Protein AF-A0A9E8MYT3-F1 (afdb_monomer_lite)

Secondary structure (DSSP, 8-state):
----TT---------THHHHT---------PPPP-------------------------------------TT---S---SS--PBPSS---EEEEEEEEEEEEEE--TTSS--EEEEEEEEEEEEEE-S-----EE-TTS-TTSSEESEEETT--PBPTT-S-PPPEEE---EEEEEETTEEEEEEEEESS-----PPPEEEEEEEEEEEEEEEESSSEEEEEEEEEEEEEEEE------SS-----EEEEETT--S-------SPPPPEEEEEEEEETTEEEEEEEES-GGGT--S-------S---EEE-TTSSEEEE-TTS-EEEE-EEEEEEEEEEEEEEPPTTSEEETTTEEE----B-TTS-B-TTT-SSEEEEEE-S-EEEEEE--EEE-TT-B--SSSS--SS-BS-EEEEEEEEEE--SSTTSPPEEEEESSSSEEEE---TT-GGG-EEEEEEEEE-EEEEEEEEESSEEEEEEETT--TGGGT--GGGGGGS----PPPSS-PPPPPP-SS--GGG-TT-TT---S-----EEEEEEEETTBTTS-SEEEEEEEEEEES-S-TTSTT--TTS--SSS--SEEEEEEEEEEETT--GGG---EE---SPPTTSS-S-PPPHHHHSPPP-GGGB-TTSPBPP-TT-STTHHHHHHHHHS-------PPPTT-------

Radius of gyration: 36.61 Å; chains: 1; bounding box: 86×85×115 Å

Structure (mmCIF, N/CA/C/O backbone):
data_AF-A0A9E8MYT3-F1
#
_entry.id   AF-A0A9E8MYT3-F1
#
loop_
_atom_site.group_PDB
_atom_site.id
_atom_site.type_symbol
_atom_site.label_atom_id
_atom_site.label_alt_id
_atom_site.label_comp_id
_atom_site.label_asym_id
_atom_site.label_entity_id
_atom_site.label_seq_id
_atom_site.pdbx_PDB_ins_code
_atom_site.Cartn_x
_atom_site.Cartn_y
_atom_site.Cartn_z
_atom_site.occupancy
_atom_site.B_iso_or_equiv
_atom_site.auth_seq_id
_atom_site.auth_comp_id
_atom_site.auth_asym_id
_atom_site.auth_atom_id
_atom_site.pdbx_PDB_model_num
ATOM 1 N N . MET A 1 1 ? 11.591 -17.778 -40.423 1.00 28.20 1 MET A N 1
ATOM 2 C CA . MET A 1 1 ? 12.628 -18.829 -40.335 1.00 28.20 1 MET A CA 1
ATOM 3 C C . MET A 1 1 ? 12.553 -19.672 -41.597 1.00 28.20 1 MET A C 1
ATOM 5 O O . MET A 1 1 ? 11.496 -20.222 -41.840 1.00 28.20 1 MET A O 1
ATOM 9 N N . ASN A 1 2 ? 13.632 -19.770 -42.375 1.00 26.00 2 ASN A N 1
ATOM 10 C CA . ASN A 1 2 ? 13.791 -20.795 -43.412 1.00 26.00 2 ASN A CA 1
ATOM 11 C C . ASN A 1 2 ? 15.090 -21.540 -43.094 1.00 26.00 2 ASN A C 1
ATOM 13 O O . ASN A 1 2 ? 16.161 -20.935 -43.106 1.00 26.00 2 ASN A O 1
ATOM 17 N N . ARG A 1 3 ? 14.983 -22.820 -42.725 1.00 26.64 3 ARG A N 1
ATOM 18 C CA . ARG A 1 3 ? 16.127 -23.720 -42.529 1.00 26.64 3 ARG A CA 1
ATOM 19 C C . ARG A 1 3 ? 16.367 -24.486 -43.832 1.00 26.64 3 ARG A C 1
ATOM 21 O O . ARG A 1 3 ? 15.412 -24.943 -44.446 1.00 26.64 3 ARG A O 1
ATOM 28 N N . SER A 1 4 ? 17.631 -24.626 -44.221 1.00 28.42 4 SER A N 1
ATOM 29 C CA . SER A 1 4 ? 18.095 -25.513 -45.295 1.00 28.42 4 SER A CA 1
ATOM 30 C C . SER A 1 4 ? 19.115 -26.492 -44.709 1.00 28.42 4 SER A C 1
ATOM 32 O O . SER A 1 4 ? 20.026 -26.083 -43.989 1.00 28.42 4 SER A O 1
ATOM 34 N N . GLU A 1 5 ? 18.937 -27.776 -45.017 1.00 31.55 5 GLU A N 1
ATOM 35 C CA . GLU A 1 5 ? 19.566 -28.960 -44.405 1.00 31.55 5 GLU A CA 1
ATOM 36 C C . GLU A 1 5 ? 21.027 -29.235 -44.820 1.00 31.55 5 GLU A C 1
ATOM 38 O O . GLU A 1 5 ? 21.559 -30.301 -44.531 1.00 31.55 5 GLU A O 1
ATOM 43 N N . THR A 1 6 ? 21.726 -28.291 -45.455 1.00 31.19 6 THR A N 1
ATOM 44 C CA . THR A 1 6 ? 23.112 -28.500 -45.936 1.00 31.19 6 THR A CA 1
ATOM 45 C C . THR A 1 6 ? 24.174 -27.632 -45.262 1.00 31.19 6 THR A C 1
ATOM 47 O O . THR A 1 6 ? 25.336 -27.679 -45.652 1.00 31.19 6 THR A O 1
ATOM 50 N N . GLY A 1 7 ? 23.828 -26.881 -44.212 1.00 35.44 7 GLY A N 1
ATOM 51 C CA . GLY A 1 7 ? 24.818 -26.439 -43.221 1.00 35.44 7 GLY A CA 1
ATOM 52 C C . GLY A 1 7 ? 25.968 -25.543 -43.708 1.00 35.44 7 GLY A C 1
ATOM 53 O O . GLY A 1 7 ? 26.957 -25.440 -42.993 1.00 35.44 7 GLY A O 1
ATOM 54 N N . VAL A 1 8 ? 25.862 -24.867 -44.860 1.00 25.72 8 VAL A N 1
ATOM 55 C CA . VAL A 1 8 ? 26.767 -23.766 -45.244 1.00 25.72 8 VAL A CA 1
ATOM 56 C C . VAL A 1 8 ? 25.999 -22.699 -46.034 1.00 25.72 8 VAL A C 1
ATOM 58 O O . VAL A 1 8 ? 25.898 -22.750 -47.256 1.00 25.72 8 VAL A O 1
ATOM 61 N N . THR A 1 9 ? 25.481 -21.682 -45.343 1.00 24.53 9 THR A N 1
ATOM 62 C CA . THR A 1 9 ? 25.167 -20.383 -45.959 1.00 24.53 9 THR A CA 1
ATOM 63 C C . THR A 1 9 ? 26.400 -19.498 -45.851 1.00 24.53 9 THR A C 1
ATOM 65 O O . THR A 1 9 ? 26.682 -18.930 -44.797 1.00 24.53 9 THR A O 1
ATOM 68 N N . PHE A 1 10 ? 27.159 -19.402 -46.941 1.00 23.34 10 PHE A N 1
ATOM 69 C CA . PHE A 1 10 ? 28.279 -18.476 -47.055 1.00 23.34 10 PHE A CA 1
ATOM 70 C C . PHE A 1 10 ? 27.728 -17.056 -47.250 1.00 23.34 10 PHE A C 1
ATOM 72 O O . PHE A 1 10 ? 27.417 -16.636 -48.360 1.00 23.34 10 PHE A O 1
ATOM 79 N N . SER A 1 11 ? 27.573 -16.324 -46.150 1.00 28.80 11 SER A N 1
ATOM 80 C CA . SER A 1 11 ? 27.530 -14.864 -46.162 1.00 28.80 11 SER A CA 1
ATOM 81 C C . SER A 1 11 ? 28.929 -14.394 -45.789 1.00 28.80 11 SER A C 1
ATOM 83 O O . SER A 1 11 ? 29.438 -14.773 -44.734 1.00 28.80 11 SER A O 1
ATOM 85 N N . ALA A 1 12 ? 29.580 -13.609 -46.648 1.00 29.05 12 ALA A N 1
ATOM 86 C CA . ALA A 1 12 ? 30.831 -12.945 -46.301 1.00 29.05 12 ALA A CA 1
ATOM 87 C C . ALA A 1 12 ? 30.536 -11.843 -45.268 1.00 29.05 12 ALA A C 1
ATOM 89 O O . ALA A 1 12 ? 30.493 -10.657 -45.584 1.00 29.05 12 ALA A O 1
ATOM 90 N N . SER A 1 13 ? 30.281 -12.240 -44.022 1.00 34.31 13 SER A N 1
ATOM 91 C CA . SER A 1 13 ? 30.123 -11.323 -42.906 1.00 34.31 13 SER A CA 1
ATOM 92 C C . SER A 1 13 ? 31.505 -10.804 -42.526 1.00 34.31 13 SER A C 1
ATOM 94 O O . SER A 1 13 ? 32.260 -11.463 -41.808 1.00 34.31 13 SER A O 1
ATOM 96 N N . ILE A 1 14 ? 31.860 -9.615 -43.007 1.00 37.44 14 ILE A N 1
ATOM 97 C CA . ILE A 1 14 ? 32.911 -8.833 -42.358 1.00 37.44 14 ILE A CA 1
ATOM 98 C C . ILE A 1 14 ? 32.389 -8.549 -40.948 1.00 37.44 14 ILE A C 1
ATOM 100 O O . ILE A 1 14 ? 31.361 -7.897 -40.795 1.00 37.44 14 ILE A O 1
ATOM 104 N N . ASN A 1 15 ? 33.059 -9.075 -39.922 1.00 39.06 15 ASN A N 1
ATOM 105 C CA . ASN A 1 15 ? 32.778 -8.733 -38.534 1.00 39.06 15 ASN A CA 1
ATOM 106 C C . ASN A 1 15 ? 33.652 -7.528 -38.143 1.00 39.06 15 ASN A C 1
ATOM 108 O O . ASN A 1 15 ? 34.814 -7.720 -37.785 1.00 39.06 15 ASN A O 1
ATOM 112 N N . PRO A 1 16 ? 33.154 -6.282 -38.189 1.00 38.00 16 PRO A N 1
ATOM 113 C CA . PRO A 1 16 ? 33.970 -5.104 -37.903 1.00 38.00 16 PRO A CA 1
ATOM 114 C C . PRO A 1 16 ? 34.533 -5.070 -36.469 1.00 38.00 16 PRO A C 1
ATOM 116 O O . PRO A 1 16 ? 35.512 -4.364 -36.234 1.00 38.00 16 PRO A O 1
ATOM 119 N N . PHE A 1 17 ? 34.026 -5.873 -35.517 1.00 37.03 17 PHE A N 1
ATOM 120 C CA . PHE A 1 17 ? 34.618 -5.980 -34.171 1.00 37.03 17 PHE A CA 1
ATOM 121 C C . PHE A 1 17 ? 36.069 -6.482 -34.180 1.00 37.03 17 PHE A C 1
ATOM 123 O O . PHE A 1 17 ? 36.830 -6.187 -33.257 1.00 37.03 17 PHE A O 1
ATOM 130 N N . THR A 1 18 ? 36.495 -7.215 -35.213 1.00 40.44 18 THR A N 1
ATOM 131 C CA . THR A 1 18 ? 37.886 -7.682 -35.313 1.00 40.44 18 THR A CA 1
ATOM 132 C C . THR A 1 18 ? 38.866 -6.562 -35.665 1.00 40.44 18 THR A C 1
ATOM 134 O O . THR A 1 18 ? 40.044 -6.681 -35.335 1.00 40.44 18 THR A O 1
ATOM 137 N N . LEU A 1 19 ? 38.403 -5.459 -36.271 1.00 38.62 19 LEU A N 1
ATOM 138 C CA . LEU A 1 19 ? 39.227 -4.270 -36.538 1.00 38.62 19 LEU A CA 1
ATOM 139 C C . LEU A 1 19 ? 39.505 -3.465 -35.259 1.00 38.62 19 LEU A C 1
ATOM 141 O O . LEU A 1 19 ? 40.585 -2.896 -35.123 1.00 38.62 19 LEU A O 1
ATOM 145 N N . PHE A 1 20 ? 38.583 -3.485 -34.292 1.00 40.38 20 PHE A N 1
ATOM 146 C CA . PHE A 1 20 ? 38.727 -2.771 -33.017 1.00 40.38 20 PHE A CA 1
ATOM 147 C C . PHE A 1 20 ? 39.410 -3.592 -31.907 1.00 40.38 20 PHE A C 1
ATOM 149 O O . PHE A 1 20 ? 39.864 -3.023 -30.920 1.00 40.38 20 PHE A O 1
ATOM 156 N N . LYS A 1 21 ? 39.570 -4.916 -32.068 1.00 34.44 21 LYS A N 1
ATOM 157 C CA . LYS A 1 21 ? 40.260 -5.787 -31.088 1.00 34.44 21 LYS A CA 1
ATOM 158 C C . LYS A 1 21 ? 41.798 -5.710 -31.105 1.00 34.44 21 LYS A C 1
ATOM 160 O O . LYS A 1 21 ? 42.445 -6.401 -30.321 1.00 34.44 21 LYS A O 1
ATOM 165 N N . LYS A 1 22 ? 42.417 -4.875 -31.951 1.00 37.38 22 LYS A N 1
ATOM 166 C CA . LYS A 1 22 ? 43.875 -4.638 -31.947 1.00 37.38 22 LYS A CA 1
ATOM 167 C C . LYS A 1 22 ? 44.242 -3.343 -31.212 1.00 37.38 22 LYS A C 1
ATOM 169 O O . LYS A 1 22 ? 44.771 -2.408 -31.799 1.00 37.38 22 LYS A O 1
ATOM 174 N N . GLN A 1 23 ? 44.053 -3.334 -29.898 1.00 34.41 23 GLN A N 1
ATOM 175 C CA . GLN A 1 23 ? 44.885 -2.530 -29.004 1.00 34.41 23 GLN A CA 1
ATOM 176 C C . GLN A 1 23 ? 45.421 -3.451 -27.908 1.00 34.41 23 GLN A C 1
ATOM 178 O O . GLN A 1 23 ? 44.711 -3.830 -26.982 1.00 34.41 23 GLN A O 1
ATOM 183 N N . LYS A 1 24 ? 46.691 -3.851 -28.046 1.00 34.34 24 LYS A N 1
ATOM 184 C CA . LYS A 1 24 ? 47.478 -4.277 -26.884 1.00 34.34 24 LYS A CA 1
ATOM 185 C C . LYS A 1 24 ? 47.702 -3.043 -25.997 1.00 34.34 24 LYS A C 1
ATOM 187 O O . LYS A 1 24 ? 47.811 -1.945 -26.544 1.00 34.34 24 LYS A O 1
ATOM 192 N N . PRO A 1 25 ? 47.786 -3.201 -24.668 1.00 31.84 25 PRO A N 1
ATOM 193 C CA . PRO A 1 25 ? 48.031 -2.081 -23.777 1.00 31.84 25 PRO A CA 1
ATOM 194 C C . PRO A 1 25 ? 49.479 -1.630 -23.973 1.00 31.84 25 PRO A C 1
ATOM 196 O O . PRO A 1 25 ? 50.399 -2.399 -23.700 1.00 31.84 25 PRO A O 1
ATOM 199 N N . ASP A 1 26 ? 49.686 -0.410 -24.464 1.00 29.86 26 ASP A N 1
ATOM 200 C CA . ASP A 1 26 ? 50.999 0.225 -24.404 1.00 29.86 26 ASP A CA 1
ATOM 201 C C . ASP A 1 26 ? 50.971 1.332 -23.348 1.00 29.86 26 ASP A C 1
ATOM 203 O O . ASP A 1 26 ? 50.354 2.389 -23.507 1.00 29.86 26 ASP A O 1
ATOM 207 N N . ASN A 1 27 ? 51.610 1.027 -22.222 1.00 35.88 27 ASN A N 1
ATOM 208 C CA . ASN A 1 27 ? 51.921 1.961 -21.156 1.00 35.88 27 ASN A CA 1
ATOM 209 C C . ASN A 1 27 ? 53.005 2.924 -21.656 1.00 35.88 27 ASN A C 1
ATOM 211 O O . ASN A 1 27 ? 54.191 2.716 -21.409 1.00 35.88 27 ASN A O 1
ATOM 215 N N . SER A 1 28 ? 52.623 4.031 -22.287 1.00 29.92 28 SER A N 1
ATOM 216 C CA . SER A 1 28 ? 53.530 5.173 -22.386 1.00 29.92 28 SER A CA 1
ATOM 217 C C . SER A 1 28 ? 52.788 6.508 -22.313 1.00 29.92 28 SER A C 1
ATOM 219 O O . SER A 1 28 ? 51.986 6.899 -23.156 1.00 29.92 28 SER A O 1
ATOM 221 N N . ARG A 1 29 ? 53.064 7.232 -21.222 1.00 39.56 29 ARG A N 1
ATOM 222 C CA . ARG A 1 29 ? 52.653 8.619 -20.996 1.00 39.56 29 ARG A CA 1
ATOM 223 C C . ARG A 1 29 ? 53.291 9.496 -22.071 1.00 39.56 29 ARG A C 1
ATOM 225 O O . ARG A 1 29 ? 54.509 9.657 -22.042 1.00 39.56 29 ARG A O 1
ATOM 232 N N . HIS A 1 30 ? 52.504 10.142 -22.931 1.00 28.17 30 HIS A N 1
ATOM 233 C CA . HIS A 1 30 ? 52.979 11.299 -23.694 1.00 28.17 30 HIS A CA 1
ATOM 234 C C . HIS A 1 30 ? 51.987 12.465 -23.647 1.00 28.17 30 HIS A C 1
ATOM 236 O O . HIS A 1 30 ? 50.822 12.371 -24.026 1.00 28.17 30 HIS A O 1
ATOM 242 N N . ARG A 1 31 ? 52.497 13.569 -23.092 1.00 27.56 31 ARG A N 1
ATOM 243 C CA . ARG A 1 31 ? 51.840 14.861 -22.888 1.00 27.56 31 ARG A CA 1
ATOM 244 C C . ARG A 1 31 ? 51.479 15.501 -24.230 1.00 27.56 31 ARG A C 1
ATOM 246 O O . ARG A 1 31 ? 52.318 15.592 -25.119 1.00 27.56 31 ARG A O 1
ATOM 253 N N . TRP A 1 32 ? 50.263 16.027 -24.324 1.00 24.31 32 TRP A N 1
ATOM 254 C CA . TRP A 1 32 ? 49.826 16.890 -25.423 1.00 24.31 32 TRP A CA 1
ATOM 255 C C . TRP A 1 32 ? 50.428 18.298 -25.285 1.00 24.31 32 TRP A C 1
ATOM 257 O O . TRP A 1 32 ? 50.331 18.874 -24.197 1.00 24.31 32 TRP A O 1
ATOM 267 N N . PRO A 1 33 ? 50.954 18.925 -26.354 1.00 27.98 33 PRO A N 1
ATOM 268 C CA . PRO A 1 33 ? 51.167 20.360 -26.364 1.00 27.98 33 PRO A CA 1
ATOM 269 C C . PRO A 1 33 ? 49.931 21.070 -26.935 1.00 27.98 33 PRO A C 1
ATOM 271 O O . PRO A 1 33 ? 49.548 20.878 -28.088 1.00 27.98 33 PRO A O 1
ATOM 274 N N . LYS A 1 34 ? 49.321 21.935 -26.120 1.00 30.89 34 LYS A N 1
ATOM 275 C CA . LYS A 1 34 ? 48.400 22.983 -26.579 1.00 30.89 34 LYS A CA 1
ATOM 276 C C . LYS A 1 34 ? 49.199 24.037 -27.354 1.00 30.89 34 LYS A C 1
ATOM 278 O O . LYS A 1 34 ? 50.210 24.512 -26.839 1.00 30.89 34 LYS A O 1
ATOM 283 N N . LYS A 1 35 ? 48.713 24.482 -28.518 1.00 27.73 35 LYS A N 1
ATOM 284 C CA . LYS A 1 35 ? 49.093 25.787 -29.079 1.00 27.73 35 LYS A CA 1
ATOM 285 C C . LYS A 1 35 ? 47.876 26.580 -29.545 1.00 27.73 35 LYS A C 1
ATOM 287 O O . LYS A 1 35 ? 46.978 26.074 -30.207 1.00 27.73 35 LYS A O 1
ATOM 292 N N . THR A 1 36 ? 47.893 27.824 -29.093 1.00 27.66 36 THR A N 1
ATOM 293 C CA . THR A 1 36 ? 46.967 28.938 -29.255 1.00 27.66 36 THR A CA 1
ATOM 294 C C . THR A 1 36 ? 47.125 29.632 -30.612 1.00 27.66 36 THR A C 1
ATOM 296 O O . THR A 1 36 ? 48.194 29.600 -31.218 1.00 27.66 36 THR A O 1
ATOM 299 N N . LYS A 1 37 ? 46.036 30.275 -31.056 1.00 31.08 37 LYS A N 1
ATOM 300 C CA . LYS A 1 37 ? 45.929 31.143 -32.243 1.00 31.08 37 LYS A CA 1
ATOM 301 C C . LYS A 1 37 ? 46.807 32.399 -32.134 1.00 31.08 37 LYS A C 1
ATOM 303 O O . LYS A 1 37 ? 46.904 32.961 -31.044 1.00 31.08 37 LYS A O 1
ATOM 308 N N . LYS A 1 38 ? 47.312 32.890 -33.273 1.00 27.61 38 LYS A N 1
ATOM 309 C CA . LYS A 1 38 ? 47.606 34.312 -33.540 1.00 27.61 38 LYS A CA 1
ATOM 310 C C . LYS A 1 38 ? 47.536 34.613 -35.045 1.00 27.61 38 LYS A C 1
ATOM 312 O O . LYS A 1 38 ? 47.804 33.728 -35.851 1.00 27.61 38 LYS A O 1
ATOM 317 N N . GLU A 1 39 ? 47.104 35.836 -35.338 1.00 28.00 39 GLU A N 1
ATOM 318 C CA . GLU A 1 39 ? 46.763 36.444 -36.634 1.00 28.00 39 GLU A CA 1
ATOM 319 C C . GLU A 1 39 ? 47.981 36.884 -37.486 1.00 28.00 39 GLU A C 1
ATOM 321 O O . GLU A 1 39 ? 49.096 36.978 -36.973 1.00 28.00 39 GLU A O 1
ATOM 326 N N . ASP A 1 40 ? 47.678 37.137 -38.770 1.00 30.98 40 ASP A N 1
ATOM 327 C CA . ASP A 1 40 ? 48.408 37.718 -39.935 1.00 30.98 40 ASP A CA 1
ATOM 328 C C . ASP A 1 40 ? 49.161 39.063 -39.672 1.00 30.98 40 ASP A C 1
ATOM 330 O O . ASP A 1 40 ? 48.941 39.605 -38.584 1.00 30.98 40 ASP A O 1
ATOM 334 N N . PRO A 1 41 ? 49.985 39.681 -40.586 1.00 40.22 41 PRO A N 1
ATOM 335 C CA . PRO A 1 41 ? 49.837 39.746 -42.067 1.00 40.22 41 PRO A CA 1
ATOM 336 C C . PRO A 1 41 ? 51.119 39.839 -42.975 1.00 40.22 41 PRO A C 1
ATOM 338 O O . PRO A 1 41 ? 52.253 39.946 -42.514 1.00 40.22 41 PRO A O 1
ATOM 341 N N . ASP A 1 42 ? 50.854 39.901 -44.296 1.00 29.34 42 ASP A N 1
ATOM 342 C CA . ASP A 1 42 ? 51.557 40.594 -45.412 1.00 29.34 42 ASP A CA 1
ATOM 343 C C . ASP A 1 42 ? 52.687 39.944 -46.272 1.00 29.34 42 ASP A C 1
ATOM 345 O O . ASP A 1 42 ? 53.877 40.002 -45.981 1.00 29.34 42 ASP A O 1
ATOM 349 N N . ASN A 1 43 ? 52.254 39.464 -47.455 1.00 27.59 43 ASN A N 1
ATOM 350 C CA . ASN A 1 43 ? 52.571 39.915 -48.835 1.00 27.59 43 ASN A CA 1
ATOM 351 C C . ASN A 1 43 ? 54.010 39.839 -49.436 1.00 27.59 43 ASN A C 1
ATOM 353 O O . ASN A 1 43 ? 54.874 40.647 -49.099 1.00 27.59 43 ASN A O 1
ATOM 357 N N . LYS A 1 44 ? 54.204 38.999 -50.483 1.00 27.48 44 LYS A N 1
ATOM 358 C CA . LYS A 1 44 ? 54.611 39.413 -51.862 1.00 27.48 44 LYS A CA 1
ATOM 359 C C . LYS A 1 44 ? 54.800 38.252 -52.871 1.00 27.48 44 LYS A C 1
ATOM 361 O O . LYS A 1 44 ? 55.608 37.352 -52.677 1.00 27.48 44 LYS A O 1
ATOM 366 N N . GLU A 1 45 ? 54.055 38.377 -53.972 1.00 27.83 45 GLU A N 1
ATOM 367 C CA . GLU A 1 45 ? 54.190 37.887 -55.363 1.00 27.83 45 GLU A CA 1
ATOM 368 C C . GLU A 1 45 ? 55.342 36.946 -55.795 1.00 27.83 45 GLU A C 1
ATOM 370 O O . GLU A 1 45 ? 56.520 37.292 -55.703 1.00 27.83 45 GLU A O 1
ATOM 375 N N . LYS A 1 46 ? 54.983 35.883 -56.543 1.00 27.56 46 LYS A N 1
ATOM 376 C CA . LYS A 1 46 ? 55.238 35.788 -58.002 1.00 27.56 46 LYS A CA 1
ATOM 377 C C . LYS A 1 46 ? 54.458 34.645 -58.674 1.00 27.56 46 LYS A C 1
ATOM 379 O O . LYS A 1 46 ? 54.336 33.542 -58.159 1.00 27.56 46 LYS A O 1
ATOM 384 N N . THR A 1 47 ? 53.947 34.977 -59.852 1.00 26.53 47 THR A N 1
ATOM 385 C CA . THR A 1 47 ? 53.061 34.255 -60.772 1.00 26.53 47 THR A CA 1
ATOM 386 C C . THR A 1 47 ? 53.735 33.132 -61.569 1.00 26.53 47 THR A C 1
ATOM 388 O O . THR A 1 47 ? 54.885 33.267 -61.988 1.00 26.53 47 THR A O 1
ATOM 391 N N . LYS A 1 48 ? 52.961 32.087 -61.906 1.00 26.66 48 LYS A N 1
ATOM 392 C CA . LYS A 1 48 ? 52.842 31.551 -63.278 1.00 26.66 48 LYS A CA 1
ATOM 393 C C . LYS A 1 48 ? 51.619 30.633 -63.407 1.00 26.66 48 LYS A C 1
ATOM 395 O O . LYS A 1 48 ? 51.517 29.625 -62.719 1.00 26.66 48 LYS A O 1
ATOM 400 N N . ASN A 1 49 ? 50.718 31.031 -64.303 1.00 27.11 49 ASN A N 1
ATOM 401 C CA . ASN A 1 49 ? 49.518 30.314 -64.721 1.00 27.11 49 ASN A CA 1
ATOM 402 C C . ASN A 1 49 ? 49.861 28.970 -65.372 1.00 27.11 49 ASN A C 1
ATOM 404 O O . ASN A 1 49 ? 50.709 28.916 -66.264 1.00 27.11 49 ASN A O 1
ATOM 408 N N . GLN A 1 50 ? 49.102 27.939 -65.013 1.00 28.86 50 GLN A N 1
ATOM 409 C CA . GLN A 1 50 ? 48.676 26.920 -65.961 1.00 28.86 50 GLN A CA 1
ATOM 410 C C . GLN A 1 50 ? 47.284 26.446 -65.533 1.00 28.86 50 GLN A C 1
ATOM 412 O O . GLN A 1 50 ? 47.127 25.776 -64.515 1.00 28.86 50 GLN A O 1
ATOM 417 N N . ASP A 1 51 ? 46.284 26.902 -66.284 1.00 29.48 51 ASP A N 1
ATOM 418 C CA . ASP A 1 51 ? 44.886 26.513 -66.155 1.00 29.48 51 ASP A CA 1
ATOM 419 C C . ASP A 1 51 ? 44.718 25.028 -66.502 1.00 29.48 51 ASP A C 1
ATOM 421 O O . ASP A 1 51 ? 45.016 24.607 -67.618 1.00 29.48 51 ASP A O 1
ATOM 425 N N . GLU A 1 52 ? 44.174 24.252 -65.568 1.00 28.03 52 GLU A N 1
ATOM 426 C CA . GLU A 1 52 ? 43.374 23.070 -65.885 1.00 28.03 52 GLU A CA 1
ATOM 427 C C . GLU A 1 52 ? 42.085 23.134 -65.059 1.00 28.03 52 GLU A C 1
ATOM 429 O O . GLU A 1 52 ? 42.033 22.731 -63.894 1.00 28.03 52 GLU A O 1
ATOM 434 N N . ASP A 1 53 ? 41.030 23.651 -65.689 1.00 26.81 53 ASP A N 1
ATOM 435 C CA . ASP A 1 53 ? 39.650 23.578 -65.214 1.00 26.81 53 ASP A CA 1
ATOM 436 C C . ASP A 1 53 ? 39.214 22.107 -65.077 1.00 26.81 53 ASP A C 1
ATOM 438 O O . ASP A 1 53 ? 38.639 21.500 -65.987 1.00 26.81 53 ASP A O 1
ATOM 442 N N . LYS A 1 54 ? 39.438 21.504 -63.906 1.00 25.09 54 LYS A N 1
ATOM 443 C CA . LYS A 1 54 ? 38.760 20.260 -63.525 1.00 25.09 54 LYS A CA 1
ATOM 444 C C . LYS A 1 54 ? 37.354 20.594 -63.038 1.00 25.09 54 LYS A C 1
ATOM 446 O O . LYS A 1 54 ? 37.108 20.765 -61.847 1.00 25.09 54 LYS A O 1
ATOM 451 N N . LYS A 1 55 ? 36.409 20.650 -63.980 1.00 23.27 55 LYS A N 1
ATOM 452 C CA . LYS A 1 55 ? 34.968 20.605 -63.693 1.00 23.27 55 LYS A CA 1
ATOM 453 C C . LYS A 1 55 ? 34.644 19.346 -62.881 1.00 23.27 55 LYS A C 1
ATOM 455 O O . LYS A 1 55 ? 34.578 18.246 -63.426 1.00 23.27 55 LYS A O 1
ATOM 460 N N . ILE A 1 56 ? 34.392 19.516 -61.585 1.00 24.91 56 ILE A N 1
ATOM 461 C CA . ILE A 1 56 ? 33.753 18.497 -60.748 1.00 24.91 56 ILE A CA 1
ATOM 462 C C . ILE A 1 56 ? 32.271 18.488 -61.126 1.00 24.91 56 ILE A C 1
ATOM 464 O O . ILE A 1 56 ? 31.487 19.325 -60.683 1.00 24.91 56 ILE A O 1
ATOM 468 N N . VAL A 1 57 ? 31.888 17.562 -62.002 1.00 23.33 57 VAL A N 1
ATOM 469 C CA . VAL A 1 57 ? 30.481 17.306 -62.313 1.00 23.33 57 VAL A CA 1
ATOM 470 C C . VAL A 1 57 ? 29.932 16.372 -61.239 1.00 23.33 57 VAL A C 1
ATOM 472 O O . VAL A 1 57 ? 30.163 15.166 -61.273 1.00 23.33 57 VAL A O 1
ATOM 475 N N . VAL A 1 58 ? 29.187 16.928 -60.285 1.00 25.31 58 VAL A N 1
ATOM 476 C CA . VAL A 1 58 ? 28.365 16.147 -59.355 1.00 25.31 58 VAL A CA 1
ATOM 477 C C . VAL A 1 58 ? 27.138 15.647 -60.125 1.00 25.31 58 VAL A C 1
ATOM 479 O O . VAL A 1 58 ? 26.199 16.401 -60.365 1.00 25.31 58 VAL A O 1
ATOM 482 N N . LYS A 1 59 ? 27.144 14.380 -60.552 1.00 23.11 59 LYS A N 1
ATOM 483 C CA . LYS A 1 59 ? 25.935 13.685 -61.022 1.00 23.11 59 LYS A CA 1
ATOM 484 C C . LYS A 1 59 ? 25.333 12.914 -59.852 1.00 23.11 59 LYS A C 1
ATOM 486 O O . LYS A 1 59 ? 25.719 11.782 -59.591 1.00 23.11 59 LYS A O 1
ATOM 491 N N . THR A 1 60 ? 24.371 13.512 -59.158 1.00 28.05 60 THR A N 1
ATOM 492 C CA . THR A 1 60 ? 23.467 12.774 -58.268 1.00 28.05 60 THR A CA 1
ATOM 493 C C . THR A 1 60 ? 22.421 12.062 -59.123 1.00 28.05 60 THR A C 1
ATOM 495 O O . THR A 1 60 ? 21.387 12.635 -59.458 1.00 28.05 60 THR A O 1
ATOM 498 N N . GLY A 1 61 ? 22.709 10.826 -59.520 1.00 22.48 61 GLY A N 1
ATOM 499 C CA . GLY A 1 61 ? 21.727 9.903 -60.079 1.00 22.48 61 GLY A CA 1
ATOM 500 C C . GLY A 1 61 ? 21.740 8.634 -59.243 1.00 22.48 61 GLY A C 1
ATOM 501 O O . GLY A 1 61 ? 22.599 7.785 -59.445 1.00 22.48 61 GLY A O 1
ATOM 502 N N . VAL A 1 62 ? 20.828 8.529 -58.276 1.00 27.36 62 VAL A N 1
ATOM 503 C CA . VAL A 1 62 ? 20.655 7.314 -57.473 1.00 27.36 62 VAL A CA 1
ATOM 504 C C . VAL A 1 62 ? 19.771 6.364 -58.275 1.00 27.36 62 VAL A C 1
ATOM 506 O O . VAL A 1 62 ? 18.556 6.521 -58.289 1.00 27.36 62 VAL A O 1
ATOM 509 N N . ASN A 1 63 ? 20.379 5.400 -58.960 1.00 28.30 63 ASN A N 1
ATOM 510 C CA . ASN A 1 63 ? 19.684 4.234 -59.497 1.00 28.30 63 ASN A CA 1
ATOM 511 C C . ASN A 1 63 ? 20.390 2.991 -58.960 1.00 28.30 63 ASN A C 1
ATOM 513 O O . ASN A 1 63 ? 21.419 2.579 -59.481 1.00 28.30 63 ASN A O 1
ATOM 517 N N . GLY A 1 64 ? 19.834 2.422 -57.894 1.00 26.70 64 GLY A N 1
ATOM 518 C CA . GLY A 1 64 ? 20.332 1.202 -57.271 1.00 26.70 64 GLY A CA 1
ATOM 519 C C . GLY A 1 64 ? 19.369 0.735 -56.190 1.00 26.70 64 GLY A C 1
ATOM 520 O O . GLY A 1 64 ? 19.486 1.129 -55.033 1.00 26.70 64 GLY A O 1
ATOM 521 N N . GLY A 1 65 ? 18.377 -0.067 -56.578 1.00 29.56 65 GLY A N 1
ATOM 522 C CA . GLY A 1 65 ? 17.491 -0.757 -55.644 1.00 29.56 65 GLY A CA 1
ATOM 523 C C . GLY A 1 65 ? 18.258 -1.859 -54.917 1.00 29.56 65 GLY A C 1
ATOM 524 O O . GLY A 1 65 ? 18.463 -2.935 -55.468 1.00 29.56 65 GLY A O 1
ATOM 525 N N . GLY A 1 66 ? 18.697 -1.580 -53.690 1.00 25.45 66 GLY A N 1
ATOM 526 C CA . GLY A 1 66 ? 19.307 -2.552 -52.787 1.00 25.45 66 GLY A CA 1
ATOM 527 C C . GLY A 1 66 ? 18.357 -2.902 -51.644 1.00 25.45 66 GLY A C 1
ATOM 528 O O . GLY A 1 66 ? 17.968 -2.031 -50.869 1.00 25.45 66 GLY A O 1
ATOM 529 N N . TYR A 1 67 ? 17.992 -4.179 -51.533 1.00 30.80 67 TYR A N 1
ATOM 530 C CA . TYR A 1 67 ? 17.236 -4.726 -50.407 1.00 30.80 67 TYR A CA 1
ATOM 531 C C . TYR A 1 67 ? 18.110 -4.719 -49.139 1.00 30.80 67 TYR A C 1
ATOM 533 O O . TYR A 1 67 ? 19.015 -5.540 -49.000 1.00 30.80 67 TYR A O 1
ATOM 541 N N . GLY A 1 68 ? 17.854 -3.776 -48.228 1.00 26.12 68 GLY A N 1
ATOM 542 C CA . GLY A 1 68 ? 18.491 -3.676 -46.912 1.00 26.12 68 GLY A CA 1
ATOM 543 C C . GLY A 1 68 ? 17.523 -4.047 -45.786 1.00 26.12 68 GLY A C 1
ATOM 544 O O . GLY A 1 68 ? 16.369 -3.626 -45.793 1.00 26.12 68 GLY A O 1
ATOM 545 N N . ASN A 1 69 ? 17.994 -4.849 -44.828 1.00 27.17 69 ASN A N 1
ATOM 546 C CA . ASN A 1 69 ? 17.221 -5.318 -43.675 1.00 27.17 69 ASN A CA 1
ATOM 547 C C . ASN A 1 69 ? 16.703 -4.165 -42.795 1.00 27.17 69 ASN A C 1
ATOM 549 O O . ASN A 1 69 ? 17.429 -3.220 -42.484 1.00 27.17 69 ASN A O 1
ATOM 553 N N . PHE A 1 70 ? 15.446 -4.298 -42.368 1.00 27.91 70 PHE A N 1
ATOM 554 C CA . PHE A 1 70 ? 14.693 -3.351 -41.546 1.00 27.91 70 PHE A CA 1
ATOM 555 C C . PHE A 1 70 ? 15.325 -3.139 -40.159 1.00 27.91 70 PHE A C 1
ATOM 557 O O . PHE A 1 70 ? 15.341 -4.044 -39.331 1.00 27.91 70 PHE A O 1
ATOM 564 N N . ASN A 1 71 ? 15.748 -1.906 -39.874 1.00 30.47 71 ASN A N 1
ATOM 565 C CA . ASN A 1 71 ? 15.810 -1.362 -38.519 1.00 30.47 71 ASN A CA 1
ATOM 566 C C . ASN A 1 71 ? 14.903 -0.127 -38.494 1.00 30.47 71 ASN A C 1
ATOM 568 O O . ASN A 1 71 ? 15.236 0.906 -39.073 1.00 30.47 71 ASN A O 1
ATOM 572 N N . ALA A 1 72 ? 13.746 -0.241 -37.838 1.00 34.00 72 ALA A N 1
ATOM 573 C CA . ALA A 1 72 ? 12.682 0.769 -37.825 1.00 34.00 72 ALA A CA 1
ATOM 574 C C . ALA A 1 72 ? 13.100 2.148 -37.261 1.00 34.00 72 ALA A C 1
ATOM 576 O O . ALA A 1 72 ? 12.363 3.118 -37.395 1.00 34.00 72 ALA A O 1
ATOM 577 N N . ALA A 1 73 ? 14.287 2.265 -36.656 1.00 35.41 73 ALA A N 1
ATOM 578 C CA . ALA A 1 73 ? 14.755 3.493 -36.016 1.00 35.41 73 ALA A CA 1
ATOM 579 C C . ALA A 1 73 ? 15.525 4.460 -36.943 1.00 35.41 73 ALA A C 1
ATOM 581 O O . ALA A 1 73 ? 15.698 5.625 -36.587 1.00 35.41 73 ALA A O 1
ATOM 582 N N . SER A 1 74 ? 16.000 4.035 -38.123 1.00 37.31 74 SER A N 1
ATOM 583 C CA . SER A 1 74 ? 16.812 4.893 -39.006 1.00 37.31 74 SER A CA 1
ATOM 584 C C . SER A 1 74 ? 16.259 4.976 -40.429 1.00 37.31 74 SER A C 1
ATOM 586 O O . SER A 1 74 ? 16.563 4.144 -41.275 1.00 37.31 74 SER A O 1
ATOM 588 N N . LEU A 1 75 ? 15.492 6.032 -40.703 1.00 38.69 75 LEU A N 1
ATOM 589 C CA . LEU A 1 75 ? 14.854 6.318 -41.998 1.00 38.69 75 LEU A CA 1
ATOM 590 C C . LEU A 1 75 ? 15.781 6.933 -43.072 1.00 38.69 75 LEU A C 1
ATOM 592 O O . LEU A 1 75 ? 15.291 7.468 -44.062 1.00 38.69 75 LEU A O 1
ATOM 596 N N . PHE A 1 76 ? 17.112 6.886 -42.935 1.00 36.81 76 PHE A N 1
ATOM 597 C CA . PHE A 1 76 ? 18.001 7.426 -43.976 1.00 36.81 76 PHE A CA 1
ATOM 598 C C . PHE A 1 76 ? 18.481 6.336 -44.938 1.00 36.81 76 PHE A C 1
ATOM 600 O O . PHE A 1 76 ? 19.320 5.511 -44.583 1.00 36.81 76 PHE A O 1
ATOM 607 N N . GLY A 1 77 ? 17.954 6.379 -46.167 1.00 39.06 77 GLY A N 1
ATOM 608 C CA . GLY A 1 77 ? 18.432 5.612 -47.325 1.00 39.06 77 GLY A CA 1
ATOM 609 C C . GLY A 1 77 ? 17.339 5.119 -48.278 1.00 39.06 77 GLY A C 1
ATOM 610 O O . GLY A 1 77 ? 17.628 4.861 -49.440 1.00 39.06 77 GLY A O 1
ATOM 611 N N . LEU A 1 78 ? 16.086 5.034 -47.829 1.00 35.97 78 LEU A N 1
ATOM 612 C CA . LEU A 1 78 ? 14.964 4.581 -48.651 1.00 35.97 78 LEU A CA 1
ATOM 613 C C . LEU A 1 78 ? 13.894 5.671 -48.693 1.00 35.97 78 LEU A C 1
ATOM 615 O O . LEU A 1 78 ? 13.276 5.979 -47.677 1.00 35.97 78 LEU A O 1
ATOM 619 N N . GLN A 1 79 ? 13.642 6.234 -49.876 1.00 37.47 79 GLN A N 1
ATOM 620 C CA . GLN A 1 79 ? 12.311 6.762 -50.157 1.00 37.47 79 GLN A CA 1
ATOM 621 C C . GLN A 1 79 ? 11.385 5.552 -50.248 1.00 37.47 79 GLN A C 1
ATOM 623 O O . GLN A 1 79 ? 11.309 4.889 -51.280 1.00 37.47 79 GLN A O 1
ATOM 628 N N . THR A 1 80 ? 10.731 5.205 -49.145 1.00 40.12 80 THR A N 1
ATOM 629 C CA . THR A 1 80 ? 9.626 4.259 -49.206 1.00 40.12 80 THR A CA 1
ATOM 630 C C . THR A 1 80 ? 8.433 5.009 -49.791 1.00 40.12 80 THR A C 1
ATOM 632 O O . THR A 1 80 ? 8.031 6.044 -49.267 1.00 40.12 80 THR A O 1
ATOM 635 N N . PHE A 1 81 ? 7.865 4.512 -50.890 1.00 48.75 81 PHE A N 1
ATOM 636 C CA . PHE A 1 81 ? 6.593 5.033 -51.417 1.00 48.75 81 PHE A CA 1
ATOM 637 C C . PHE A 1 81 ? 5.394 4.632 -50.545 1.00 48.75 81 PHE A C 1
ATOM 639 O O . PHE A 1 81 ? 4.270 5.058 -50.793 1.00 48.75 81 PHE A O 1
ATOM 646 N N . THR A 1 82 ? 5.627 3.790 -49.537 1.00 46.97 82 THR A N 1
ATOM 647 C CA . THR A 1 82 ? 4.671 3.504 -48.475 1.00 46.97 82 THR A CA 1
ATOM 648 C C . THR A 1 82 ? 4.704 4.641 -47.464 1.00 46.97 82 THR A C 1
ATOM 650 O O . THR A 1 82 ? 5.782 4.989 -46.969 1.00 46.97 82 THR A O 1
ATOM 653 N N . ASP A 1 83 ? 3.532 5.200 -47.164 1.00 52.69 83 ASP A N 1
ATOM 654 C CA . ASP A 1 83 ? 3.355 6.098 -46.028 1.00 52.69 83 ASP A CA 1
ATOM 655 C C . ASP A 1 83 ? 3.844 5.367 -44.765 1.00 52.69 83 ASP A C 1
ATOM 657 O O . ASP A 1 83 ? 3.477 4.222 -44.501 1.00 52.69 83 ASP A O 1
ATOM 661 N N . VAL A 1 84 ? 4.780 5.981 -44.040 1.00 55.53 84 VAL A N 1
ATOM 662 C CA . VAL A 1 84 ? 5.278 5.444 -42.770 1.00 55.53 84 VAL A CA 1
ATOM 663 C C . VAL A 1 84 ? 4.463 6.104 -41.676 1.00 55.53 84 VAL A C 1
ATOM 665 O O . VAL A 1 84 ? 4.560 7.321 -41.493 1.00 55.53 84 VAL A O 1
ATOM 668 N N . GLY A 1 85 ? 3.669 5.301 -40.968 1.00 57.91 85 GLY A N 1
ATOM 669 C CA . GLY A 1 85 ? 2.910 5.764 -39.816 1.00 57.91 85 GLY A CA 1
ATOM 670 C C . GLY A 1 85 ? 3.835 6.415 -38.787 1.00 57.91 85 GLY A C 1
ATOM 671 O O . GLY A 1 85 ? 4.897 5.883 -38.456 1.00 57.91 85 GLY A O 1
ATOM 672 N N . GLN A 1 86 ? 3.466 7.593 -38.302 1.00 65.12 86 GLN A N 1
ATOM 673 C CA . GLN A 1 86 ? 4.230 8.300 -37.284 1.00 65.12 86 GLN A CA 1
ATOM 674 C C . GLN A 1 86 ? 3.878 7.744 -35.905 1.00 65.12 86 GLN A C 1
ATOM 676 O O . GLN A 1 86 ? 2.710 7.639 -35.538 1.00 65.12 86 GLN A O 1
ATOM 681 N N . SER A 1 87 ? 4.899 7.366 -35.139 1.00 65.25 87 SER A N 1
ATOM 682 C CA . SER A 1 87 ? 4.704 6.807 -33.802 1.00 65.25 87 SER A CA 1
ATOM 683 C C . SER A 1 87 ? 4.095 7.836 -32.847 1.00 65.25 87 SER A C 1
ATOM 685 O O . SER A 1 87 ? 4.478 9.005 -32.854 1.00 65.25 87 SER A O 1
ATOM 687 N N . VAL A 1 88 ? 3.190 7.373 -31.985 1.00 66.25 88 VAL A N 1
ATOM 688 C CA . VAL A 1 88 ? 2.602 8.158 -30.885 1.00 66.25 88 VAL A CA 1
ATOM 689 C C . VAL A 1 88 ? 3.477 8.165 -29.626 1.00 66.25 88 VAL A C 1
ATOM 691 O O . VAL A 1 88 ? 3.215 8.924 -28.697 1.00 66.25 88 VAL A O 1
ATOM 694 N N . SER A 1 89 ? 4.537 7.353 -29.602 1.00 69.88 89 SER A N 1
ATOM 695 C CA . SER A 1 89 ? 5.559 7.332 -28.555 1.00 69.88 89 SER A CA 1
ATOM 696 C C . SER A 1 89 ? 6.962 7.445 -29.154 1.00 69.88 89 SER A C 1
ATOM 698 O O . SER A 1 89 ? 7.226 6.971 -30.265 1.00 69.88 89 SER A O 1
ATOM 700 N N . LEU A 1 90 ? 7.883 8.077 -28.423 1.00 72.19 90 LEU A N 1
ATOM 701 C CA . LEU A 1 90 ? 9.268 8.237 -28.855 1.00 72.19 90 LEU A CA 1
ATOM 702 C C . LEU A 1 90 ? 10.219 7.585 -27.853 1.00 72.19 90 LEU A C 1
ATOM 704 O O . LEU A 1 90 ? 10.492 8.141 -26.793 1.00 72.19 90 LEU A O 1
ATOM 708 N N . THR A 1 91 ? 10.799 6.441 -28.221 1.00 71.50 91 THR A N 1
ATOM 709 C CA . THR A 1 91 ? 11.905 5.858 -27.454 1.00 71.50 91 THR A CA 1
ATOM 710 C C . THR A 1 91 ? 13.121 6.782 -27.525 1.00 71.50 91 THR A C 1
ATOM 712 O O . THR A 1 91 ? 13.692 7.014 -28.597 1.00 71.50 91 THR A O 1
ATOM 715 N N . LYS A 1 92 ? 13.535 7.313 -26.373 1.00 77.31 92 LYS A N 1
ATOM 716 C CA . LYS A 1 92 ? 14.685 8.212 -26.255 1.00 77.31 92 LYS A CA 1
ATOM 717 C C . LYS A 1 92 ? 15.972 7.402 -26.382 1.00 77.31 92 LYS A C 1
ATOM 719 O O . LYS A 1 92 ? 16.314 6.599 -25.516 1.00 77.31 92 LYS A O 1
ATOM 724 N N . MET A 1 93 ? 16.691 7.603 -27.482 1.00 73.75 93 MET A N 1
ATOM 725 C CA . MET A 1 93 ? 17.933 6.884 -27.762 1.00 73.75 93 MET A CA 1
ATOM 726 C C . MET A 1 93 ? 18.995 7.791 -28.378 1.00 73.75 93 MET A C 1
ATOM 728 O O . MET A 1 93 ? 18.705 8.798 -29.031 1.00 73.75 93 MET A O 1
ATOM 732 N N . LYS A 1 94 ? 20.255 7.412 -28.170 1.00 77.00 94 LYS A N 1
ATOM 733 C CA . LYS A 1 94 ? 21.419 7.992 -28.837 1.00 77.00 94 LYS A CA 1
ATOM 734 C C . LYS A 1 94 ? 22.098 6.901 -29.638 1.00 77.00 94 LYS A C 1
ATOM 736 O O . LYS A 1 94 ? 22.478 5.875 -29.082 1.00 77.00 94 LYS A O 1
ATOM 741 N N . GLY A 1 95 ? 22.250 7.135 -30.934 1.00 69.50 95 GLY A N 1
ATOM 742 C CA . GLY A 1 95 ? 22.755 6.118 -31.839 1.00 69.50 95 GLY A CA 1
ATOM 743 C C . GLY A 1 95 ? 23.775 6.608 -32.848 1.00 69.50 95 GLY A C 1
ATOM 744 O O . GLY A 1 95 ? 23.884 7.804 -33.145 1.00 69.50 95 GLY A O 1
ATOM 745 N N . MET A 1 96 ? 24.514 5.651 -33.394 1.00 68.62 96 MET A N 1
ATOM 746 C CA . MET A 1 96 ? 25.419 5.838 -34.511 1.00 68.62 96 MET A CA 1
ATOM 747 C C . MET A 1 96 ? 25.249 4.709 -35.524 1.00 68.62 96 MET A C 1
ATOM 749 O O . MET A 1 96 ? 25.347 3.539 -35.168 1.00 68.62 96 MET A O 1
ATOM 753 N N . ASN A 1 97 ? 25.084 5.082 -36.790 1.00 64.44 97 ASN A N 1
ATOM 754 C CA . ASN A 1 97 ? 25.115 4.186 -37.936 1.00 64.44 97 ASN A CA 1
ATOM 755 C C . ASN A 1 97 ? 26.398 4.420 -38.739 1.00 64.44 97 ASN A C 1
ATOM 757 O O . ASN A 1 97 ? 26.771 5.564 -39.004 1.00 64.44 97 ASN A O 1
ATOM 761 N N . VAL A 1 98 ? 27.057 3.341 -39.142 1.00 61.84 98 VAL A N 1
ATOM 762 C CA . VAL A 1 98 ? 28.249 3.331 -39.988 1.00 61.84 98 VAL A CA 1
ATOM 763 C C . VAL A 1 98 ? 27.975 2.453 -41.203 1.00 61.84 98 VAL A C 1
ATOM 765 O O . VAL A 1 98 ? 27.755 1.254 -41.059 1.00 61.84 98 VAL A O 1
ATOM 768 N N . ASN A 1 99 ? 28.008 3.045 -42.394 1.00 60.88 99 ASN A N 1
ATOM 769 C CA . ASN A 1 99 ? 27.811 2.350 -43.665 1.00 60.88 99 ASN A CA 1
ATOM 770 C C . ASN A 1 99 ? 29.142 2.219 -44.411 1.00 60.88 99 ASN A C 1
ATOM 772 O O . ASN A 1 99 ? 29.808 3.216 -44.686 1.00 60.88 99 ASN A O 1
ATOM 776 N N . LEU A 1 100 ? 29.515 0.997 -44.771 1.00 60.88 100 LEU A N 1
ATOM 777 C CA . LEU A 1 100 ? 30.670 0.694 -45.606 1.00 60.88 100 LEU A CA 1
ATOM 778 C C . LEU A 1 100 ? 30.182 0.046 -46.900 1.00 60.88 100 LEU A C 1
ATOM 780 O O . LEU A 1 100 ? 29.434 -0.928 -46.859 1.00 60.88 100 LEU A O 1
ATOM 784 N N . SER A 1 101 ? 30.616 0.557 -48.048 1.00 59.19 101 SER A N 1
ATOM 785 C CA . SER A 1 101 ? 30.325 -0.073 -49.340 1.00 59.19 101 SER A CA 1
ATOM 786 C C . SER A 1 101 ? 31.574 -0.170 -50.205 1.00 59.19 101 SER A C 1
ATOM 788 O O . SER A 1 101 ? 32.438 0.706 -50.203 1.00 59.19 101 SER A O 1
ATOM 790 N N . TYR A 1 102 ? 31.686 -1.277 -50.926 1.00 63.19 102 TYR A N 1
ATOM 791 C CA . TYR A 1 102 ? 32.726 -1.501 -51.913 1.00 63.19 102 TYR A CA 1
ATOM 792 C C . TYR A 1 102 ? 32.095 -2.123 -53.150 1.00 63.19 102 TYR A C 1
ATOM 794 O O . TYR A 1 102 ? 31.526 -3.206 -53.053 1.00 63.19 102 TYR A O 1
ATOM 802 N N . GLY A 1 103 ? 32.191 -1.458 -54.295 1.00 61.72 103 GLY A N 1
ATOM 803 C CA . GLY A 1 103 ? 31.627 -1.929 -55.560 1.00 61.72 103 GLY A CA 1
ATOM 804 C C . GLY A 1 103 ? 32.695 -2.043 -56.638 1.00 61.72 103 GLY A C 1
ATOM 805 O O . GLY A 1 103 ? 33.586 -1.202 -56.722 1.00 61.72 103 GLY A O 1
ATOM 806 N N . LEU A 1 104 ? 32.605 -3.076 -57.470 1.00 57.47 104 LEU A N 1
ATOM 807 C CA . LEU A 1 104 ? 33.385 -3.229 -58.688 1.00 57.47 104 LEU A CA 1
ATOM 808 C C . LEU A 1 104 ? 32.435 -3.457 -59.865 1.00 57.47 104 LEU A C 1
ATOM 810 O O . LEU A 1 104 ? 31.751 -4.479 -59.935 1.00 57.47 104 LEU A O 1
ATOM 814 N N . GLN A 1 105 ? 32.414 -2.518 -60.804 1.00 60.75 105 GLN A N 1
ATOM 815 C CA . GLN A 1 105 ? 31.622 -2.608 -62.024 1.00 60.75 105 GLN A CA 1
ATOM 816 C C . GLN A 1 105 ? 32.524 -2.940 -63.213 1.00 60.75 105 GLN A C 1
ATOM 818 O O . GLN A 1 105 ? 33.498 -2.233 -63.477 1.00 60.75 105 GLN A O 1
ATOM 823 N N . ILE A 1 106 ? 32.197 -4.011 -63.937 1.00 58.03 106 ILE A N 1
ATOM 824 C CA . ILE A 1 106 ? 32.921 -4.457 -65.128 1.00 58.03 106 ILE A CA 1
ATOM 825 C C . ILE A 1 106 ? 32.042 -4.237 -66.362 1.00 58.03 106 ILE A C 1
ATOM 827 O O . ILE A 1 106 ? 30.980 -4.850 -66.492 1.00 58.03 106 ILE A O 1
ATOM 831 N N . ASN A 1 107 ? 32.509 -3.393 -67.284 1.00 61.78 107 ASN A N 1
ATOM 832 C CA . ASN A 1 107 ? 31.816 -3.095 -68.540 1.00 61.78 107 ASN A CA 1
ATOM 833 C C . ASN A 1 107 ? 32.541 -3.765 -69.721 1.00 61.78 107 ASN A C 1
ATOM 835 O O . ASN A 1 107 ? 33.609 -3.285 -70.118 1.00 61.78 107 ASN A O 1
ATOM 839 N N . PRO A 1 108 ? 32.000 -4.846 -70.316 1.00 59.19 108 PRO A N 1
ATOM 840 C CA . PRO A 1 108 ? 32.554 -5.404 -71.546 1.00 59.19 108 PRO A CA 1
ATOM 841 C C . PRO A 1 108 ? 32.348 -4.426 -72.719 1.00 59.19 108 PRO A C 1
ATOM 843 O O . PRO A 1 108 ? 31.244 -3.952 -72.962 1.00 59.19 108 PRO A O 1
ATOM 846 N N . ALA A 1 109 ? 33.415 -4.123 -73.464 1.00 55.16 109 ALA A N 1
ATOM 847 C CA . ALA A 1 109 ? 33.512 -2.994 -74.405 1.00 55.16 109 ALA A CA 1
ATOM 848 C C . ALA A 1 109 ? 32.537 -2.984 -75.611 1.00 55.16 109 ALA A C 1
ATOM 850 O O . ALA A 1 109 ? 32.559 -2.039 -76.395 1.00 55.16 109 ALA A O 1
ATOM 851 N N . PHE A 1 110 ? 31.703 -4.012 -75.785 1.00 50.69 110 PHE A N 1
ATOM 852 C CA . PHE A 1 110 ? 30.895 -4.241 -76.991 1.00 50.69 110 PHE A CA 1
ATOM 853 C C . PHE A 1 110 ? 29.397 -4.479 -76.720 1.00 50.69 110 PHE A C 1
ATOM 855 O O . PHE A 1 110 ? 28.646 -4.716 -77.663 1.00 50.69 110 PHE A O 1
ATOM 862 N N . ILE A 1 111 ? 28.934 -4.394 -75.464 1.00 50.12 111 ILE A N 1
ATOM 863 C CA . ILE A 1 111 ? 27.513 -4.548 -75.097 1.00 50.12 111 ILE A CA 1
ATOM 864 C C . ILE A 1 111 ? 27.181 -3.531 -73.990 1.00 50.12 111 ILE A C 1
ATOM 866 O O . ILE A 1 111 ? 27.944 -3.438 -73.033 1.00 50.12 111 ILE A O 1
ATOM 870 N N . PRO A 1 112 ? 26.058 -2.789 -74.044 1.00 51.09 112 PRO A N 1
ATOM 871 C CA . PRO A 1 112 ? 25.693 -1.795 -73.022 1.00 51.09 112 PRO A CA 1
ATOM 872 C C . PRO A 1 112 ? 25.226 -2.398 -71.677 1.00 51.09 112 PRO A C 1
ATOM 874 O O . PRO A 1 112 ? 24.528 -1.736 -70.915 1.00 51.09 112 PRO A O 1
ATOM 877 N N . VAL A 1 113 ? 25.585 -3.650 -71.373 1.00 48.28 113 VAL A N 1
ATOM 878 C CA . VAL A 1 113 ? 25.179 -4.365 -70.154 1.00 48.28 113 VAL A CA 1
ATOM 879 C C . VAL A 1 113 ? 26.398 -4.537 -69.243 1.00 48.28 113 VAL A C 1
ATOM 881 O O . VAL A 1 113 ? 27.365 -5.200 -69.613 1.00 48.28 113 VAL A O 1
ATOM 884 N N . ALA A 1 114 ? 26.347 -3.923 -68.059 1.00 53.41 114 ALA A N 1
ATOM 885 C CA . ALA A 1 114 ? 27.397 -3.946 -67.042 1.00 53.41 114 ALA A CA 1
ATOM 886 C C . ALA A 1 114 ? 27.205 -5.102 -66.049 1.00 53.41 114 ALA A C 1
ATOM 888 O O . ALA A 1 114 ? 26.077 -5.373 -65.636 1.00 53.41 114 ALA A O 1
ATOM 889 N N . VAL A 1 115 ? 28.297 -5.736 -65.610 1.00 53.03 115 VAL A N 1
ATOM 890 C CA . VAL A 1 115 ? 28.277 -6.688 -64.488 1.00 53.03 115 VAL A CA 1
ATOM 891 C C . VAL A 1 115 ? 28.839 -5.993 -63.256 1.00 53.03 115 VAL A C 1
ATOM 893 O O . VAL A 1 115 ? 30.012 -5.631 -63.223 1.00 53.03 115 VAL A O 1
ATOM 896 N N . GLU A 1 116 ? 28.010 -5.814 -62.236 1.00 55.09 116 GLU A N 1
ATOM 897 C CA . GLU A 1 116 ? 28.400 -5.193 -60.973 1.00 55.09 116 GLU A CA 1
ATOM 898 C C . GLU A 1 116 ? 28.537 -6.253 -59.874 1.00 55.09 116 GLU A C 1
ATOM 900 O O . GLU A 1 116 ? 27.674 -7.116 -59.699 1.00 55.09 116 GLU A O 1
ATOM 905 N N . ARG A 1 117 ? 29.643 -6.206 -59.130 1.00 49.69 117 ARG A N 1
ATOM 906 C CA . ARG A 1 117 ? 29.854 -6.984 -57.908 1.00 49.69 117 ARG A CA 1
ATOM 907 C C . ARG A 1 117 ? 30.269 -6.044 -56.794 1.00 49.69 117 ARG A C 1
ATOM 909 O O . ARG A 1 117 ? 31.333 -5.442 -56.869 1.00 49.69 117 ARG A O 1
ATOM 916 N N . GLY A 1 118 ? 29.480 -5.980 -55.733 1.00 58.34 118 GLY A N 1
ATOM 917 C CA . GLY A 1 118 ? 29.803 -5.178 -54.563 1.00 58.34 118 GLY A CA 1
ATOM 918 C C . GLY A 1 118 ? 29.459 -5.869 -53.252 1.00 58.34 118 GLY A C 1
ATOM 919 O O . GLY A 1 118 ? 28.688 -6.827 -53.215 1.00 58.34 118 GLY A O 1
ATOM 920 N N . TYR A 1 119 ? 30.054 -5.363 -52.178 1.00 56.19 119 TYR A N 1
ATOM 921 C CA . TYR A 1 119 ? 29.745 -5.691 -50.797 1.00 56.19 119 TYR A CA 1
ATOM 922 C C . TYR A 1 119 ? 29.290 -4.426 -50.083 1.00 56.19 119 TYR A C 1
ATOM 924 O O . TYR A 1 119 ? 29.908 -3.369 -50.205 1.00 56.19 119 TYR A O 1
ATOM 932 N N . ILE A 1 120 ? 28.223 -4.548 -49.304 1.00 55.50 120 ILE A N 1
ATOM 933 C CA . ILE A 1 120 ? 27.697 -3.475 -48.466 1.00 55.50 120 ILE A CA 1
ATOM 934 C C . ILE A 1 120 ? 27.602 -4.028 -47.047 1.00 55.50 120 ILE A C 1
ATOM 936 O O . ILE A 1 120 ? 27.123 -5.143 -46.840 1.00 55.50 120 ILE A O 1
ATOM 940 N N . GLY A 1 121 ? 28.085 -3.262 -46.075 1.00 50.16 121 GLY A N 1
ATOM 941 C CA . GLY A 1 121 ? 27.991 -3.571 -44.657 1.00 50.16 121 GLY A CA 1
ATOM 942 C C . GLY A 1 121 ? 27.510 -2.354 -43.879 1.00 50.16 121 GLY A C 1
ATOM 943 O O . GLY A 1 121 ? 28.034 -1.256 -44.049 1.00 50.16 121 GLY A O 1
ATOM 944 N N . THR A 1 122 ? 26.539 -2.558 -42.996 1.00 57.41 122 THR A N 1
ATOM 945 C CA . THR A 1 122 ? 26.033 -1.525 -42.088 1.00 57.41 122 THR A CA 1
ATOM 946 C C . THR A 1 122 ? 26.245 -1.973 -40.651 1.00 57.41 122 THR A C 1
ATOM 948 O O . THR A 1 122 ? 25.991 -3.124 -40.302 1.00 57.41 122 THR A O 1
ATOM 951 N N . PHE A 1 123 ? 26.715 -1.055 -39.816 1.00 60.03 123 PHE A N 1
ATOM 952 C CA . PHE A 1 123 ? 26.890 -1.238 -38.384 1.00 60.03 123 PHE A CA 1
ATOM 953 C C . PHE A 1 123 ? 26.122 -0.153 -37.639 1.00 60.03 123 PHE A C 1
ATOM 955 O O . PHE A 1 123 ? 26.270 1.027 -37.944 1.00 60.03 123 PHE A O 1
ATOM 962 N N . SER A 1 124 ? 25.332 -0.544 -36.647 1.00 62.06 124 SER A N 1
ATOM 963 C CA . SER A 1 124 ? 24.497 0.367 -35.870 1.00 62.06 124 SER A CA 1
ATOM 964 C C . SER A 1 124 ? 24.688 0.103 -34.384 1.00 62.06 124 SER A C 1
ATOM 966 O O . SER A 1 124 ? 24.618 -1.044 -33.950 1.00 62.06 124 SER A O 1
ATOM 968 N N . VAL A 1 125 ? 24.902 1.162 -33.606 1.00 65.75 125 VAL A N 1
ATOM 969 C CA . VAL A 1 125 ? 24.885 1.128 -32.137 1.00 65.75 125 VAL A CA 1
ATOM 970 C C . VAL A 1 125 ? 23.842 2.120 -31.682 1.00 65.75 125 VAL A C 1
ATOM 972 O O . VAL A 1 125 ? 23.992 3.307 -31.953 1.00 65.75 125 VAL A O 1
ATOM 975 N N . ASN A 1 126 ? 22.812 1.649 -30.989 1.00 68.50 126 ASN A N 1
ATOM 976 C CA . ASN A 1 126 ? 21.777 2.488 -30.400 1.00 68.50 126 ASN A CA 1
ATOM 977 C C . ASN A 1 126 ? 21.740 2.212 -28.899 1.00 68.50 126 ASN A C 1
ATOM 979 O O . ASN A 1 126 ? 21.553 1.068 -28.499 1.00 68.50 126 ASN A O 1
ATOM 983 N N . ASN A 1 127 ? 21.901 3.258 -28.092 1.00 68.31 127 ASN A N 1
ATOM 984 C CA . ASN A 1 127 ? 21.801 3.182 -26.640 1.00 68.31 127 ASN A CA 1
ATOM 985 C C . ASN A 1 127 ? 20.544 3.924 -26.187 1.00 68.31 127 ASN A C 1
ATOM 987 O O . ASN A 1 127 ? 20.398 5.125 -26.450 1.00 68.31 127 ASN A O 1
ATOM 991 N N . SER A 1 128 ? 19.651 3.213 -25.507 1.00 70.31 128 SER A N 1
ATOM 992 C CA . SER A 1 128 ? 18.512 3.785 -24.788 1.00 70.31 128 SER A CA 1
ATOM 993 C C . SER A 1 128 ? 19.005 4.681 -23.649 1.00 70.31 128 SER A C 1
ATOM 995 O O . SER A 1 128 ? 20.075 4.441 -23.087 1.00 70.31 128 SER A O 1
ATOM 997 N N . ILE A 1 129 ? 18.239 5.709 -23.285 1.00 71.00 129 ILE A N 1
ATOM 998 C CA . ILE A 1 129 ? 18.450 6.382 -21.996 1.00 71.00 129 ILE A CA 1
ATOM 999 C C . ILE A 1 129 ? 18.052 5.384 -20.887 1.00 71.00 129 ILE A C 1
ATOM 1001 O O . ILE A 1 129 ? 16.944 4.859 -20.960 1.00 71.00 129 ILE A O 1
ATOM 1005 N N . PRO A 1 130 ? 18.936 5.067 -19.916 1.00 68.50 130 PRO A N 1
ATOM 1006 C CA . PRO A 1 130 ? 18.728 3.950 -18.988 1.00 68.50 130 PRO A CA 1
ATOM 1007 C C . PRO A 1 130 ? 17.632 4.208 -17.944 1.00 68.50 130 PRO A C 1
ATOM 1009 O O . PRO A 1 130 ? 16.948 3.274 -17.547 1.00 68.50 130 PRO A O 1
ATOM 1012 N N . TYR A 1 131 ? 17.443 5.458 -17.516 1.00 77.50 131 TYR A N 1
ATOM 1013 C CA . TYR A 1 131 ? 16.305 5.891 -16.703 1.00 77.50 131 TYR A CA 1
ATOM 1014 C C . TYR A 1 131 ? 16.094 7.402 -16.863 1.00 77.50 131 TYR A C 1
ATOM 1016 O O . TYR A 1 131 ? 17.014 8.127 -17.253 1.00 77.50 131 TYR A O 1
ATOM 1024 N N . GLU A 1 132 ? 14.893 7.880 -16.549 1.00 79.19 132 GLU A N 1
ATOM 1025 C CA . GLU A 1 132 ? 14.547 9.299 -16.569 1.00 79.19 132 GLU A CA 1
ATOM 1026 C C . GLU A 1 132 ? 13.540 9.613 -15.466 1.00 79.19 132 GLU A C 1
ATOM 1028 O O . GLU A 1 132 ? 12.645 8.818 -15.185 1.00 79.19 132 GLU A O 1
ATOM 1033 N N . THR A 1 133 ? 13.689 10.783 -14.851 1.00 82.69 133 THR A N 1
ATOM 1034 C CA . THR A 1 133 ? 12.711 11.316 -13.904 1.00 82.69 133 THR A CA 1
ATOM 1035 C C . THR A 1 133 ? 11.775 12.245 -14.659 1.00 82.69 133 THR A C 1
ATOM 1037 O O . THR A 1 133 ? 12.226 13.230 -15.242 1.00 82.69 133 THR A O 1
ATOM 1040 N N . ILE A 1 134 ? 10.483 11.931 -14.644 1.00 79.38 134 ILE A N 1
ATOM 1041 C CA . ILE A 1 134 ? 9.444 12.697 -15.334 1.00 79.38 134 ILE A CA 1
ATOM 1042 C C . ILE A 1 134 ? 8.447 13.179 -14.286 1.00 79.38 134 ILE A C 1
ATOM 1044 O O . ILE A 1 134 ? 8.001 12.396 -13.449 1.00 79.38 134 ILE A O 1
ATOM 1048 N N . GLU A 1 135 ? 8.083 14.457 -14.343 1.00 78.75 135 GLU A N 1
ATOM 1049 C CA . GLU A 1 135 ? 6.959 14.977 -13.566 1.00 78.75 135 GLU A CA 1
ATOM 1050 C C . GLU A 1 135 ? 5.653 14.445 -14.159 1.00 78.75 135 GLU A C 1
ATOM 1052 O O . GLU A 1 135 ? 5.351 14.671 -15.336 1.00 78.75 135 GLU A O 1
ATOM 1057 N N . ALA A 1 136 ? 4.894 13.715 -13.345 1.00 77.38 136 ALA A N 1
ATOM 1058 C CA . ALA A 1 136 ? 3.616 13.140 -13.727 1.00 77.38 136 ALA A CA 1
ATOM 1059 C C . ALA A 1 136 ? 2.488 13.758 -12.898 1.00 77.38 136 ALA A C 1
ATOM 1061 O O . ALA A 1 136 ? 2.636 13.928 -11.688 1.00 77.38 136 ALA A O 1
ATOM 1062 N N . THR A 1 137 ? 1.359 14.054 -13.536 1.00 75.25 137 THR A N 1
ATOM 1063 C CA . THR A 1 137 ? 0.120 14.431 -12.850 1.00 75.25 137 THR A CA 1
ATOM 1064 C C . THR A 1 137 ? -0.923 13.331 -12.998 1.00 75.25 137 THR A C 1
ATOM 1066 O O . THR A 1 137 ? -1.101 12.753 -14.073 1.00 75.25 137 THR A O 1
ATOM 1069 N N . GLY A 1 138 ? -1.605 13.030 -11.890 1.00 75.75 138 GLY A N 1
ATOM 1070 C CA . GLY A 1 138 ? -2.799 12.186 -11.896 1.00 75.75 138 GLY A CA 1
ATOM 1071 C C . GLY A 1 138 ? -3.977 12.899 -12.556 1.00 75.75 138 GLY A C 1
ATOM 1072 O O . GLY A 1 138 ? -3.865 14.064 -12.950 1.00 75.75 138 GLY A O 1
ATOM 1073 N N . TYR A 1 139 ? -5.132 12.235 -12.616 1.00 76.94 139 TYR A N 1
ATOM 1074 C CA . TYR A 1 139 ? -6.342 12.834 -13.181 1.00 76.94 139 TYR A CA 1
ATOM 1075 C C . TYR A 1 139 ? -6.659 14.200 -12.569 1.00 76.94 139 TYR A C 1
ATOM 1077 O O . TYR A 1 139 ? -7.021 15.106 -13.299 1.00 76.94 139 TYR A O 1
ATOM 1085 N N . LEU A 1 140 ? -6.474 14.411 -11.266 1.00 74.44 140 LEU A N 1
ATOM 1086 C CA . LEU A 1 140 ? -6.798 15.693 -10.624 1.00 74.44 140 LEU A CA 1
ATOM 1087 C C . LEU A 1 140 ? -5.826 16.844 -10.972 1.00 74.44 140 LEU A C 1
ATOM 1089 O O . LEU A 1 140 ? -6.156 18.004 -10.753 1.00 74.44 140 LEU A O 1
ATOM 1093 N N . GLY A 1 141 ? -4.636 16.558 -11.513 1.00 65.31 141 GLY A N 1
ATOM 1094 C CA . GLY A 1 141 ? -3.618 17.575 -11.811 1.00 65.31 141 GLY A CA 1
ATOM 1095 C C . GLY A 1 141 ? -3.752 18.191 -13.209 1.00 65.31 141 GLY A C 1
ATOM 1096 O O . GLY A 1 141 ? -4.345 17.595 -14.103 1.00 65.31 141 GLY A O 1
ATOM 1097 N N . SER A 1 142 ? -3.201 19.392 -13.419 1.00 54.41 142 SER A N 1
ATOM 1098 C CA . SER A 1 142 ? -3.327 20.147 -14.679 1.00 54.41 142 SER A CA 1
ATOM 1099 C C . SER A 1 142 ? -2.552 19.531 -15.863 1.00 54.41 142 SER A C 1
ATOM 1101 O O . SER A 1 142 ? -1.638 18.720 -15.696 1.00 54.41 142 SER A O 1
ATOM 1103 N N . SER A 1 143 ? -2.922 19.932 -17.086 1.00 54.09 143 SER A N 1
ATOM 1104 C CA . SER A 1 143 ? -2.480 19.375 -18.382 1.00 54.09 143 SER A CA 1
ATOM 1105 C C . SER A 1 143 ? -1.024 19.663 -18.786 1.00 54.09 143 SER A C 1
ATOM 1107 O O . SER A 1 143 ? -0.609 19.272 -19.877 1.00 54.09 143 SER A O 1
ATOM 1109 N N . ASN A 1 144 ? -0.244 20.336 -17.933 1.00 54.59 144 ASN A N 1
ATOM 1110 C CA . ASN A 1 144 ? 1.114 20.798 -18.252 1.00 54.59 144 ASN A CA 1
ATOM 1111 C C . ASN A 1 144 ? 2.238 19.860 -17.778 1.00 54.59 144 ASN A C 1
ATOM 1113 O O . ASN A 1 144 ? 3.411 20.190 -17.951 1.00 54.59 144 ASN A O 1
ATOM 1117 N N . ALA A 1 145 ? 1.912 18.709 -17.188 1.00 59.28 145 ALA A N 1
ATOM 1118 C CA . ALA A 1 145 ? 2.916 17.744 -16.747 1.00 59.28 145 ALA A CA 1
ATOM 1119 C C . ALA A 1 145 ? 3.549 16.970 -17.912 1.00 59.28 145 ALA A C 1
ATOM 1121 O O . ALA A 1 145 ? 2.944 16.792 -18.971 1.00 59.28 145 ALA A O 1
ATOM 1122 N N . GLY A 1 146 ? 4.766 16.461 -17.693 1.00 59.66 146 GLY A N 1
ATOM 1123 C CA . GLY A 1 146 ? 5.487 15.635 -18.666 1.00 59.66 146 GLY A CA 1
ATOM 1124 C C . GLY A 1 146 ? 4.820 14.282 -18.941 1.00 59.66 146 GLY A C 1
ATOM 1125 O O . GLY A 1 146 ? 5.067 13.689 -19.991 1.00 59.66 146 GLY A O 1
ATOM 1126 N N . ARG A 1 147 ? 3.962 13.807 -18.028 1.00 72.19 147 ARG A N 1
ATOM 1127 C CA . ARG A 1 147 ? 3.110 12.619 -18.178 1.00 72.19 147 ARG A CA 1
ATOM 1128 C C . ARG A 1 147 ? 1.765 12.858 -17.485 1.00 72.19 147 ARG A C 1
ATOM 1130 O O . ARG A 1 147 ? 1.742 13.363 -16.368 1.00 72.19 147 ARG A O 1
ATOM 1137 N N . ALA A 1 148 ? 0.664 12.482 -18.130 1.00 73.88 148 ALA A N 1
ATOM 1138 C CA . ALA A 1 148 ? -0.692 12.668 -17.608 1.00 73.88 148 ALA A CA 1
ATOM 1139 C C . ALA A 1 148 ? -1.479 11.352 -17.594 1.00 73.88 148 ALA A C 1
ATOM 1141 O O . ALA A 1 148 ? -1.236 10.478 -18.433 1.00 73.88 148 ALA A O 1
ATOM 1142 N N . ASP A 1 149 ? -2.447 11.246 -16.684 1.00 75.81 149 ASP A N 1
ATOM 1143 C CA . ASP A 1 149 ? -3.284 10.059 -16.501 1.00 75.81 149 ASP A CA 1
ATOM 1144 C C . ASP A 1 149 ? -4.365 9.932 -17.588 1.00 75.81 149 ASP A C 1
ATOM 1146 O O . ASP A 1 149 ? -5.480 10.461 -17.502 1.00 75.81 149 ASP A O 1
ATOM 1150 N N . HIS A 1 150 ? -3.984 9.269 -18.676 1.00 79.56 150 HIS A N 1
ATOM 1151 C CA . HIS A 1 150 ? -4.877 8.913 -19.766 1.00 79.56 150 HIS A CA 1
ATOM 1152 C C . HIS A 1 150 ? -4.382 7.651 -20.469 1.00 79.56 150 HIS A C 1
ATOM 1154 O O . HIS A 1 150 ? -3.196 7.314 -20.446 1.00 79.56 150 HIS A O 1
ATOM 1160 N N . PHE A 1 151 ? -5.288 6.994 -21.180 1.00 81.56 151 PHE A N 1
ATOM 1161 C CA . PHE A 1 151 ? -4.942 5.975 -22.160 1.00 81.56 151 PHE A CA 1
ATOM 1162 C C . PHE A 1 151 ? -5.609 6.299 -23.492 1.00 81.56 151 PHE A C 1
ATOM 1164 O O . PHE A 1 151 ? -6.658 6.931 -23.540 1.00 81.56 151 PHE A O 1
ATOM 1171 N N . THR A 1 152 ? -5.012 5.866 -24.597 1.00 80.69 152 THR A N 1
ATOM 1172 C CA . THR A 1 152 ? -5.609 6.036 -25.928 1.00 80.69 152 THR A CA 1
ATOM 1173 C C . THR A 1 152 ? -6.139 4.696 -26.414 1.00 80.69 152 THR A C 1
ATOM 1175 O O . THR A 1 152 ? -5.390 3.719 -26.481 1.00 80.69 152 THR A O 1
ATOM 1178 N N . GLU A 1 153 ? -7.428 4.630 -26.753 1.00 80.75 153 GLU A N 1
ATOM 1179 C CA . GLU A 1 153 ? -8.005 3.424 -27.351 1.00 80.75 153 GLU A CA 1
ATOM 1180 C C . GLU A 1 153 ? -7.342 3.149 -28.699 1.00 80.75 153 GLU A C 1
ATOM 1182 O O . GLU A 1 153 ? -7.243 4.041 -29.539 1.00 80.75 153 GLU A O 1
ATOM 1187 N N . LYS A 1 154 ? -6.916 1.895 -28.914 1.00 78.19 154 LYS A N 1
ATOM 1188 C CA . LYS A 1 154 ? -6.249 1.459 -30.152 1.00 78.19 154 LYS A CA 1
ATOM 1189 C C . LYS A 1 154 ? -5.095 2.393 -30.524 1.00 78.19 154 LYS A C 1
ATOM 1191 O O . LYS A 1 154 ? -4.983 2.820 -31.670 1.00 78.19 154 LYS A O 1
ATOM 1196 N N . ALA A 1 155 ? -4.256 2.726 -29.540 1.00 72.50 155 ALA A N 1
ATOM 1197 C CA . ALA A 1 155 ? -3.045 3.500 -29.766 1.00 72.50 155 ALA A CA 1
ATOM 1198 C C . ALA A 1 155 ? -2.231 2.858 -30.901 1.00 72.50 155 ALA A C 1
ATOM 1200 O O . ALA A 1 155 ? -1.679 1.768 -30.756 1.00 72.50 155 ALA A O 1
ATOM 1201 N N . GLN A 1 156 ? -2.199 3.535 -32.044 1.00 73.94 156 GLN A N 1
ATOM 1202 C CA . GLN A 1 156 ? -1.537 3.083 -33.258 1.00 73.94 156 GLN A CA 1
ATOM 1203 C C . GLN A 1 156 ? -0.714 4.235 -33.833 1.00 73.94 156 GLN A C 1
ATOM 1205 O O . GLN A 1 156 ? -1.067 5.401 -33.623 1.00 73.94 156 GLN A O 1
ATOM 1210 N N . PRO A 1 157 ? 0.392 3.941 -34.533 1.00 72.38 157 PRO A N 1
ATOM 1211 C CA . PRO A 1 157 ? 1.073 4.951 -35.328 1.00 72.38 157 PRO A CA 1
ATOM 1212 C C . PRO A 1 157 ? 0.084 5.579 -36.315 1.00 72.38 157 PRO A C 1
ATOM 1214 O O . PRO A 1 157 ? -0.688 4.850 -36.930 1.00 72.38 157 PRO A O 1
ATOM 1217 N N . PHE A 1 158 ? 0.103 6.901 -36.468 1.00 69.00 158 PHE A N 1
ATOM 1218 C CA . PHE A 1 158 ? -0.841 7.587 -37.348 1.00 69.00 158 PHE A CA 1
ATOM 1219 C C . PHE A 1 158 ? -0.340 7.612 -38.794 1.00 69.00 158 PHE A C 1
ATOM 1221 O O . PHE A 1 158 ? 0.787 8.039 -39.058 1.00 69.00 158 PHE A O 1
ATOM 1228 N N . ASP A 1 159 ? -1.177 7.192 -39.738 1.00 69.69 159 ASP A N 1
ATOM 1229 C CA . ASP A 1 159 ? -0.963 7.349 -41.178 1.00 69.69 159 ASP A CA 1
ATOM 1230 C C . ASP A 1 159 ? -1.745 8.572 -41.698 1.00 69.69 159 ASP A C 1
ATOM 1232 O O . ASP A 1 159 ? -2.782 8.959 -41.166 1.00 69.69 159 ASP A O 1
ATOM 1236 N N . LYS A 1 160 ? -1.279 9.184 -42.789 1.00 64.81 160 LYS A N 1
ATOM 1237 C CA . LYS A 1 160 ? -2.029 10.208 -43.534 1.00 64.81 160 LYS A CA 1
ATOM 1238 C C . LYS A 1 160 ? -3.376 9.701 -44.057 1.00 64.81 160 LYS A C 1
ATOM 1240 O O . LYS A 1 160 ? -4.238 10.512 -44.381 1.00 64.81 160 LYS A O 1
ATOM 1245 N N . ARG A 1 161 ? -3.526 8.385 -44.215 1.00 70.31 161 ARG A N 1
ATOM 1246 C CA . ARG A 1 161 ? -4.758 7.737 -44.690 1.00 70.31 161 ARG A CA 1
ATOM 1247 C C . ARG A 1 161 ? -5.738 7.414 -43.567 1.00 70.31 161 ARG A C 1
ATOM 1249 O O . ARG A 1 161 ? -6.853 6.983 -43.862 1.00 70.31 161 ARG A O 1
ATOM 1256 N N . ASP A 1 162 ? -5.342 7.610 -42.312 1.00 70.38 162 ASP A N 1
ATOM 1257 C CA . ASP A 1 162 ? -6.214 7.339 -41.179 1.00 70.38 162 ASP A CA 1
ATOM 1258 C C . ASP A 1 162 ? -7.272 8.434 -41.065 1.00 70.38 162 ASP A C 1
ATOM 1260 O O . ASP A 1 162 ? -6.991 9.586 -40.743 1.00 70.38 162 ASP A O 1
ATOM 1264 N N . PHE A 1 163 ? -8.524 8.053 -41.315 1.00 69.56 163 PHE A N 1
ATOM 1265 C CA . PHE A 1 163 ? -9.679 8.931 -41.115 1.00 69.56 163 PHE A CA 1
ATOM 1266 C C . PHE A 1 163 ? -10.057 9.079 -39.635 1.00 69.56 163 PHE A C 1
ATOM 1268 O O . PHE A 1 163 ? -10.749 10.026 -39.272 1.00 69.56 163 PHE A O 1
ATOM 1275 N N . PHE A 1 164 ? -9.615 8.148 -38.783 1.00 70.25 164 PHE A N 1
ATOM 1276 C CA . PHE A 1 164 ? -9.926 8.121 -37.357 1.00 70.25 164 PHE A CA 1
ATOM 1277 C C . PHE A 1 164 ? -8.664 7.835 -36.550 1.00 70.25 164 PHE A C 1
ATOM 1279 O O . PHE A 1 164 ? -7.984 6.835 -36.776 1.00 70.25 164 PHE A O 1
ATOM 1286 N N . ILE A 1 165 ? -8.387 8.696 -35.576 1.00 73.06 165 ILE A N 1
ATOM 1287 C CA . ILE A 1 165 ? -7.366 8.458 -34.557 1.00 73.06 165 ILE A CA 1
ATOM 1288 C C . ILE A 1 165 ? -8.010 7.857 -33.308 1.00 73.06 165 ILE A C 1
ATOM 1290 O O . ILE A 1 165 ? -9.198 8.063 -33.049 1.00 73.06 165 ILE A O 1
ATOM 1294 N N . GLY A 1 166 ? -7.219 7.108 -32.541 1.00 74.81 166 GLY A N 1
ATOM 1295 C CA . GLY A 1 166 ? -7.642 6.582 -31.248 1.00 74.81 166 GLY A CA 1
ATOM 1296 C C . GLY A 1 166 ? -8.127 7.697 -30.323 1.00 74.81 166 GLY A C 1
ATOM 1297 O O . GLY A 1 166 ? -7.525 8.771 -30.267 1.00 74.81 166 GLY A O 1
ATOM 1298 N N . ILE A 1 167 ? -9.223 7.449 -29.607 1.00 75.75 167 ILE A N 1
ATOM 1299 C CA . ILE A 1 167 ? -9.788 8.419 -28.668 1.00 75.75 167 ILE A CA 1
ATOM 1300 C C . ILE A 1 167 ? -8.990 8.333 -27.359 1.00 75.75 167 ILE A C 1
ATOM 1302 O O . ILE A 1 167 ? -8.861 7.234 -26.807 1.00 75.75 167 ILE A O 1
ATOM 1306 N N . PRO A 1 168 ? -8.442 9.451 -26.850 1.00 76.38 168 PRO A N 1
ATOM 1307 C CA . PRO A 1 168 ? -7.872 9.479 -25.516 1.00 76.38 168 PRO A CA 1
ATOM 1308 C C . PRO A 1 168 ? -9.000 9.454 -24.482 1.00 76.38 168 PRO A C 1
ATOM 1310 O O . PRO A 1 168 ? -9.896 10.299 -24.492 1.00 76.38 168 PRO A O 1
ATOM 1313 N N . TYR A 1 169 ? -8.937 8.493 -23.573 1.00 77.88 169 TYR A N 1
ATOM 1314 C CA . TYR A 1 169 ? -9.782 8.419 -22.395 1.00 77.88 169 TYR A CA 1
ATOM 1315 C C . TYR A 1 169 ? -8.976 8.872 -21.193 1.00 77.88 169 TYR A C 1
ATOM 1317 O O . TYR A 1 169 ? -7.882 8.374 -20.926 1.00 77.88 169 TYR A O 1
ATOM 1325 N N . SER A 1 170 ? -9.548 9.802 -20.444 1.00 77.62 170 SER A N 1
ATOM 1326 C CA . SER A 1 170 ? -9.041 10.131 -19.125 1.00 77.62 170 SER A CA 1
ATOM 1327 C C . SER A 1 170 ? -9.212 8.938 -18.188 1.00 77.62 170 SER A C 1
ATOM 1329 O O . SER A 1 170 ? -10.288 8.330 -18.181 1.00 77.62 170 SER A O 1
ATOM 1331 N N . SER A 1 171 ? -8.211 8.654 -17.365 1.00 83.56 171 SER A N 1
ATOM 1332 C CA . SER A 1 171 ? -8.270 7.631 -16.318 1.00 83.56 171 SER A CA 1
ATOM 1333 C C . SER A 1 171 ? -8.433 8.308 -14.955 1.00 83.56 171 SER A C 1
ATOM 1335 O O . SER A 1 171 ? -7.439 8.562 -14.293 1.00 83.56 171 SER A O 1
ATOM 1337 N N . PRO A 1 172 ? -9.662 8.672 -14.535 1.00 84.38 172 PRO A N 1
ATOM 1338 C CA . PRO A 1 172 ? -9.885 9.148 -13.178 1.00 84.38 172 PRO A CA 1
ATOM 1339 C C . PRO A 1 172 ? -9.601 8.052 -12.160 1.00 84.38 172 PRO A C 1
ATOM 1341 O O . PRO A 1 172 ? -9.900 6.878 -12.401 1.00 84.38 172 PRO A O 1
ATOM 1344 N N . ASP A 1 173 ? -9.104 8.469 -11.000 1.00 85.69 173 ASP A N 1
ATOM 1345 C CA . ASP A 1 173 ? -8.981 7.592 -9.849 1.00 85.69 173 ASP A CA 1
ATOM 1346 C C . ASP A 1 173 ? -10.366 7.107 -9.410 1.00 85.69 173 ASP A C 1
ATOM 1348 O O . ASP A 1 173 ? -11.338 7.867 -9.305 1.00 85.69 173 ASP A O 1
ATOM 1352 N N . ASN A 1 174 ? -10.448 5.802 -9.171 1.00 88.88 174 ASN A N 1
ATOM 1353 C CA . ASN A 1 174 ? -11.645 5.161 -8.662 1.00 88.88 174 ASN A CA 1
ATOM 1354 C C . ASN A 1 174 ? -11.499 5.029 -7.150 1.00 88.88 174 ASN A C 1
ATOM 1356 O O . ASN A 1 174 ? -10.650 4.283 -6.664 1.00 88.88 174 ASN A O 1
ATOM 1360 N N . HIS A 1 175 ? -12.364 5.712 -6.413 1.00 89.94 175 HIS A N 1
ATOM 1361 C CA . HIS A 1 175 ? -12.419 5.615 -4.965 1.00 89.94 175 HIS A CA 1
ATOM 1362 C C . HIS A 1 175 ? -13.455 4.571 -4.557 1.00 89.94 175 HIS A C 1
ATOM 1364 O O . HIS A 1 175 ? -14.520 4.445 -5.168 1.00 89.94 175 HIS A O 1
ATOM 1370 N N . SER A 1 176 ? -13.144 3.824 -3.507 1.00 90.62 176 SER A N 1
ATOM 1371 C CA . SER A 1 176 ? -14.084 2.953 -2.808 1.00 90.62 176 SER A CA 1
ATOM 1372 C C . SER A 1 176 ? -14.175 3.406 -1.367 1.00 90.62 176 SER A C 1
ATOM 1374 O O . SER A 1 176 ? -13.148 3.704 -0.761 1.00 90.62 176 SER A O 1
ATOM 1376 N N . LEU A 1 177 ? -15.378 3.402 -0.812 1.00 88.75 177 LEU A N 1
ATOM 1377 C CA . LEU A 1 177 ? -15.604 3.757 0.578 1.00 88.75 177 LEU A CA 1
ATOM 1378 C C . LEU A 1 177 ? -16.415 2.687 1.297 1.00 88.75 177 LEU A C 1
ATOM 1380 O O . LEU A 1 177 ? -17.215 1.952 0.703 1.00 88.75 177 LEU A O 1
ATOM 1384 N N . SER A 1 178 ? -16.227 2.660 2.607 1.00 86.38 178 SER A N 1
ATOM 1385 C CA . SER A 1 178 ? -16.998 1.854 3.539 1.00 86.38 178 SER A CA 1
ATOM 1386 C C . SER A 1 178 ? -17.089 2.580 4.876 1.00 86.38 178 SER A C 1
ATOM 1388 O O . SER A 1 178 ? -16.063 2.970 5.425 1.00 86.38 178 SER A O 1
ATOM 1390 N N . GLY A 1 179 ? -18.297 2.684 5.411 1.00 76.00 179 GLY A N 1
ATOM 1391 C CA . GLY A 1 179 ? -18.617 3.238 6.719 1.00 76.00 179 GLY A CA 1
ATOM 1392 C C . GLY A 1 179 ? -19.961 2.692 7.204 1.00 76.00 179 GLY A C 1
ATOM 1393 O O . GLY A 1 179 ? -20.609 1.898 6.516 1.00 76.00 179 GLY A O 1
ATOM 1394 N N . GLU A 1 180 ? -20.391 3.090 8.399 1.00 77.12 180 GLU A N 1
ATOM 1395 C CA . GLU A 1 180 ? -21.675 2.653 8.952 1.00 77.12 180 GLU A CA 1
ATOM 1396 C C . GLU A 1 180 ? -22.829 3.032 8.009 1.00 77.12 180 GLU A C 1
ATOM 1398 O O . GLU A 1 180 ? -23.103 4.209 7.797 1.00 77.12 180 GLU A O 1
ATOM 1403 N N . GLY A 1 181 ? -23.482 2.035 7.401 1.00 74.19 181 GLY A N 1
ATOM 1404 C CA . GLY A 1 181 ? -24.598 2.247 6.470 1.00 74.19 181 GLY A CA 1
ATOM 1405 C C . GLY A 1 181 ? -24.221 2.844 5.107 1.00 74.19 181 GLY A C 1
ATOM 1406 O O . GLY A 1 181 ? -25.101 3.007 4.264 1.00 74.19 181 GLY A O 1
ATOM 1407 N N . LEU A 1 182 ? -22.936 3.121 4.859 1.00 78.50 182 LEU A N 1
ATOM 1408 C CA . LEU A 1 182 ? -22.446 3.749 3.636 1.00 78.50 182 LEU A CA 1
ATOM 1409 C C . LEU A 1 182 ? -21.394 2.852 2.970 1.00 78.50 182 LEU A C 1
ATOM 1411 O O . LEU A 1 182 ? -20.336 2.574 3.526 1.00 78.50 182 LEU A O 1
ATOM 1415 N N . SER A 1 183 ? -21.668 2.383 1.757 1.00 85.94 183 SER A N 1
ATOM 1416 C CA . SER A 1 183 ? -20.700 1.635 0.956 1.00 85.94 183 SER A CA 1
ATOM 1417 C C . SER A 1 183 ? -20.938 1.903 -0.517 1.00 85.94 183 SER A C 1
ATOM 1419 O O . SER A 1 183 ? -22.078 2.002 -0.967 1.00 85.94 183 SER A O 1
ATOM 1421 N N . GLY A 1 184 ? -19.858 2.026 -1.275 1.00 86.06 184 GLY A N 1
ATOM 1422 C CA . GLY A 1 184 ? -19.942 2.251 -2.705 1.00 86.06 184 GLY A CA 1
ATOM 1423 C C . GLY A 1 184 ? -18.604 2.660 -3.284 1.00 86.06 184 GLY A C 1
ATOM 1424 O O . GLY A 1 184 ? -17.606 2.799 -2.577 1.00 86.06 184 GLY A O 1
ATOM 1425 N N . GLY A 1 185 ? -18.593 2.856 -4.594 1.00 89.75 185 GLY A N 1
ATOM 1426 C CA . GLY A 1 185 ? -17.472 3.484 -5.271 1.00 89.75 185 GLY A CA 1
ATOM 1427 C C . GLY A 1 185 ? -17.905 4.779 -5.930 1.00 89.75 185 GLY A C 1
ATOM 1428 O O . GLY A 1 185 ? -19.067 4.930 -6.313 1.00 89.75 185 GLY A O 1
ATOM 1429 N N . PHE A 1 186 ? -16.970 5.704 -6.063 1.00 89.06 186 PHE A N 1
ATOM 1430 C CA . PHE A 1 186 ? -17.172 6.982 -6.723 1.00 89.06 186 PHE A CA 1
ATOM 1431 C C . PHE A 1 186 ? -15.908 7.387 -7.473 1.00 89.06 186 PHE A C 1
ATOM 1433 O O . PHE A 1 186 ? -14.837 6.810 -7.282 1.00 89.06 186 PHE A O 1
ATOM 1440 N N . ARG A 1 187 ? -16.033 8.374 -8.352 1.00 87.81 187 ARG A N 1
ATOM 1441 C CA . ARG A 1 187 ? -14.890 8.949 -9.062 1.00 87.81 187 ARG A CA 1
ATOM 1442 C C . ARG A 1 187 ? -15.105 10.419 -9.360 1.00 87.81 187 ARG A C 1
ATOM 1444 O O . ARG A 1 187 ? -16.237 10.907 -9.343 1.00 87.81 187 ARG A O 1
ATOM 1451 N N . ALA A 1 188 ? -14.006 11.077 -9.679 1.00 85.25 188 ALA A N 1
ATOM 1452 C CA . ALA A 1 188 ? -13.972 12.441 -10.160 1.00 85.25 188 ALA A CA 1
ATOM 1453 C C . ALA A 1 188 ? -14.479 12.552 -11.613 1.00 85.25 188 ALA A C 1
ATOM 1455 O O . ALA A 1 188 ? -14.193 11.704 -12.462 1.00 85.25 188 ALA A O 1
ATOM 1456 N N . TYR A 1 189 ? -15.201 13.632 -11.900 1.00 80.69 189 TYR A N 1
ATOM 1457 C CA . TYR A 1 189 ? -15.632 14.065 -13.224 1.00 80.69 189 TYR A CA 1
ATOM 1458 C C . TYR A 1 189 ? -15.250 15.532 -13.403 1.00 80.69 189 TYR A C 1
ATOM 1460 O O . TYR A 1 189 ? -15.701 16.390 -12.647 1.00 80.69 189 TYR A O 1
ATOM 1468 N N . ALA A 1 190 ? -14.441 15.820 -14.416 1.00 76.94 190 ALA A N 1
ATOM 1469 C CA . ALA A 1 190 ? -14.173 17.189 -14.835 1.00 76.94 190 ALA A CA 1
ATOM 1470 C C . ALA A 1 190 ? -15.454 17.868 -15.347 1.00 76.94 190 ALA A C 1
ATOM 1472 O O . ALA A 1 190 ? -16.325 17.213 -15.927 1.00 76.94 190 ALA A O 1
ATOM 1473 N N . ASP A 1 191 ? -15.548 19.184 -15.179 1.00 71.62 191 ASP A N 1
ATOM 1474 C CA . ASP A 1 191 ? -16.653 20.008 -15.686 1.00 71.62 191 ASP A CA 1
ATOM 1475 C C . ASP A 1 191 ? -16.610 20.236 -17.213 1.00 71.62 191 ASP A C 1
ATOM 1477 O O . ASP A 1 191 ? -17.492 20.884 -17.777 1.00 71.62 191 ASP A O 1
ATOM 1481 N N . GLY A 1 192 ? -15.625 19.663 -17.910 1.00 70.38 192 GLY A N 1
ATOM 1482 C CA . GLY A 1 192 ? -15.526 19.712 -19.363 1.00 70.38 192 GLY A CA 1
ATOM 1483 C C . GLY A 1 192 ? -14.446 18.807 -19.965 1.00 70.38 192 GLY A C 1
ATOM 1484 O O . GLY A 1 192 ? -13.749 18.079 -19.250 1.00 70.38 192 GLY A O 1
ATOM 1485 N N . PRO A 1 193 ? -14.311 18.819 -21.304 1.00 69.31 193 PRO A N 1
ATOM 1486 C CA . PRO A 1 193 ? -13.296 18.046 -22.010 1.00 69.31 193 PRO A CA 1
ATOM 1487 C C . PRO A 1 193 ? -11.887 18.552 -21.681 1.00 69.31 193 PRO A C 1
ATOM 1489 O O . PRO A 1 193 ? -11.618 19.753 -21.692 1.00 69.31 193 PRO A O 1
ATOM 1492 N N . ARG A 1 194 ? -10.961 17.621 -21.431 1.00 69.12 194 ARG A N 1
ATOM 1493 C CA . ARG A 1 194 ? -9.571 17.924 -21.062 1.00 69.12 194 ARG A CA 1
ATOM 1494 C C . ARG A 1 194 ? -8.597 17.504 -22.153 1.00 69.12 194 ARG A C 1
ATOM 1496 O O . ARG A 1 194 ? -8.839 16.551 -22.891 1.00 69.12 194 ARG A O 1
ATOM 1503 N N . ALA A 1 195 ? -7.496 18.241 -22.257 1.00 70.12 195 ALA A N 1
ATOM 1504 C CA . ALA A 1 195 ? -6.424 17.961 -23.200 1.00 70.12 195 ALA A CA 1
ATOM 1505 C C . ALA A 1 195 ? -5.305 17.172 -22.514 1.00 70.12 195 ALA A C 1
ATOM 1507 O O . ALA A 1 195 ? -4.836 17.555 -21.444 1.00 70.12 195 ALA A O 1
ATOM 1508 N N . PHE A 1 196 ? -4.853 16.104 -23.168 1.00 70.81 196 PHE A N 1
ATOM 1509 C CA . PHE A 1 196 ? -3.710 15.303 -22.739 1.00 70.81 196 PHE A CA 1
ATOM 1510 C C . PHE A 1 196 ? -2.538 15.508 -23.693 1.00 70.81 196 PHE A C 1
ATOM 1512 O O . PHE A 1 196 ? -2.725 15.791 -24.883 1.00 70.81 196 PHE A O 1
ATOM 1519 N N . SER A 1 197 ? -1.325 15.378 -23.166 1.00 69.88 197 SER A N 1
ATOM 1520 C CA . SER A 1 197 ? -0.098 15.461 -23.945 1.00 69.88 197 SER A CA 1
ATOM 1521 C C . SER A 1 197 ? 0.715 14.174 -23.813 1.00 69.88 197 SER A C 1
ATOM 1523 O O . SER A 1 197 ? 0.663 13.481 -22.795 1.00 69.88 197 SER A O 1
ATOM 1525 N N . ASN A 1 198 ? 1.441 13.840 -24.880 1.00 70.19 198 ASN A N 1
ATOM 1526 C CA . ASN A 1 198 ? 2.360 12.708 -24.877 1.00 70.19 198 ASN A CA 1
ATOM 1527 C C . ASN A 1 198 ? 3.691 13.119 -24.240 1.00 70.19 198 ASN A C 1
ATOM 1529 O O . ASN A 1 198 ? 4.067 14.293 -24.248 1.00 70.19 198 ASN A O 1
ATOM 1533 N N . GLU A 1 199 ? 4.432 12.124 -23.758 1.00 71.44 199 GLU A N 1
ATOM 1534 C CA . GLU A 1 199 ? 5.719 12.320 -23.094 1.00 71.44 199 GLU A CA 1
ATOM 1535 C C . GLU A 1 199 ? 6.733 13.071 -23.974 1.00 71.44 199 GLU A C 1
ATOM 1537 O O . GLU A 1 199 ? 7.039 12.673 -25.098 1.00 71.44 199 GLU A O 1
ATOM 1542 N N . GLN A 1 200 ? 7.314 14.154 -23.461 1.00 75.25 200 GLN A N 1
ATOM 1543 C CA . GLN A 1 200 ? 8.333 14.880 -24.214 1.00 75.25 200 GLN A CA 1
ATOM 1544 C C . GLN A 1 200 ? 9.603 14.054 -24.367 1.00 75.25 200 GLN A C 1
ATOM 1546 O O . GLN A 1 200 ? 10.077 13.430 -23.420 1.00 75.25 200 GLN A O 1
ATOM 1551 N N . GLY A 1 201 ? 10.223 14.107 -25.543 1.00 73.50 201 GLY A N 1
ATOM 1552 C CA . GLY A 1 201 ? 11.460 13.376 -25.757 1.00 73.50 201 GLY A CA 1
ATOM 1553 C C . GLY A 1 201 ? 12.213 13.761 -27.008 1.00 73.50 201 GLY A C 1
ATOM 1554 O O . GLY A 1 201 ? 11.672 14.350 -27.942 1.00 73.50 201 GLY A O 1
ATOM 1555 N N . SER A 1 202 ? 13.490 13.383 -27.045 1.00 79.00 202 SER A N 1
ATOM 1556 C CA . SER A 1 202 ? 14.268 13.433 -28.275 1.00 79.00 202 SER A CA 1
ATOM 1557 C C . SER A 1 202 ? 15.114 12.182 -28.456 1.00 79.00 202 SER A C 1
ATOM 1559 O O . SER A 1 202 ? 15.692 11.650 -27.510 1.00 79.00 202 SER A O 1
ATOM 1561 N N . SER A 1 203 ? 15.193 11.723 -29.697 1.00 77.50 203 SER A N 1
ATOM 1562 C CA . SER A 1 203 ? 16.089 10.661 -30.133 1.00 77.50 203 SER A CA 1
ATOM 1563 C C . SER A 1 203 ? 17.048 11.238 -31.161 1.00 77.50 203 SER A C 1
ATOM 1565 O O . SER A 1 203 ? 16.635 12.001 -32.037 1.00 77.50 203 SER A O 1
ATOM 1567 N N . LYS A 1 204 ? 18.338 10.907 -31.049 1.00 78.75 204 LYS A N 1
ATOM 1568 C CA . LYS A 1 204 ? 19.369 11.404 -31.963 1.00 78.75 204 LYS A CA 1
ATOM 1569 C C . LYS A 1 204 ? 20.224 10.269 -32.497 1.00 78.75 204 LYS A C 1
ATOM 1571 O O . LYS A 1 204 ? 20.941 9.618 -31.743 1.00 78.75 204 LYS A O 1
ATOM 1576 N N . ILE A 1 205 ? 20.232 10.114 -33.817 1.00 70.19 205 ILE A N 1
ATOM 1577 C CA . ILE A 1 205 ? 21.041 9.114 -34.516 1.00 70.19 205 ILE A CA 1
ATOM 1578 C C . ILE A 1 205 ? 21.965 9.830 -35.495 1.00 70.19 205 ILE A C 1
ATOM 1580 O O . ILE A 1 205 ? 21.514 10.585 -36.356 1.00 70.19 205 ILE A O 1
ATOM 1584 N N . ARG A 1 206 ? 23.273 9.605 -35.372 1.00 68.62 206 ARG A N 1
ATOM 1585 C CA . ARG A 1 206 ? 24.270 10.110 -36.328 1.00 68.62 206 ARG A CA 1
ATOM 1586 C C . ARG A 1 206 ? 24.629 9.017 -37.320 1.00 68.62 206 ARG A C 1
ATOM 1588 O O . ARG A 1 206 ? 24.775 7.867 -36.938 1.00 68.62 206 ARG A O 1
ATOM 1595 N N . THR A 1 207 ? 24.789 9.368 -38.584 1.00 63.25 207 THR A N 1
ATOM 1596 C CA . THR A 1 207 ? 25.167 8.434 -39.645 1.00 63.25 207 THR A CA 1
ATOM 1597 C C . THR A 1 207 ? 26.474 8.883 -40.270 1.00 63.25 207 THR A C 1
ATOM 1599 O O . THR A 1 207 ? 26.638 10.057 -40.605 1.00 63.25 207 THR A O 1
ATOM 1602 N N . TYR A 1 208 ? 27.379 7.933 -40.442 1.00 64.88 208 TYR A N 1
ATOM 1603 C CA . TYR A 1 208 ? 28.641 8.083 -41.145 1.00 64.88 208 TYR A CA 1
ATOM 1604 C C . TYR A 1 208 ? 28.724 6.988 -42.198 1.00 64.88 208 TYR A C 1
ATOM 1606 O O . TYR A 1 208 ? 28.270 5.870 -41.974 1.00 64.88 208 TYR A O 1
ATOM 1614 N N . GLY A 1 209 ? 29.313 7.268 -43.348 1.00 62.47 209 GLY A N 1
ATOM 1615 C CA . GLY A 1 209 ? 29.552 6.218 -44.318 1.00 62.47 209 GLY A CA 1
ATOM 1616 C C . GLY A 1 209 ? 30.598 6.582 -45.341 1.00 62.47 209 GLY A C 1
ATOM 1617 O O . GLY A 1 209 ? 30.800 7.753 -45.666 1.00 62.47 209 GLY A O 1
ATOM 1618 N N . VAL A 1 210 ? 31.284 5.542 -45.791 1.00 62.12 210 VAL A N 1
ATOM 1619 C CA . VAL A 1 210 ? 32.352 5.610 -46.777 1.00 62.12 210 VAL A CA 1
ATOM 1620 C C . VAL A 1 210 ? 32.121 4.478 -47.770 1.00 62.12 210 VAL A C 1
ATOM 1622 O O . VAL A 1 210 ? 32.027 3.310 -47.392 1.00 62.12 210 VAL A O 1
ATOM 1625 N N . GLY A 1 211 ? 31.998 4.837 -49.038 1.00 59.69 211 GLY A N 1
ATOM 1626 C CA . GLY A 1 211 ? 31.865 3.929 -50.162 1.00 59.69 211 GLY A CA 1
ATOM 1627 C C . GLY A 1 211 ? 33.002 4.139 -51.144 1.00 59.69 211 GLY A C 1
ATOM 1628 O O . GLY A 1 211 ? 33.378 5.280 -51.411 1.00 59.69 211 GLY A O 1
ATOM 1629 N N . VAL A 1 212 ? 33.557 3.057 -51.676 1.00 59.53 212 VAL A N 1
ATOM 1630 C CA . VAL A 1 212 ? 34.529 3.123 -52.770 1.00 59.53 212 VAL A CA 1
ATOM 1631 C C . VAL A 1 212 ? 34.031 2.248 -53.907 1.00 59.53 212 VAL A C 1
ATOM 1633 O O . VAL A 1 212 ? 33.819 1.051 -53.732 1.00 59.53 212 VAL A O 1
ATOM 1636 N N . GLU A 1 213 ? 33.855 2.845 -55.075 1.00 56.12 213 GLU A N 1
ATOM 1637 C CA . GLU A 1 213 ? 33.376 2.168 -56.274 1.00 56.12 213 GLU A CA 1
ATOM 1638 C C . GLU A 1 213 ? 34.468 2.213 -57.339 1.00 56.12 213 GLU A C 1
ATOM 1640 O O . GLU A 1 213 ? 34.951 3.277 -57.718 1.00 56.12 213 GLU A O 1
ATOM 1645 N N . GLY A 1 214 ? 34.896 1.046 -57.806 1.00 52.16 214 GLY A N 1
ATOM 1646 C CA . GLY A 1 214 ? 35.804 0.909 -58.936 1.00 52.16 214 GLY A CA 1
ATOM 1647 C C . GLY A 1 214 ? 35.031 0.529 -60.192 1.00 52.16 214 GLY A C 1
ATOM 1648 O O . GLY A 1 214 ? 34.276 -0.438 -60.186 1.00 52.16 214 GLY A O 1
ATOM 1649 N N . MET A 1 215 ? 35.248 1.241 -61.292 1.00 53.59 215 MET A N 1
ATOM 1650 C CA . MET A 1 215 ? 34.737 0.870 -62.610 1.00 53.59 215 MET A CA 1
ATOM 1651 C C . MET A 1 215 ? 35.905 0.471 -63.512 1.00 53.59 215 MET A C 1
ATOM 1653 O O . MET A 1 215 ? 36.869 1.228 -63.654 1.00 53.59 215 MET A O 1
ATOM 1657 N N . ILE A 1 216 ? 35.809 -0.706 -64.132 1.00 55.25 216 ILE A N 1
ATOM 1658 C CA . ILE A 1 216 ? 36.796 -1.234 -65.078 1.00 55.25 216 ILE A CA 1
ATOM 1659 C C . ILE A 1 216 ? 36.084 -1.599 -66.391 1.00 55.25 216 ILE A C 1
ATOM 1661 O O . ILE A 1 216 ? 35.275 -2.524 -66.444 1.00 55.25 216 ILE A O 1
ATOM 1665 N N . GLY A 1 217 ? 36.380 -0.866 -67.468 1.00 58.31 217 GLY A N 1
ATOM 1666 C CA . GLY A 1 217 ? 35.808 -1.069 -68.805 1.00 58.31 217 GLY A CA 1
ATOM 1667 C C . GLY A 1 217 ? 36.548 -0.260 -69.873 1.00 58.31 217 GLY A C 1
ATOM 1668 O O . GLY A 1 217 ? 37.767 -0.135 -69.812 1.00 58.31 217 GLY A O 1
ATOM 1669 N N . THR A 1 218 ? 35.830 0.341 -70.831 1.00 53.03 218 THR A N 1
ATOM 1670 C CA . THR A 1 218 ? 36.420 1.295 -71.800 1.00 53.03 218 THR A CA 1
ATOM 1671 C C . THR A 1 218 ? 36.978 2.562 -71.139 1.00 53.03 218 THR A C 1
ATOM 1673 O O . THR A 1 218 ? 37.843 3.212 -71.716 1.00 53.03 218 THR A O 1
ATOM 1676 N N . ASN A 1 219 ? 36.534 2.866 -69.914 1.00 47.50 219 ASN A N 1
ATOM 1677 C CA . ASN A 1 219 ? 37.079 3.885 -69.021 1.00 47.50 219 ASN A CA 1
ATOM 1678 C C . ASN A 1 219 ? 37.436 3.242 -67.667 1.00 47.50 219 ASN A C 1
ATOM 1680 O O . ASN A 1 219 ? 36.782 2.284 -67.245 1.00 47.50 219 ASN A O 1
ATOM 1684 N N . VAL A 1 220 ? 38.440 3.791 -66.974 1.00 54.25 220 VAL A N 1
ATOM 1685 C CA . VAL A 1 220 ? 38.770 3.450 -65.578 1.00 54.25 220 VAL A CA 1
ATOM 1686 C C . VAL A 1 220 ? 38.307 4.593 -64.685 1.00 54.25 220 VAL A C 1
ATOM 1688 O O . VAL A 1 220 ? 38.700 5.740 -64.896 1.00 54.25 220 VAL A O 1
ATOM 1691 N N . GLY A 1 221 ? 37.469 4.286 -63.698 1.00 49.16 221 GLY A N 1
ATOM 1692 C CA . GLY A 1 221 ? 36.947 5.267 -62.750 1.00 49.16 221 GLY A CA 1
ATOM 1693 C C . GLY A 1 221 ? 37.060 4.767 -61.318 1.00 49.16 221 GLY A C 1
ATOM 1694 O O . GLY A 1 221 ? 36.801 3.597 -61.051 1.00 49.16 221 GLY A O 1
ATOM 1695 N N . VAL A 1 222 ? 37.437 5.654 -60.398 1.00 59.91 222 VAL A N 1
ATOM 1696 C CA . VAL A 1 222 ? 37.308 5.426 -58.955 1.00 59.91 222 VAL A CA 1
ATOM 1697 C C . VAL A 1 222 ? 36.345 6.476 -58.418 1.00 59.91 222 VAL A C 1
ATOM 1699 O O . VAL A 1 222 ? 36.630 7.672 -58.480 1.00 59.91 222 VAL A O 1
ATOM 1702 N N . GLY A 1 223 ? 35.198 6.025 -57.927 1.00 49.22 223 GLY A N 1
ATOM 1703 C CA . GLY A 1 223 ? 34.242 6.820 -57.174 1.00 49.22 223 GLY A CA 1
ATOM 1704 C C . GLY A 1 223 ? 34.502 6.677 -55.678 1.00 49.22 223 GLY A C 1
ATOM 1705 O O . GLY A 1 223 ? 34.756 5.578 -55.185 1.00 49.22 223 GLY A O 1
ATOM 1706 N N . VAL A 1 224 ? 34.436 7.788 -54.949 1.00 52.19 224 VAL A N 1
ATOM 1707 C CA . VAL A 1 224 ? 34.407 7.787 -53.483 1.00 52.19 224 VAL A CA 1
ATOM 1708 C C . VAL A 1 224 ? 33.110 8.450 -53.047 1.00 52.19 224 VAL A C 1
ATOM 1710 O O . VAL A 1 224 ? 32.859 9.606 -53.380 1.00 52.19 224 VAL A O 1
ATOM 1713 N N . ASN A 1 225 ? 32.316 7.719 -52.274 1.00 51.16 225 ASN A N 1
ATOM 1714 C CA . ASN A 1 225 ? 31.061 8.176 -51.703 1.00 51.16 225 ASN A CA 1
ATOM 1715 C C . ASN A 1 225 ? 31.273 8.437 -50.208 1.00 51.16 225 ASN A C 1
ATOM 1717 O O . ASN A 1 225 ? 31.609 7.528 -49.455 1.00 51.16 225 ASN A O 1
ATOM 1721 N N . LEU A 1 226 ? 31.087 9.677 -49.760 1.00 49.66 226 LEU A N 1
ATOM 1722 C CA . LEU A 1 226 ? 31.095 10.027 -48.338 1.00 49.66 226 LEU A CA 1
ATOM 1723 C C . LEU A 1 226 ? 29.678 10.406 -47.919 1.00 49.66 226 LEU A C 1
ATOM 1725 O O . LEU A 1 226 ? 29.047 11.244 -48.559 1.00 49.66 226 LEU A O 1
ATOM 1729 N N . SER A 1 227 ? 29.184 9.816 -46.833 1.00 54.28 227 SER A N 1
ATOM 1730 C CA . SER A 1 227 ? 27.863 10.129 -46.285 1.00 54.28 227 SER A CA 1
ATOM 1731 C C . SER A 1 227 ? 27.970 10.574 -44.832 1.00 54.28 227 SER A C 1
ATOM 1733 O O . SER A 1 227 ? 28.537 9.866 -44.001 1.00 54.28 227 SER A O 1
ATOM 1735 N N . PHE A 1 228 ? 27.374 11.721 -44.517 1.00 62.38 228 PHE A N 1
ATOM 1736 C CA . PHE A 1 228 ? 27.225 12.234 -43.159 1.00 62.38 228 PHE A CA 1
ATOM 1737 C C . PHE A 1 228 ? 25.762 12.611 -42.950 1.00 62.38 228 PHE A C 1
ATOM 1739 O O . PHE A 1 228 ? 25.170 13.281 -43.792 1.00 62.38 228 PHE A O 1
ATOM 1746 N N . GLY A 1 229 ? 25.175 12.192 -41.835 1.00 61.16 229 GLY A N 1
ATOM 1747 C CA . GLY A 1 229 ? 23.784 12.491 -41.516 1.00 61.16 229 GLY A CA 1
ATOM 1748 C C . GLY A 1 229 ? 23.567 12.625 -40.017 1.00 61.16 229 GLY A C 1
ATOM 1749 O O . GLY A 1 229 ? 24.258 12.006 -39.212 1.00 61.16 229 GLY A O 1
ATOM 1750 N N . SER A 1 230 ? 22.595 13.436 -39.622 1.00 68.25 230 SER A N 1
ATOM 1751 C CA . SER A 1 230 ? 22.123 13.510 -38.242 1.00 68.25 230 SER A CA 1
ATOM 1752 C C . SER A 1 230 ? 20.609 13.534 -38.277 1.00 68.25 230 SER A C 1
ATOM 1754 O O . SER A 1 230 ? 20.028 14.503 -38.751 1.00 68.25 230 SER A O 1
ATOM 1756 N N . ASN A 1 231 ? 19.981 12.490 -37.751 1.00 66.25 231 ASN A N 1
ATOM 1757 C CA . ASN A 1 231 ? 18.549 12.461 -37.528 1.00 66.25 231 ASN A CA 1
ATOM 1758 C C . ASN A 1 231 ? 18.266 12.857 -36.078 1.00 66.25 231 ASN A C 1
ATOM 1760 O O . ASN A 1 231 ? 18.928 12.372 -35.159 1.00 66.25 231 ASN A O 1
ATOM 1764 N N . THR A 1 232 ? 17.324 13.771 -35.877 1.00 72.12 232 THR A N 1
ATOM 1765 C CA . THR A 1 232 ? 16.812 14.116 -34.550 1.00 72.12 232 THR A CA 1
ATOM 1766 C C . THR A 1 232 ? 15.297 14.064 -34.608 1.00 72.12 232 THR A C 1
ATOM 1768 O O . THR A 1 232 ? 14.680 14.933 -35.217 1.00 72.12 232 THR A O 1
ATOM 1771 N N . SER A 1 233 ? 14.713 13.063 -33.963 1.00 74.06 233 SER A N 1
ATOM 1772 C CA . SER A 1 233 ? 13.270 12.993 -33.748 1.00 74.06 233 SER A CA 1
ATOM 1773 C C . SER A 1 233 ? 12.963 13.669 -32.420 1.00 74.06 233 SER A C 1
ATOM 1775 O O . SER A 1 233 ? 13.640 13.386 -31.430 1.00 74.06 233 SER A O 1
ATOM 1777 N N . LYS A 1 234 ? 11.978 14.568 -32.389 1.00 73.12 234 LYS A N 1
ATOM 1778 C CA . LYS A 1 234 ? 11.507 15.230 -31.168 1.00 73.12 234 LYS A CA 1
ATOM 1779 C C . LYS A 1 234 ? 10.000 15.063 -31.034 1.00 73.12 234 LYS A C 1
ATOM 1781 O O . LYS A 1 234 ? 9.291 15.193 -32.027 1.00 73.12 234 LYS A O 1
ATOM 1786 N N . MET A 1 235 ? 9.547 14.809 -29.814 1.00 74.25 235 MET A N 1
ATOM 1787 C CA . MET A 1 235 ? 8.146 14.865 -29.413 1.00 74.25 235 MET A CA 1
ATOM 1788 C C . MET A 1 235 ? 8.015 15.979 -28.373 1.00 74.25 235 MET A C 1
ATOM 1790 O O . MET A 1 235 ? 8.749 15.984 -27.385 1.00 74.25 235 MET A O 1
ATOM 1794 N N . GLU A 1 236 ? 7.142 16.949 -28.633 1.00 69.06 236 GLU A N 1
ATOM 1795 C CA . GLU A 1 236 ? 6.910 18.119 -27.777 1.00 69.06 236 GLU A CA 1
ATOM 1796 C C . GLU A 1 236 ? 5.519 18.012 -27.140 1.00 69.06 236 GLU A C 1
ATOM 1798 O O . GLU A 1 236 ? 4.566 17.598 -27.808 1.00 69.06 236 GLU A O 1
ATOM 1803 N N . ALA A 1 237 ? 5.388 18.381 -25.859 1.00 62.34 237 ALA A N 1
ATOM 1804 C CA . ALA A 1 237 ? 4.078 18.436 -25.220 1.00 62.34 237 ALA A CA 1
ATOM 1805 C C . ALA A 1 237 ? 3.371 19.700 -25.689 1.00 62.34 237 ALA A C 1
ATOM 1807 O O . ALA A 1 237 ? 3.987 20.755 -25.858 1.00 62.34 237 ALA A O 1
ATOM 1808 N N . ARG A 1 238 ? 2.057 19.603 -25.869 1.00 61.88 238 ARG A N 1
ATOM 1809 C CA . ARG A 1 238 ? 1.227 20.779 -26.103 1.00 61.88 238 AR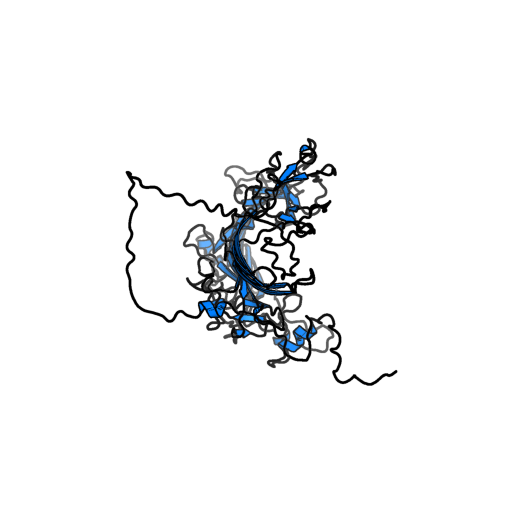G A CA 1
ATOM 1810 C C . ARG A 1 238 ? 0.638 21.247 -24.782 1.00 61.88 238 ARG A C 1
ATOM 1812 O O . ARG A 1 238 ? 0.076 20.422 -24.073 1.00 61.88 238 ARG A O 1
ATOM 1819 N N . SER A 1 239 ? 0.689 22.556 -24.544 1.00 52.53 239 SER A N 1
ATOM 1820 C CA . SER A 1 239 ? 0.024 23.190 -23.406 1.00 52.53 239 SER A CA 1
ATOM 1821 C C . SER A 1 239 ? -1.469 23.435 -23.648 1.00 52.53 239 SER A C 1
ATOM 1823 O O . SER A 1 239 ? -2.256 23.129 -22.773 1.00 52.53 239 SER A O 1
ATOM 1825 N N . ASP A 1 240 ? -1.915 23.890 -24.830 1.00 53.44 240 ASP A N 1
ATOM 1826 C CA . ASP A 1 240 ? -3.306 24.371 -24.948 1.00 53.44 240 ASP A CA 1
ATOM 1827 C C . ASP A 1 240 ? -3.991 24.019 -26.278 1.00 53.44 240 ASP A C 1
ATOM 1829 O O . ASP A 1 240 ? -3.554 24.410 -27.368 1.00 53.44 240 ASP A O 1
ATOM 1833 N N . ILE A 1 241 ? -5.120 23.306 -26.206 1.00 50.66 241 ILE A N 1
ATOM 1834 C CA . ILE A 1 241 ? -6.172 23.375 -27.229 1.00 50.66 241 ILE A CA 1
ATOM 1835 C C . ILE A 1 241 ? -6.979 24.615 -26.850 1.00 50.66 241 ILE A C 1
ATOM 1837 O O . ILE A 1 241 ? -7.847 24.511 -25.998 1.00 50.66 241 ILE A O 1
ATOM 1841 N N . GLY A 1 242 ? -6.620 25.790 -27.383 1.00 48.38 242 GLY A N 1
ATOM 1842 C CA . GLY A 1 242 ? -7.186 27.080 -26.964 1.00 48.38 242 GLY A CA 1
ATOM 1843 C C . GLY A 1 242 ? -8.683 27.004 -26.633 1.00 48.38 242 GLY A C 1
ATOM 1844 O O . GLY A 1 242 ? -9.507 26.843 -27.529 1.00 48.38 242 GLY A O 1
ATOM 1845 N N . GLY A 1 243 ? -9.003 27.116 -25.344 1.00 51.84 243 GLY A N 1
ATOM 1846 C CA . GLY A 1 243 ? -10.292 26.817 -24.715 1.00 51.84 243 GLY A CA 1
ATOM 1847 C C . GLY A 1 243 ? -10.245 27.208 -23.231 1.00 51.84 243 GLY A C 1
ATOM 1848 O O . GLY A 1 243 ? -9.182 27.590 -22.743 1.00 51.84 243 GLY A O 1
ATOM 1849 N N . LYS A 1 244 ? -11.386 27.186 -22.528 1.00 53.34 244 LYS A N 1
ATOM 1850 C CA . LYS A 1 244 ? -11.417 27.402 -21.068 1.00 53.34 244 LYS A CA 1
ATOM 1851 C C . LYS A 1 244 ? -10.690 26.241 -20.377 1.00 53.34 244 LYS A C 1
ATOM 1853 O O . LYS A 1 244 ? -10.796 25.109 -20.845 1.00 53.34 244 LYS A O 1
ATOM 1858 N N . THR A 1 245 ? -9.962 26.508 -19.294 1.00 56.53 245 THR A N 1
ATOM 1859 C CA . THR A 1 245 ? -9.450 25.427 -18.447 1.00 56.53 245 THR A CA 1
ATOM 1860 C C . THR A 1 245 ? -10.620 24.824 -17.668 1.00 56.53 245 THR A C 1
ATOM 1862 O O . THR A 1 245 ? -11.441 25.545 -17.100 1.00 56.53 245 THR A O 1
ATOM 1865 N N . HIS A 1 246 ? -10.742 23.501 -17.734 1.00 63.88 246 HIS A N 1
ATOM 1866 C CA . HIS A 1 246 ? -11.791 22.714 -17.085 1.00 63.88 246 HIS A CA 1
ATOM 1867 C C . HIS A 1 246 ? -11.216 22.078 -15.823 1.00 63.88 246 HIS A C 1
ATOM 1869 O O . HIS A 1 246 ? -10.948 20.874 -15.774 1.00 63.88 246 HIS A O 1
ATOM 1875 N N . ASP A 1 247 ? -10.912 22.949 -14.858 1.00 63.72 247 ASP A N 1
ATOM 1876 C CA . ASP A 1 247 ? -10.206 22.594 -13.626 1.00 63.72 247 ASP A CA 1
ATOM 1877 C C . ASP A 1 247 ? -11.168 22.253 -12.479 1.00 63.72 247 ASP A C 1
ATOM 1879 O O . ASP A 1 247 ? -10.729 21.702 -11.472 1.00 63.72 247 ASP A O 1
ATOM 1883 N N . ASN A 1 248 ? -12.475 22.527 -12.615 1.00 73.06 248 ASN A N 1
ATOM 1884 C CA . ASN A 1 248 ? -13.430 22.116 -11.587 1.00 73.06 248 ASN A CA 1
ATOM 1885 C C . ASN A 1 248 ? -13.718 20.621 -11.705 1.00 73.06 248 ASN A C 1
ATOM 1887 O O . ASN A 1 248 ? -13.975 20.085 -12.790 1.00 73.06 248 ASN A O 1
ATOM 1891 N N . ILE A 1 249 ? -13.715 19.957 -10.555 1.00 77.75 249 ILE A N 1
ATOM 1892 C CA . ILE A 1 249 ? -13.877 18.515 -10.440 1.00 77.75 249 ILE A CA 1
ATOM 1893 C C . ILE A 1 249 ? -15.048 18.234 -9.508 1.00 77.75 249 ILE A C 1
ATOM 1895 O O . ILE A 1 249 ? -15.077 18.717 -8.383 1.00 77.75 249 ILE A O 1
ATOM 1899 N N . ASN A 1 250 ? -15.988 17.414 -9.972 1.00 81.31 250 ASN A N 1
ATOM 1900 C CA . ASN A 1 250 ? -17.130 16.958 -9.187 1.00 81.31 250 ASN A CA 1
ATOM 1901 C C . ASN A 1 250 ? -17.048 15.445 -8.971 1.00 81.31 250 ASN A C 1
ATOM 1903 O O . ASN A 1 250 ? -16.747 14.695 -9.900 1.00 81.31 250 ASN A O 1
ATOM 1907 N N . TYR A 1 251 ? -17.335 14.976 -7.760 1.00 84.81 251 TYR A N 1
ATOM 1908 C CA . TYR A 1 251 ? -17.282 13.553 -7.420 1.00 84.81 251 TYR A CA 1
ATOM 1909 C C . TYR A 1 251 ? -18.663 12.916 -7.490 1.00 84.81 251 TYR A C 1
ATOM 1911 O O . TYR A 1 251 ? -19.658 13.516 -7.097 1.00 84.81 251 TYR A O 1
ATOM 1919 N N . ARG A 1 252 ? -18.745 11.680 -7.990 1.00 82.56 252 ARG A N 1
ATOM 1920 C CA . ARG A 1 252 ? -20.032 10.996 -8.150 1.00 82.56 252 ARG A CA 1
ATOM 1921 C C . ARG A 1 252 ? -19.936 9.499 -7.922 1.00 82.56 252 ARG A C 1
ATOM 1923 O O . ARG A 1 252 ? -19.041 8.848 -8.467 1.00 82.56 252 ARG A O 1
ATOM 1930 N N . PHE A 1 253 ? -20.902 8.960 -7.182 1.00 85.06 253 PHE A N 1
ATOM 1931 C CA . PHE A 1 253 ? -21.078 7.522 -6.998 1.00 85.06 253 PHE A CA 1
ATOM 1932 C C . PHE A 1 253 ? -21.336 6.793 -8.321 1.00 85.06 253 PHE A C 1
ATOM 1934 O O . PHE A 1 253 ? -21.970 7.315 -9.244 1.00 85.06 253 PHE A O 1
ATOM 1941 N N . TYR A 1 254 ? -20.878 5.546 -8.407 1.00 84.31 254 TYR A N 1
ATOM 1942 C CA . TYR A 1 254 ? -21.263 4.658 -9.495 1.00 84.31 254 TYR A CA 1
ATOM 1943 C C . TYR A 1 254 ? -22.764 4.386 -9.451 1.00 84.31 254 TYR A C 1
ATOM 1945 O O . TYR A 1 254 ? -23.309 4.027 -8.413 1.00 84.31 254 TYR A O 1
ATOM 1953 N N . GLY A 1 255 ? -23.424 4.533 -10.599 1.00 74.06 255 GLY A N 1
ATOM 1954 C CA . GLY A 1 255 ? -24.856 4.263 -10.719 1.00 74.06 255 GLY A CA 1
ATOM 1955 C C . GLY A 1 255 ? -25.766 5.360 -10.168 1.00 74.06 255 GLY A C 1
ATOM 1956 O O . GLY A 1 255 ? -26.976 5.157 -10.150 1.00 74.06 255 GLY A O 1
ATOM 1957 N N . ASP A 1 256 ? -25.228 6.518 -9.770 1.00 73.00 256 ASP A N 1
ATOM 1958 C CA . ASP A 1 256 ? -26.061 7.683 -9.476 1.00 73.00 256 ASP A CA 1
ATOM 1959 C C . ASP A 1 256 ? -26.923 8.026 -10.716 1.00 73.00 256 ASP A C 1
ATOM 1961 O O . ASP A 1 256 ? -26.424 8.130 -11.844 1.00 73.00 256 ASP A O 1
ATOM 1965 N N . LEU A 1 257 ? -28.234 8.183 -10.516 1.00 68.69 257 LEU A N 1
ATOM 1966 C CA . LEU A 1 257 ? -29.226 8.489 -11.553 1.00 68.69 257 LEU A CA 1
ATOM 1967 C C . LEU A 1 257 ? -29.535 9.996 -11.659 1.00 68.69 257 LEU A C 1
ATOM 1969 O O . LEU A 1 257 ? -30.200 10.409 -12.605 1.00 68.69 257 LEU A O 1
ATOM 1973 N N . GLY A 1 258 ? -29.036 10.818 -10.727 1.00 62.81 258 GLY A N 1
ATOM 1974 C CA . GLY A 1 258 ? -29.373 12.239 -10.569 1.00 62.81 258 GLY A CA 1
ATOM 1975 C C . GLY A 1 258 ? -28.763 13.225 -11.575 1.00 62.81 258 GLY A C 1
ATOM 1976 O O . GLY A 1 258 ? -29.027 14.419 -11.480 1.00 62.81 258 GLY A O 1
ATOM 1977 N N . GLY A 1 259 ? -27.971 12.771 -12.553 1.00 63.94 259 GLY A N 1
ATOM 1978 C CA . GLY A 1 259 ? -27.243 13.659 -13.462 1.00 63.94 259 GLY A CA 1
ATOM 1979 C C . GLY A 1 259 ? -26.703 12.996 -14.731 1.00 63.94 259 GLY A C 1
ATOM 1980 O O . GLY A 1 259 ? -26.527 11.775 -14.821 1.00 63.94 259 GLY A O 1
ATOM 1981 N N . LYS A 1 260 ? -26.399 13.829 -15.729 1.00 67.38 260 LYS A N 1
ATOM 1982 C CA . LYS A 1 260 ? -25.777 13.446 -17.002 1.00 67.38 260 LYS A CA 1
ATOM 1983 C C . LYS A 1 260 ? -24.541 14.310 -17.226 1.00 67.38 260 LYS A C 1
ATOM 1985 O O . LYS A 1 260 ? -24.589 15.516 -17.030 1.00 67.38 260 LYS A O 1
ATOM 1990 N N . VAL A 1 261 ? -23.455 13.691 -17.681 1.00 66.25 261 VAL A N 1
ATOM 1991 C CA . VAL A 1 261 ? -22.244 14.395 -18.115 1.00 66.25 261 VAL A CA 1
ATOM 1992 C C . VAL A 1 261 ? -22.110 14.202 -19.623 1.00 66.25 261 VAL A C 1
ATOM 1994 O O . VAL A 1 261 ? -22.090 13.067 -20.099 1.00 66.25 261 VAL A O 1
ATOM 1997 N N . SER A 1 262 ? -22.084 15.296 -20.385 1.00 65.62 262 SER A N 1
ATOM 1998 C CA . SER A 1 262 ? -21.984 15.276 -21.848 1.00 65.62 262 SER A CA 1
ATOM 1999 C C . SER A 1 262 ? -21.011 16.352 -22.312 1.00 65.62 262 SER A C 1
ATOM 2001 O O . SER A 1 262 ? -21.307 17.537 -22.214 1.00 65.62 262 SER A O 1
ATOM 2003 N N . PHE A 1 263 ? -19.856 15.936 -22.830 1.00 64.38 263 PHE A N 1
ATOM 2004 C CA . PHE A 1 263 ? -18.768 16.841 -23.224 1.00 64.38 263 PHE A CA 1
ATOM 2005 C C . PHE A 1 263 ? -18.740 17.181 -24.718 1.00 64.38 263 PHE A C 1
ATOM 2007 O O . PHE A 1 263 ? -17.830 17.869 -25.169 1.00 64.38 263 PHE A O 1
ATOM 2014 N N . ALA A 1 264 ? -19.695 16.679 -25.503 1.00 61.50 264 ALA A N 1
ATOM 2015 C CA . ALA A 1 264 ? -19.707 16.870 -26.947 1.00 61.50 264 ALA A CA 1
ATOM 2016 C C . ALA A 1 264 ? -21.127 17.007 -27.507 1.00 61.50 264 ALA A C 1
ATOM 2018 O O . ALA A 1 264 ? -22.093 16.459 -26.973 1.00 61.50 264 ALA A O 1
ATOM 2019 N N . ASN A 1 265 ? -21.215 17.700 -28.639 1.00 61.25 265 ASN A N 1
ATOM 2020 C CA . ASN A 1 265 ? -22.411 17.867 -29.468 1.00 61.25 265 ASN A CA 1
ATOM 2021 C C . ASN A 1 265 ? -22.494 16.814 -30.603 1.00 61.25 265 ASN A C 1
ATOM 2023 O O . ASN A 1 265 ? -23.272 16.983 -31.541 1.00 61.25 265 ASN A O 1
ATOM 2027 N N . ASN A 1 266 ? -21.686 15.744 -30.533 1.00 64.81 266 ASN A N 1
ATOM 2028 C CA . ASN A 1 266 ? -21.509 14.701 -31.557 1.00 64.81 266 ASN A CA 1
ATOM 2029 C C . ASN A 1 266 ? -21.043 15.198 -32.945 1.00 64.81 266 ASN A C 1
ATOM 2031 O O . ASN A 1 266 ? -21.114 14.439 -33.914 1.00 64.81 266 ASN A O 1
ATOM 2035 N N . LYS A 1 267 ? -20.557 16.442 -33.079 1.00 62.97 267 LYS A N 1
ATOM 2036 C CA . LYS A 1 267 ? -19.961 16.929 -34.334 1.00 62.97 267 LYS A CA 1
ATOM 2037 C C . LYS A 1 267 ? -18.514 16.438 -34.468 1.00 62.97 267 LYS A C 1
ATOM 2039 O O . LYS A 1 267 ? -17.785 16.326 -33.487 1.00 62.97 267 LYS A O 1
ATOM 2044 N N . ILE A 1 268 ? -18.097 16.151 -35.700 1.00 62.09 268 ILE A N 1
ATOM 2045 C CA . ILE A 1 268 ? -16.730 15.717 -36.015 1.00 62.09 268 ILE A CA 1
ATOM 2046 C C . ILE A 1 268 ? -15.823 16.949 -36.074 1.00 62.09 268 ILE A C 1
ATOM 2048 O O . ILE A 1 268 ? -16.058 17.845 -36.881 1.00 62.09 268 ILE A O 1
ATOM 2052 N N . ALA A 1 269 ? -14.777 16.973 -35.248 1.00 63.16 269 ALA A N 1
ATOM 2053 C CA . ALA A 1 269 ? -13.727 17.983 -35.310 1.00 63.16 269 ALA A CA 1
ATOM 2054 C C . ALA A 1 269 ? -12.612 17.537 -36.265 1.00 63.16 269 ALA A C 1
ATOM 2056 O O . ALA A 1 269 ? -12.060 16.448 -36.108 1.00 63.16 269 ALA A O 1
ATOM 2057 N N . ASN A 1 270 ? -12.244 18.390 -37.222 1.00 65.69 270 ASN A N 1
ATOM 2058 C CA . ASN A 1 270 ? -11.164 18.105 -38.168 1.00 65.69 270 ASN A CA 1
ATOM 2059 C C . ASN A 1 270 ? -9.869 18.817 -37.756 1.00 65.69 270 ASN A C 1
ATOM 2061 O O . ASN A 1 270 ? -9.857 20.021 -37.476 1.00 65.69 270 ASN A O 1
ATOM 2065 N N . VAL A 1 271 ? -8.766 18.070 -37.759 1.00 64.50 271 VAL A N 1
ATOM 2066 C CA . VAL A 1 271 ? -7.413 18.587 -37.525 1.00 64.50 271 VAL A CA 1
ATOM 2067 C C . VAL A 1 271 ? -6.572 18.291 -38.758 1.00 64.50 271 VAL A C 1
ATOM 2069 O O . VAL A 1 271 ? -6.441 17.139 -39.160 1.00 64.50 271 VAL A O 1
ATOM 2072 N N . GLU A 1 272 ? -5.984 19.326 -39.345 1.00 66.75 272 GLU A N 1
ATOM 2073 C CA . GLU A 1 272 ? -5.040 19.194 -40.451 1.00 66.75 272 GLU A CA 1
ATOM 2074 C C . GLU A 1 272 ? -3.605 19.194 -39.925 1.00 66.75 272 GLU A C 1
ATOM 2076 O O . GLU A 1 272 ? -3.268 19.898 -38.973 1.00 66.75 272 GLU A O 1
ATOM 2081 N N . LEU A 1 273 ? -2.735 18.399 -40.545 1.00 66.25 273 LEU A N 1
ATOM 2082 C CA . LEU A 1 273 ? -1.308 18.374 -40.240 1.00 66.25 273 LEU A CA 1
ATOM 2083 C C . LEU A 1 273 ? -0.546 19.083 -41.358 1.00 66.25 273 LEU A C 1
ATOM 2085 O O . LEU A 1 273 ? -0.458 18.582 -42.477 1.00 66.25 273 LEU A O 1
ATOM 2089 N N . ASN A 1 274 ? 0.041 20.230 -41.035 1.00 62.88 274 ASN A N 1
ATOM 2090 C CA . ASN A 1 274 ? 0.836 21.027 -41.956 1.00 62.88 274 ASN A CA 1
ATOM 2091 C C . ASN A 1 274 ? 2.323 20.752 -41.726 1.00 62.88 274 ASN A C 1
ATOM 2093 O O . ASN A 1 274 ? 2.852 20.985 -40.638 1.00 62.88 274 ASN A O 1
ATOM 2097 N N . ALA A 1 275 ? 3.010 20.261 -42.758 1.00 62.66 275 ALA A N 1
ATOM 2098 C CA . ALA A 1 275 ? 4.463 20.157 -42.754 1.00 62.66 275 ALA A CA 1
ATOM 2099 C C . ALA A 1 275 ? 5.072 21.489 -43.220 1.00 62.66 275 ALA A C 1
ATOM 2101 O O . ALA A 1 275 ? 4.785 21.941 -44.327 1.00 62.66 275 ALA A O 1
ATOM 2102 N N . ASN A 1 276 ? 5.901 22.130 -42.395 1.00 62.38 276 ASN A N 1
ATOM 2103 C CA . ASN A 1 276 ? 6.600 23.358 -42.772 1.00 62.38 276 ASN A CA 1
ATOM 2104 C C . ASN A 1 276 ? 7.994 23.443 -42.119 1.00 62.38 276 ASN A C 1
ATOM 2106 O O . ASN A 1 276 ? 8.068 23.528 -40.896 1.00 62.38 276 ASN A O 1
ATOM 2110 N N . PRO A 1 277 ? 9.095 23.472 -42.891 1.00 61.53 277 PRO A N 1
ATOM 2111 C CA . PRO A 1 277 ? 9.154 23.297 -44.343 1.00 61.53 277 PRO A CA 1
ATOM 2112 C C . PRO A 1 277 ? 8.808 21.853 -44.750 1.00 61.53 277 PRO A C 1
ATOM 2114 O O . PRO A 1 277 ? 9.171 20.909 -44.053 1.00 61.53 277 PRO A O 1
ATOM 2117 N N . ASP A 1 278 ? 8.124 21.667 -45.883 1.00 60.25 278 ASP A N 1
ATOM 2118 C CA . ASP A 1 278 ? 7.905 20.342 -46.490 1.00 60.25 278 ASP A CA 1
ATOM 2119 C C . ASP A 1 278 ? 9.031 20.031 -47.488 1.00 60.25 278 ASP A C 1
ATOM 2121 O O . ASP A 1 278 ? 8.841 19.994 -48.704 1.00 60.25 278 ASP A O 1
ATOM 2125 N N . PHE A 1 279 ? 10.253 19.892 -46.963 1.00 49.88 279 PHE A N 1
ATOM 2126 C CA . PHE A 1 279 ? 11.445 19.600 -47.759 1.00 49.88 279 PHE A CA 1
ATOM 2127 C C . PHE A 1 279 ? 11.964 18.183 -47.456 1.00 49.88 279 PHE A C 1
ATOM 2129 O O . PHE A 1 279 ? 11.962 17.753 -46.297 1.00 49.88 279 PHE A O 1
ATOM 2136 N N . PRO A 1 280 ? 12.443 17.415 -48.452 1.00 50.06 280 PRO A N 1
ATOM 2137 C CA . PRO A 1 280 ? 13.058 16.114 -48.200 1.00 50.06 280 PRO A CA 1
ATOM 2138 C C . PRO A 1 280 ? 14.193 16.201 -47.161 1.00 50.06 280 PRO A C 1
ATOM 2140 O O . PRO A 1 280 ? 15.187 16.890 -47.369 1.00 50.06 280 PRO A O 1
ATOM 2143 N N . GLY A 1 281 ? 14.047 15.497 -46.032 1.00 49.31 281 GLY A N 1
ATOM 2144 C CA . GLY A 1 281 ? 15.051 15.431 -44.958 1.00 49.31 281 GLY A CA 1
ATOM 2145 C C . GLY A 1 281 ? 14.878 16.428 -43.802 1.00 49.31 281 GLY A C 1
ATOM 2146 O O . GLY A 1 281 ? 15.508 16.236 -42.765 1.00 49.31 281 GLY A O 1
ATOM 2147 N N . ILE A 1 282 ? 14.008 17.438 -43.926 1.00 50.19 282 ILE A N 1
ATOM 2148 C CA . ILE A 1 282 ? 13.613 18.333 -42.826 1.00 50.19 282 ILE A CA 1
ATOM 2149 C C . ILE A 1 282 ? 12.096 18.481 -42.892 1.00 50.19 282 ILE A C 1
ATOM 2151 O O . ILE A 1 282 ? 11.584 19.185 -43.754 1.00 50.19 282 ILE A O 1
ATOM 2155 N N . LYS A 1 283 ? 11.383 17.806 -41.989 1.00 57.84 283 LYS A N 1
ATOM 2156 C CA . LYS A 1 283 ? 9.928 17.922 -41.860 1.00 57.84 283 LYS A CA 1
ATOM 2157 C C . LYS A 1 283 ? 9.596 18.274 -40.422 1.00 57.84 283 LYS A C 1
ATOM 2159 O O . LYS A 1 283 ? 9.816 17.460 -39.530 1.00 57.84 283 LYS A O 1
ATOM 2164 N N . GLN A 1 284 ? 9.073 19.474 -40.203 1.00 59.81 284 GLN A N 1
ATOM 2165 C CA . GLN A 1 284 ? 8.387 19.807 -38.959 1.00 59.81 284 GLN A CA 1
ATOM 2166 C C . GLN A 1 284 ? 6.892 19.747 -39.242 1.00 59.81 284 GLN A C 1
ATOM 2168 O O . GLN A 1 284 ? 6.402 20.457 -40.114 1.00 59.81 284 GLN A O 1
ATOM 2173 N N . VAL A 1 285 ? 6.184 18.867 -38.539 1.00 63.09 285 VAL A N 1
ATOM 2174 C CA . VAL A 1 285 ? 4.735 18.709 -38.674 1.00 63.09 285 VAL A CA 1
ATOM 2175 C C . VAL A 1 285 ? 4.076 19.462 -37.529 1.00 63.09 285 VAL A C 1
ATOM 2177 O O . VAL A 1 285 ? 4.349 19.187 -36.364 1.00 63.09 285 VAL A O 1
ATOM 2180 N N . GLN A 1 286 ? 3.229 20.429 -37.861 1.00 63.88 286 GLN A N 1
ATOM 2181 C CA . GLN A 1 286 ? 2.423 21.178 -36.905 1.00 63.88 286 GLN A CA 1
ATOM 2182 C C . GLN A 1 286 ? 0.948 20.934 -37.198 1.00 63.88 286 GLN A C 1
ATOM 2184 O O . GLN A 1 286 ? 0.549 20.777 -38.350 1.00 63.88 286 GLN A O 1
ATOM 2189 N N . LYS A 1 287 ? 0.119 20.907 -36.157 1.00 65.00 287 LYS A N 1
ATOM 2190 C CA . LYS A 1 287 ? -1.328 20.798 -36.332 1.00 65.00 287 LYS A CA 1
ATOM 2191 C C . LYS A 1 287 ? -1.967 22.155 -36.570 1.00 65.00 287 LYS A C 1
ATOM 2193 O O . LYS A 1 287 ? -1.634 23.129 -35.898 1.00 65.00 287 LYS A O 1
ATOM 2198 N N . ASN A 1 288 ? -2.948 22.170 -37.452 1.00 64.94 288 ASN A N 1
ATOM 2199 C CA . ASN A 1 288 ? -3.885 23.253 -37.644 1.00 64.94 288 ASN A CA 1
ATOM 2200 C C . ASN A 1 288 ? -5.286 22.737 -37.302 1.00 64.94 288 ASN A C 1
ATOM 2202 O O . ASN A 1 288 ? -5.775 21.785 -37.907 1.00 64.94 288 ASN A O 1
ATOM 2206 N N . VAL A 1 289 ? -5.907 23.308 -36.272 1.00 64.81 289 VAL A N 1
ATOM 2207 C CA . VAL A 1 289 ? -7.267 22.929 -35.872 1.00 64.81 289 VAL A CA 1
ATOM 2208 C C . VAL A 1 289 ? -8.220 23.850 -36.622 1.00 64.81 289 VAL A C 1
ATOM 2210 O O . VAL A 1 289 ? -8.345 25.017 -36.260 1.00 64.81 289 VAL A O 1
ATOM 2213 N N . ASN A 1 290 ? -8.854 23.339 -37.677 1.00 59.94 290 ASN A N 1
ATOM 2214 C CA . ASN A 1 290 ? -9.705 24.149 -38.555 1.00 59.94 290 ASN A CA 1
ATOM 2215 C C . ASN A 1 290 ? -11.063 24.474 -37.926 1.00 59.94 290 ASN A C 1
ATOM 2217 O O . ASN A 1 290 ? -11.652 25.502 -38.245 1.00 59.94 290 ASN A O 1
ATOM 2221 N N . ASP A 1 291 ? -11.534 23.624 -37.013 1.00 61.53 291 ASP A N 1
ATOM 2222 C CA . ASP A 1 291 ? -12.805 23.800 -36.317 1.00 61.53 291 ASP A CA 1
ATOM 2223 C C . ASP A 1 291 ? -12.589 23.858 -34.800 1.00 61.53 291 ASP A C 1
ATOM 2225 O O . ASP A 1 291 ? -12.837 22.909 -34.059 1.00 61.53 291 ASP A O 1
ATOM 2229 N N . VAL A 1 292 ? -12.061 24.990 -34.323 1.00 55.53 292 VAL A N 1
ATOM 2230 C CA . VAL A 1 292 ? -11.899 25.241 -32.879 1.00 55.53 292 VAL A CA 1
ATOM 2231 C C . VAL A 1 292 ? -13.265 25.253 -32.172 1.00 55.53 292 VAL A C 1
ATOM 2233 O O . VAL A 1 292 ? -13.326 24.954 -30.984 1.00 55.53 292 VAL A O 1
ATOM 2236 N N . ASN A 1 293 ? -14.359 25.519 -32.898 1.00 53.31 293 ASN A N 1
ATOM 2237 C CA . ASN A 1 293 ? -15.732 25.521 -32.380 1.00 53.31 293 ASN A CA 1
ATOM 2238 C C . ASN A 1 293 ? -16.315 24.106 -32.209 1.00 53.31 293 ASN A C 1
ATOM 2240 O O . ASN A 1 293 ? -17.223 23.901 -31.413 1.00 53.31 293 ASN A O 1
ATOM 2244 N N . ALA A 1 294 ? -15.748 23.085 -32.857 1.00 52.66 294 ALA A N 1
ATOM 2245 C CA . ALA A 1 294 ? -16.052 21.698 -32.503 1.00 52.66 294 ALA A CA 1
ATOM 2246 C C . ALA A 1 294 ? -15.552 21.327 -31.087 1.00 52.66 294 ALA A C 1
ATOM 2248 O O . ALA A 1 294 ? -16.088 20.409 -30.471 1.00 52.66 294 ALA A O 1
ATOM 2249 N N . PHE A 1 295 ? -14.556 22.058 -30.562 1.00 51.75 295 PHE A N 1
ATOM 2250 C CA . PHE A 1 295 ? -14.053 21.934 -29.183 1.00 51.75 295 PHE A CA 1
ATOM 2251 C C . PHE A 1 295 ? -14.551 23.045 -28.247 1.00 51.75 295 PHE A C 1
ATOM 2253 O O . PHE A 1 295 ? -14.508 22.891 -27.029 1.00 51.75 295 PHE A O 1
ATOM 2260 N N . LYS A 1 296 ? -15.000 24.173 -28.804 1.00 52.28 296 LYS A N 1
ATOM 2261 C CA . LYS A 1 296 ? -15.619 25.287 -28.087 1.00 52.28 296 LYS A CA 1
ATOM 2262 C C . LYS A 1 296 ? -17.077 25.381 -28.492 1.00 52.28 296 LYS A C 1
ATOM 2264 O O . LYS A 1 296 ? -17.347 25.940 -29.543 1.00 52.28 296 LYS A O 1
ATOM 2269 N N . GLU A 1 297 ? -18.018 24.975 -27.654 1.00 53.56 297 GLU A N 1
ATOM 2270 C CA . GLU A 1 297 ? -19.374 25.496 -27.841 1.00 53.56 297 GLU A CA 1
ATOM 2271 C C . GLU A 1 297 ? -20.126 25.613 -26.510 1.00 53.56 297 GLU A C 1
ATOM 2273 O O . GLU A 1 297 ? -20.410 24.621 -25.845 1.00 53.56 297 GLU A O 1
ATOM 2278 N N . ASP A 1 298 ? -20.383 26.881 -26.173 1.00 45.00 298 ASP A N 1
ATOM 2279 C CA . ASP A 1 298 ? -21.374 27.599 -25.348 1.00 45.00 298 ASP A CA 1
ATOM 2280 C C . ASP A 1 298 ? -22.543 26.882 -24.634 1.00 45.00 298 ASP A C 1
ATOM 2282 O O . ASP A 1 298 ? -23.293 27.549 -23.931 1.00 45.00 298 ASP A O 1
ATOM 2286 N N . ASN A 1 299 ? -22.715 25.568 -24.745 1.00 45.09 299 ASN A N 1
ATOM 2287 C CA . ASN A 1 299 ? -23.779 24.801 -24.091 1.00 45.09 299 ASN A CA 1
ATOM 2288 C C . ASN A 1 299 ? -23.254 23.437 -23.619 1.00 45.09 299 ASN A C 1
ATOM 2290 O O . ASN A 1 299 ? -23.805 22.383 -23.949 1.00 45.09 299 ASN A O 1
ATOM 2294 N N . THR A 1 300 ? -22.185 23.428 -22.822 1.00 46.53 300 THR A N 1
ATOM 2295 C CA . THR A 1 300 ? -22.000 22.317 -21.888 1.00 46.53 300 THR A CA 1
ATOM 2296 C C . THR A 1 300 ? -23.151 22.401 -20.896 1.00 46.53 300 THR A C 1
ATOM 2298 O O . THR A 1 300 ? -23.088 23.162 -19.932 1.00 46.53 300 THR A O 1
ATOM 2301 N N . ASP A 1 301 ? -24.219 21.645 -21.149 1.00 43.94 301 ASP A N 1
ATOM 2302 C CA . ASP A 1 301 ? -25.252 21.367 -20.154 1.00 43.94 301 ASP A CA 1
ATOM 2303 C C . ASP A 1 301 ? -24.630 20.407 -19.130 1.00 43.94 301 ASP A C 1
ATOM 2305 O O . ASP A 1 301 ? -24.933 19.217 -19.042 1.00 43.94 301 ASP A O 1
ATOM 2309 N N . VAL A 1 302 ? -23.642 20.925 -18.400 1.00 50.31 302 VAL A N 1
ATOM 2310 C CA . VAL A 1 302 ? -23.149 20.345 -17.162 1.00 50.31 302 VAL A CA 1
ATOM 2311 C C . VAL A 1 302 ? -24.205 20.742 -16.144 1.00 50.31 302 VAL A C 1
ATOM 2313 O O . VAL A 1 302 ? -23.978 21.543 -15.245 1.00 50.31 302 VAL A O 1
ATOM 2316 N N . SER A 1 303 ? -25.403 20.171 -16.287 1.00 49.28 303 SER A N 1
ATOM 2317 C CA . SER A 1 303 ? -26.338 20.074 -15.179 1.00 49.28 303 SER A CA 1
ATOM 2318 C C . SER A 1 303 ? -25.793 18.989 -14.245 1.00 49.28 303 SER A C 1
ATOM 2320 O O . SER A 1 303 ? -26.415 17.951 -14.010 1.00 49.28 303 SER A O 1
ATOM 2322 N N . MET A 1 304 ? -24.588 19.216 -13.716 1.00 52.12 304 MET A N 1
ATOM 2323 C CA . MET A 1 304 ? -24.151 18.632 -12.458 1.00 52.12 304 MET A CA 1
ATOM 2324 C C . MET A 1 304 ? -24.933 19.359 -11.364 1.00 52.12 304 MET A C 1
ATOM 2326 O O . MET A 1 304 ? -24.369 20.048 -10.523 1.00 52.12 304 MET A O 1
ATOM 2330 N N . ASN A 1 305 ? -26.265 19.271 -11.422 1.00 49.44 305 ASN A N 1
ATOM 2331 C CA . ASN A 1 305 ? -27.075 19.612 -10.271 1.00 49.44 305 ASN A CA 1
ATOM 2332 C C . ASN A 1 305 ? -26.579 18.688 -9.163 1.00 49.44 305 ASN A C 1
ATOM 2334 O O . ASN A 1 305 ? -26.459 17.482 -9.374 1.00 49.44 305 ASN A O 1
ATOM 2338 N N . SER A 1 306 ? -26.198 19.297 -8.049 1.00 51.12 306 SER A N 1
ATOM 2339 C CA . SER A 1 306 ? -25.470 18.739 -6.915 1.00 51.12 306 SER A CA 1
ATOM 2340 C C . SER A 1 306 ? -26.252 17.645 -6.175 1.00 51.12 306 SER A C 1
ATOM 2342 O O . SER A 1 306 ? -26.552 17.778 -4.992 1.00 51.12 306 SER A O 1
ATOM 2344 N N . SER A 1 307 ? -26.598 16.548 -6.851 1.00 52.00 307 SER A N 1
ATOM 2345 C CA . SER A 1 307 ? -26.930 15.287 -6.184 1.00 52.00 307 SER A CA 1
ATOM 2346 C C . SER A 1 307 ? -25.676 14.630 -5.604 1.00 52.00 307 SER A C 1
ATOM 2348 O O . SER A 1 307 ? -25.780 13.665 -4.853 1.00 52.00 307 SER A O 1
ATOM 2350 N N . SER A 1 308 ? -24.483 15.119 -5.967 1.00 60.53 308 SER A N 1
ATOM 2351 C CA . SER A 1 308 ? -23.215 14.657 -5.425 1.00 60.53 308 SER A CA 1
ATOM 2352 C C . SER A 1 308 ? -23.076 15.105 -3.981 1.00 60.53 308 SER A C 1
ATOM 2354 O O . SER A 1 308 ? -22.706 16.238 -3.686 1.00 60.53 308 SER A O 1
ATOM 2356 N N . PHE A 1 309 ? -23.320 14.172 -3.079 1.00 77.88 309 PHE A N 1
ATOM 2357 C CA . PHE A 1 309 ? -23.052 14.343 -1.668 1.00 77.88 309 PHE A CA 1
ATOM 2358 C C . PHE A 1 309 ? -21.568 14.149 -1.319 1.00 77.88 309 PHE A C 1
ATOM 2360 O O . PHE A 1 309 ? -21.287 13.691 -0.227 1.00 77.88 309 PHE A O 1
ATOM 2367 N N . ILE A 1 310 ? -20.627 14.390 -2.236 1.00 87.06 310 ILE A N 1
ATOM 2368 C CA . ILE A 1 310 ? -19.197 14.124 -2.024 1.00 87.06 310 ILE A CA 1
ATOM 2369 C C . ILE A 1 310 ? -18.406 15.390 -2.330 1.00 87.06 310 ILE A C 1
ATOM 2371 O O . ILE A 1 310 ? -18.497 15.926 -3.434 1.00 87.06 310 ILE A O 1
ATOM 2375 N N . GLU A 1 311 ? -17.587 15.803 -1.377 1.00 86.69 311 GLU A N 1
ATOM 2376 C CA . GLU A 1 311 ? -16.696 16.952 -1.450 1.00 86.69 311 GLU A CA 1
ATOM 2377 C C . GLU A 1 311 ? -15.263 16.506 -1.141 1.00 86.69 311 GLU A C 1
ATOM 2379 O O . GLU A 1 311 ? -15.036 15.669 -0.267 1.00 86.69 311 GLU A O 1
ATOM 2384 N N . LYS A 1 312 ? -14.286 17.023 -1.891 1.00 86.38 312 LYS A N 1
ATOM 2385 C CA . LYS A 1 312 ? -12.862 16.840 -1.582 1.00 86.38 312 LYS A CA 1
ATOM 2386 C C . LYS A 1 312 ? -12.463 17.954 -0.619 1.00 86.38 312 LYS A C 1
ATOM 2388 O O . LYS A 1 312 ? -12.680 19.112 -0.957 1.00 86.38 312 LYS A O 1
ATOM 2393 N N . MET A 1 313 ? -11.887 17.606 0.529 1.00 84.75 313 MET A N 1
ATOM 2394 C CA . MET A 1 313 ? -11.419 18.606 1.495 1.00 84.75 313 MET A CA 1
ATOM 2395 C C . MET A 1 313 ? -10.035 19.149 1.100 1.00 84.75 313 MET A C 1
ATOM 2397 O O . MET A 1 313 ? -9.277 18.476 0.387 1.00 84.75 313 MET A O 1
ATOM 2401 N N . ASP A 1 314 ? -9.711 20.361 1.557 1.00 80.19 314 ASP A N 1
ATOM 2402 C CA . ASP A 1 314 ? -8.472 21.082 1.217 1.00 80.19 314 ASP A CA 1
ATOM 2403 C C . ASP A 1 314 ? -7.196 20.399 1.752 1.00 80.19 314 ASP A C 1
ATOM 2405 O O . ASP A 1 314 ? -6.127 20.496 1.146 1.00 80.19 314 ASP A O 1
ATOM 2409 N N . ASP A 1 315 ? -7.300 19.693 2.875 1.00 72.31 315 ASP A N 1
ATOM 2410 C CA . ASP A 1 315 ? -6.222 19.003 3.594 1.00 72.31 315 ASP A CA 1
ATOM 2411 C C . ASP A 1 315 ? -6.012 17.537 3.164 1.00 72.31 315 ASP A C 1
ATOM 2413 O O . ASP A 1 315 ? -5.050 16.887 3.584 1.00 72.31 315 ASP A O 1
ATOM 2417 N N . GLY A 1 316 ? -6.846 17.032 2.254 1.00 81.31 316 GLY A N 1
ATOM 2418 C CA . GLY A 1 316 ? -6.864 15.629 1.839 1.00 81.31 316 GLY A CA 1
ATOM 2419 C C . GLY A 1 316 ? -8.183 14.962 2.209 1.00 81.31 316 GLY A C 1
ATOM 2420 O O . GLY A 1 316 ? -9.049 15.563 2.822 1.00 81.31 316 GLY A O 1
ATOM 2421 N N . GLY A 1 317 ? -8.408 13.719 1.780 1.00 88.88 317 GLY A N 1
ATOM 2422 C CA . GLY A 1 317 ? -9.652 13.054 2.166 1.00 88.88 317 GLY A CA 1
ATOM 2423 C C . GLY A 1 317 ? -10.947 13.566 1.518 1.00 88.88 317 GLY A C 1
ATOM 2424 O O . GLY A 1 317 ? -10.898 14.207 0.467 1.00 88.88 317 GLY A O 1
ATOM 2425 N N . PHE A 1 318 ? -12.104 13.193 2.079 1.00 91.25 318 PHE A N 1
ATOM 2426 C CA . PHE A 1 318 ? -13.436 13.429 1.501 1.00 91.25 318 PHE A CA 1
ATOM 2427 C C . PHE A 1 318 ? -14.525 13.659 2.560 1.00 91.25 318 PHE A C 1
ATOM 2429 O O . PHE A 1 318 ? -14.651 12.881 3.505 1.00 91.25 318 PHE A O 1
ATOM 2436 N N . GLY A 1 319 ? -15.376 14.662 2.345 1.00 91.81 319 GLY A N 1
ATOM 2437 C CA . GLY A 1 319 ? -16.637 14.856 3.061 1.00 91.81 319 GLY A CA 1
ATOM 2438 C C . GLY A 1 319 ? -17.797 14.242 2.291 1.00 91.81 319 GLY A C 1
ATOM 2439 O O . GLY A 1 319 ? -17.929 14.468 1.089 1.00 91.81 319 GLY A O 1
ATOM 2440 N N . ILE A 1 320 ? -18.631 13.446 2.959 1.00 90.31 320 ILE A N 1
ATOM 2441 C CA . ILE A 1 320 ? -19.735 12.732 2.321 1.00 90.31 320 ILE A CA 1
ATOM 2442 C C . ILE A 1 320 ? -21.029 12.916 3.095 1.00 90.31 320 ILE A C 1
ATOM 2444 O O . ILE A 1 320 ? -21.115 12.533 4.252 1.00 90.31 320 ILE A O 1
ATOM 2448 N N . ASN A 1 321 ? -22.069 13.417 2.443 1.00 87.88 321 ASN A N 1
ATOM 2449 C CA . ASN A 1 321 ? -23.414 13.462 2.999 1.00 87.88 321 ASN A CA 1
ATOM 2450 C C . ASN A 1 321 ? -24.227 12.245 2.517 1.00 87.88 321 ASN A C 1
ATOM 2452 O O . ASN A 1 321 ? -24.057 11.726 1.417 1.00 87.88 321 ASN A O 1
ATOM 2456 N N . SER A 1 322 ? -25.114 11.730 3.348 1.00 83.69 322 SER A N 1
ATOM 2457 C CA . SER A 1 322 ? -26.096 10.727 2.929 1.00 83.69 322 SER A CA 1
ATOM 2458 C C . SER A 1 322 ? -27.395 11.408 2.508 1.00 83.69 322 SER A C 1
ATOM 2460 O O . SER A 1 322 ? -27.658 12.550 2.884 1.00 83.69 322 SER A O 1
ATOM 2462 N N . GLU A 1 323 ? -28.260 10.684 1.796 1.00 78.88 323 GLU A N 1
ATOM 2463 C CA . GLU A 1 323 ? -29.623 11.152 1.496 1.00 78.88 323 GLU A CA 1
ATOM 2464 C C . GLU A 1 323 ? -30.417 11.464 2.776 1.00 78.88 323 GLU A C 1
ATOM 2466 O O . GLU A 1 323 ? -31.231 12.384 2.801 1.00 78.88 323 GLU A O 1
ATOM 2471 N N . ALA A 1 324 ? -30.141 10.735 3.861 1.00 82.50 324 ALA A N 1
ATOM 2472 C CA . ALA A 1 324 ? -30.759 10.964 5.161 1.00 82.50 324 ALA A CA 1
ATOM 2473 C C . ALA A 1 324 ? -30.238 12.228 5.872 1.00 82.50 324 ALA A C 1
ATOM 2475 O O . ALA A 1 324 ? -30.818 12.615 6.881 1.00 82.50 324 ALA A O 1
ATOM 2476 N N . GLY A 1 325 ? -29.173 12.864 5.367 1.00 85.25 325 GLY A N 1
ATOM 2477 C CA . GLY A 1 325 ? -28.534 14.050 5.946 1.00 85.25 325 GLY A CA 1
ATOM 2478 C C . GLY A 1 325 ? -27.374 13.757 6.905 1.00 85.25 325 GLY A C 1
ATOM 2479 O O . GLY A 1 325 ? -26.766 14.693 7.405 1.00 85.25 325 GLY A O 1
ATOM 2480 N N . THR A 1 326 ? -27.049 12.485 7.167 1.00 89.62 326 THR A N 1
ATOM 2481 C CA . THR A 1 326 ? -25.858 12.100 7.949 1.00 89.62 326 THR A CA 1
ATOM 2482 C C . THR A 1 326 ? -24.598 12.470 7.175 1.00 89.62 326 THR A C 1
ATOM 2484 O O . THR A 1 326 ? -24.500 12.092 6.004 1.00 89.62 326 THR A O 1
ATOM 2487 N N . LYS A 1 327 ? -23.643 13.147 7.812 1.00 91.38 327 LYS A N 1
ATOM 2488 C CA . LYS A 1 327 ? -22.342 13.503 7.229 1.00 91.38 327 LYS A CA 1
ATOM 2489 C C . LYS A 1 327 ? -21.263 12.539 7.720 1.00 91.38 327 LYS A C 1
ATOM 2491 O O . LYS A 1 327 ? -21.268 12.145 8.880 1.00 91.38 327 LYS A O 1
ATOM 2496 N N . TYR A 1 328 ? -20.350 12.172 6.832 1.00 92.62 328 TYR A N 1
ATOM 2497 C CA . TYR A 1 328 ? -19.175 11.341 7.069 1.00 92.62 328 TYR A CA 1
ATOM 2498 C C . TYR A 1 328 ? -17.949 12.127 6.614 1.00 92.62 328 TYR A C 1
ATOM 2500 O O . TYR A 1 328 ? -17.897 12.568 5.467 1.00 92.62 328 TYR A O 1
ATOM 2508 N N . GLU A 1 329 ? -16.953 12.275 7.471 1.00 93.00 329 GLU A N 1
ATOM 2509 C CA . GLU A 1 329 ? -15.727 13.007 7.161 1.00 93.00 329 GLU A CA 1
ATOM 2510 C C . GLU A 1 329 ? -14.543 12.052 7.208 1.00 93.00 329 GLU A C 1
ATOM 2512 O O . GLU A 1 329 ? -14.225 11.475 8.247 1.00 93.00 329 GLU A O 1
ATOM 2517 N N . TYR A 1 330 ? -13.925 11.843 6.049 1.00 93.44 330 TYR A N 1
ATOM 2518 C CA . TYR A 1 330 ? -12.726 11.035 5.897 1.00 93.44 330 TYR A CA 1
ATOM 2519 C C . TYR A 1 330 ? -11.523 11.953 5.717 1.00 93.44 330 TYR A C 1
ATOM 2521 O O . TYR A 1 330 ? -11.126 12.170 4.579 1.00 93.44 330 TYR A O 1
ATOM 2529 N N . THR A 1 331 ? -10.984 12.518 6.791 1.00 90.75 331 THR A N 1
ATOM 2530 C CA . THR A 1 331 ? -10.047 13.659 6.759 1.00 90.75 331 THR A CA 1
ATOM 2531 C C . THR A 1 331 ? -8.596 13.312 7.095 1.00 90.75 331 THR A C 1
ATOM 2533 O O . THR A 1 331 ? -7.721 14.106 6.782 1.00 90.75 331 THR A O 1
ATOM 2536 N N . GLU A 1 332 ? -8.286 12.115 7.614 1.00 89.69 332 GLU A N 1
ATOM 2537 C CA . GLU A 1 332 ? -6.891 11.705 7.886 1.00 89.69 332 GLU A CA 1
ATOM 2538 C C . GLU A 1 332 ? -6.321 10.862 6.723 1.00 89.69 332 GLU A C 1
ATOM 2540 O O . GLU A 1 332 ? -6.621 9.662 6.615 1.00 89.69 332 GLU A O 1
ATOM 2545 N N . PRO A 1 333 ? -5.498 11.439 5.823 1.00 90.44 333 PRO A N 1
ATOM 2546 C CA . PRO A 1 333 ? -4.899 10.714 4.709 1.00 90.44 333 PRO A CA 1
ATOM 2547 C C . PRO A 1 333 ? -3.735 9.823 5.164 1.00 90.44 333 PRO A C 1
ATOM 2549 O O . PRO A 1 333 ? -2.735 10.284 5.707 1.00 90.44 333 PRO A O 1
ATOM 2552 N N . ILE A 1 334 ? -3.808 8.537 4.830 1.00 91.94 334 ILE A N 1
ATOM 2553 C CA . ILE A 1 334 ? -2.704 7.577 4.915 1.00 91.94 334 ILE A CA 1
ATOM 2554 C C . ILE A 1 334 ? -1.904 7.628 3.623 1.00 91.94 334 ILE A C 1
ATOM 2556 O O . ILE A 1 334 ? -2.422 7.360 2.531 1.00 91.94 334 ILE A O 1
ATOM 2560 N N . LYS A 1 335 ? -0.608 7.891 3.761 1.00 92.38 335 LYS A N 1
ATOM 2561 C CA . LYS A 1 335 ? 0.307 8.026 2.632 1.00 92.38 335 LYS A CA 1
ATOM 2562 C C . LYS A 1 335 ? 1.104 6.748 2.354 1.00 92.38 335 LYS A C 1
ATOM 2564 O O . LYS A 1 335 ? 1.383 5.923 3.230 1.00 92.38 335 LYS A O 1
ATOM 2569 N N . VAL A 1 336 ? 1.523 6.609 1.101 1.00 94.12 336 VAL A N 1
ATOM 2570 C CA . VAL A 1 336 ? 2.547 5.655 0.649 1.00 94.12 336 VAL A CA 1
ATOM 2571 C C . VAL A 1 336 ? 3.626 6.406 -0.117 1.00 94.12 336 VAL A C 1
ATOM 2573 O O . VAL A 1 336 ? 3.345 7.424 -0.746 1.00 94.12 336 VAL A O 1
ATOM 2576 N N . ARG A 1 337 ? 4.864 5.917 -0.075 1.00 92.81 337 ARG A N 1
ATOM 2577 C CA . ARG A 1 337 ? 5.997 6.516 -0.793 1.00 92.81 337 ARG A CA 1
ATOM 2578 C C . ARG A 1 337 ? 6.946 5.443 -1.301 1.00 92.81 337 ARG A C 1
ATOM 2580 O O . ARG A 1 337 ? 6.838 4.278 -0.911 1.00 92.81 337 ARG A O 1
ATOM 2587 N N . ASN A 1 338 ? 7.883 5.845 -2.157 1.00 94.19 338 ASN A N 1
ATOM 2588 C CA . ASN A 1 338 ? 8.888 4.945 -2.725 1.00 94.19 338 ASN A CA 1
ATOM 2589 C C . ASN A 1 338 ? 8.278 3.671 -3.340 1.00 94.19 338 ASN A C 1
ATOM 2591 O O . ASN A 1 338 ? 8.850 2.586 -3.259 1.00 94.19 338 ASN A O 1
ATOM 2595 N N . VAL A 1 339 ? 7.081 3.793 -3.923 1.00 95.75 339 VAL A N 1
ATOM 2596 C CA . VAL A 1 339 ? 6.363 2.652 -4.493 1.00 95.75 339 VAL A CA 1
ATOM 2597 C C . VAL A 1 339 ? 7.029 2.287 -5.811 1.00 95.75 339 VAL A C 1
ATOM 2599 O O . VAL A 1 339 ? 6.963 3.042 -6.780 1.00 95.75 339 VAL A O 1
ATOM 2602 N N . SER A 1 340 ? 7.670 1.128 -5.831 1.00 95.88 340 SER A N 1
ATOM 2603 C CA . SER A 1 340 ? 8.449 0.616 -6.949 1.00 95.88 340 SER A CA 1
ATOM 2604 C C . SER A 1 340 ? 7.817 -0.652 -7.494 1.00 95.88 340 SER A C 1
ATOM 2606 O O . SER A 1 340 ? 7.595 -1.601 -6.740 1.00 95.88 340 SER A O 1
ATOM 2608 N N . SER A 1 341 ? 7.588 -0.684 -8.804 1.00 96.62 341 SER A N 1
ATOM 2609 C CA . SER A 1 341 ? 7.240 -1.893 -9.550 1.00 96.62 341 SER A CA 1
ATOM 2610 C C . SER A 1 341 ? 8.354 -2.161 -10.547 1.00 96.62 341 SER A C 1
ATOM 2612 O O . SER A 1 341 ? 8.515 -1.408 -11.506 1.00 96.62 341 SER A O 1
ATOM 2614 N N . LEU A 1 342 ? 9.179 -3.171 -10.267 1.00 95.81 342 LEU A N 1
ATOM 2615 C CA . LEU A 1 342 ? 10.420 -3.436 -10.990 1.00 95.81 342 LEU A CA 1
ATOM 2616 C C . LEU A 1 342 ? 10.462 -4.882 -11.484 1.00 95.81 342 LEU A C 1
ATOM 2618 O O . LEU A 1 342 ? 10.111 -5.818 -10.765 1.00 95.81 342 LEU A O 1
ATOM 2622 N N . ALA A 1 343 ? 10.939 -5.048 -12.710 1.00 95.62 343 ALA A N 1
ATOM 2623 C CA . ALA A 1 343 ? 11.252 -6.314 -13.344 1.00 95.62 343 ALA A CA 1
ATOM 2624 C C . ALA A 1 343 ? 12.760 -6.372 -13.592 1.00 95.62 343 ALA A C 1
ATOM 2626 O O . ALA A 1 343 ? 13.305 -5.532 -14.309 1.00 95.62 343 ALA A O 1
ATOM 2627 N N . PHE A 1 344 ? 13.425 -7.359 -13.005 1.00 94.56 344 PHE A N 1
ATOM 2628 C CA . PHE A 1 344 ? 14.849 -7.624 -13.182 1.00 94.56 344 PHE A CA 1
ATOM 2629 C C . PHE A 1 344 ? 15.034 -8.804 -14.133 1.00 94.56 344 PHE A C 1
ATOM 2631 O O . PHE A 1 344 ? 14.260 -9.755 -14.076 1.00 94.56 344 PHE A O 1
ATOM 2638 N N . GLY A 1 345 ? 16.033 -8.765 -15.012 1.00 93.31 345 GLY A N 1
ATOM 2639 C CA . GLY A 1 345 ? 16.368 -9.940 -15.817 1.00 93.31 345 GLY A CA 1
ATOM 2640 C C . GLY A 1 345 ? 17.026 -11.014 -14.955 1.00 93.31 345 GLY A C 1
ATOM 2641 O O . GLY A 1 345 ? 17.862 -10.694 -14.109 1.00 93.31 345 GLY A O 1
ATOM 2642 N N . ILE A 1 346 ? 16.642 -12.267 -15.181 1.00 93.19 346 ILE A N 1
ATOM 2643 C CA . ILE A 1 346 ? 17.166 -13.434 -14.467 1.00 93.19 346 ILE A CA 1
ATOM 2644 C C . ILE A 1 346 ? 18.169 -14.152 -15.362 1.00 93.19 346 ILE A C 1
ATOM 2646 O O . ILE A 1 346 ? 17.936 -14.342 -16.553 1.00 93.19 346 ILE A O 1
ATOM 2650 N N . ASN A 1 347 ? 19.311 -14.526 -14.795 1.00 89.50 347 ASN A N 1
ATOM 2651 C CA . ASN A 1 347 ? 20.363 -15.238 -15.510 1.00 89.50 347 ASN A CA 1
ATOM 2652 C C . ASN A 1 347 ? 20.245 -16.753 -15.314 1.00 89.50 347 ASN A C 1
ATOM 2654 O O . ASN A 1 347 ? 19.727 -17.228 -14.311 1.00 89.50 347 ASN A O 1
ATOM 2658 N N . GLU A 1 348 ? 20.858 -17.519 -16.219 1.00 85.56 348 GLU A N 1
ATOM 2659 C CA . GLU A 1 348 ? 20.919 -18.991 -16.156 1.00 85.56 348 GLU A CA 1
ATOM 2660 C C . GLU A 1 348 ? 21.470 -19.556 -14.838 1.00 85.56 348 GLU A C 1
ATOM 2662 O O . GLU A 1 348 ? 21.142 -20.679 -14.467 1.00 85.56 348 GLU A O 1
ATOM 2667 N N . ASN A 1 349 ? 22.332 -18.796 -14.155 1.00 88.44 349 ASN A N 1
ATOM 2668 C CA . ASN A 1 349 ? 22.989 -19.215 -12.915 1.00 88.44 349 ASN A CA 1
ATOM 2669 C C . ASN A 1 349 ? 22.313 -18.659 -11.655 1.00 88.44 349 ASN A C 1
ATOM 2671 O O . ASN A 1 349 ? 22.813 -18.905 -10.556 1.00 88.44 349 ASN A O 1
ATOM 2675 N N . ASP A 1 350 ? 21.245 -17.874 -11.804 1.00 91.50 350 ASP A N 1
ATOM 2676 C CA . ASP A 1 350 ? 20.510 -17.347 -10.661 1.00 91.50 350 ASP A CA 1
ATOM 2677 C C . ASP A 1 350 ? 19.724 -18.475 -9.984 1.00 91.50 350 ASP A C 1
ATOM 2679 O O . ASP A 1 350 ? 19.340 -19.472 -10.600 1.00 91.50 350 ASP A O 1
ATOM 2683 N N . ASP A 1 351 ? 19.514 -18.335 -8.681 1.00 92.50 351 ASP A N 1
ATOM 2684 C CA . ASP A 1 351 ? 18.894 -19.381 -7.880 1.00 92.50 351 ASP A CA 1
ATOM 2685 C C . ASP A 1 351 ? 17.370 -19.286 -7.995 1.00 92.50 351 ASP A C 1
ATOM 2687 O O . ASP A 1 351 ? 16.768 -18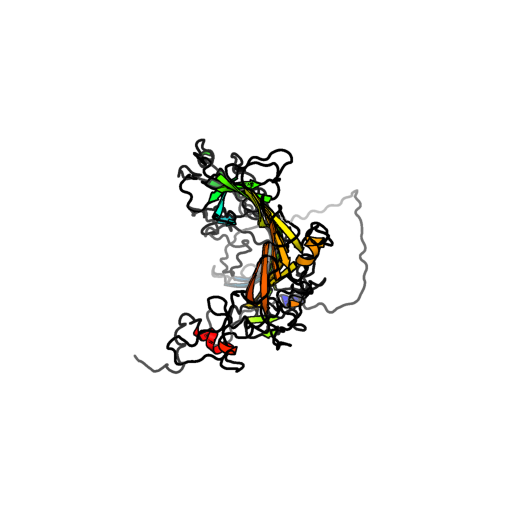.275 -7.622 1.00 92.50 351 ASP A O 1
ATOM 2691 N N . ILE A 1 352 ? 16.752 -20.330 -8.548 1.00 91.38 352 ILE A N 1
ATOM 2692 C CA . ILE A 1 352 ? 15.318 -20.378 -8.820 1.00 91.38 352 ILE A CA 1
ATOM 2693 C C . ILE A 1 352 ? 14.682 -21.467 -7.958 1.00 91.38 352 ILE A C 1
ATOM 2695 O O . ILE A 1 352 ? 14.823 -22.664 -8.206 1.00 91.38 352 ILE A O 1
ATOM 2699 N N . GLU A 1 353 ? 13.907 -21.036 -6.972 1.00 88.88 353 GLU A N 1
ATOM 2700 C CA . GLU A 1 353 ? 13.176 -21.895 -6.054 1.00 88.88 353 GLU A CA 1
ATOM 2701 C C . GLU A 1 353 ? 11.814 -22.277 -6.657 1.00 88.88 353 GLU A C 1
ATOM 2703 O O . GLU A 1 353 ? 10.963 -21.417 -6.921 1.00 88.88 353 GLU A O 1
ATOM 2708 N N . ASN A 1 354 ? 11.600 -23.582 -6.863 1.00 83.31 354 ASN A N 1
ATOM 2709 C CA . ASN A 1 354 ? 10.349 -24.179 -7.361 1.00 83.31 354 ASN A CA 1
ATOM 2710 C C . ASN A 1 354 ? 9.782 -23.525 -8.637 1.00 83.31 354 ASN A C 1
ATOM 2712 O O . ASN A 1 354 ? 8.566 -23.490 -8.823 1.00 83.31 354 ASN A O 1
ATOM 2716 N N . ASN A 1 355 ? 10.646 -22.988 -9.510 1.00 87.06 355 ASN A N 1
ATOM 2717 C CA . ASN A 1 355 ? 10.243 -22.271 -10.729 1.00 87.06 355 ASN A CA 1
ATOM 2718 C C . ASN A 1 355 ? 9.236 -21.129 -10.451 1.00 87.06 355 ASN A C 1
ATOM 2720 O O . ASN A 1 355 ? 8.374 -20.846 -11.281 1.00 87.06 355 ASN A O 1
ATOM 2724 N N . TYR A 1 356 ? 9.323 -20.501 -9.272 1.00 88.00 356 TYR A N 1
ATOM 2725 C CA . TYR A 1 356 ? 8.380 -19.469 -8.827 1.00 88.00 356 TYR A CA 1
ATOM 2726 C C . TYR A 1 356 ? 9.063 -18.271 -8.164 1.00 88.00 356 TYR A C 1
ATOM 2728 O O . TYR A 1 356 ? 8.664 -17.137 -8.420 1.00 88.00 356 TYR A O 1
ATOM 2736 N N . LEU A 1 357 ? 10.085 -18.489 -7.326 1.00 93.00 357 LEU A N 1
ATOM 2737 C CA . LEU A 1 357 ? 10.895 -17.397 -6.776 1.00 93.00 357 LEU A CA 1
ATOM 2738 C C . LEU A 1 357 ? 12.298 -17.418 -7.369 1.00 93.00 357 LEU A C 1
ATOM 2740 O O . LEU A 1 357 ? 12.963 -18.444 -7.310 1.00 93.00 357 LEU A O 1
ATOM 2744 N N . ALA A 1 358 ? 12.763 -16.283 -7.878 1.00 94.62 358 ALA A N 1
ATOM 2745 C CA . ALA A 1 358 ? 14.150 -16.090 -8.287 1.00 94.62 358 ALA A CA 1
ATOM 2746 C C . ALA A 1 358 ? 14.908 -15.252 -7.249 1.00 94.62 358 ALA A C 1
ATOM 2748 O O . ALA A 1 358 ? 14.376 -14.273 -6.721 1.00 94.62 358 ALA A O 1
ATOM 2749 N N . TYR A 1 359 ? 16.159 -15.615 -6.984 1.00 95.25 359 TYR A N 1
ATOM 2750 C CA . TYR A 1 359 ? 17.075 -14.879 -6.120 1.00 95.25 359 TYR A CA 1
ATOM 2751 C C . TYR A 1 359 ? 18.269 -14.406 -6.942 1.00 95.25 359 TYR A C 1
ATOM 2753 O O . TYR A 1 359 ? 19.042 -15.202 -7.475 1.00 95.25 359 TYR A O 1
ATOM 2761 N N . THR A 1 360 ? 18.401 -13.089 -7.046 1.00 93.25 360 THR A N 1
ATOM 2762 C CA . THR A 1 360 ? 19.459 -12.410 -7.790 1.00 93.25 360 THR A CA 1
ATOM 2763 C C . THR A 1 360 ? 19.730 -11.054 -7.152 1.00 93.25 360 THR A C 1
ATOM 2765 O O . THR A 1 360 ? 18.873 -10.479 -6.477 1.00 93.25 360 THR A O 1
ATOM 2768 N N . LYS A 1 361 ? 20.926 -10.514 -7.365 1.00 92.44 361 LYS A N 1
ATOM 2769 C CA . LYS A 1 361 ? 21.284 -9.192 -6.846 1.00 92.44 361 LYS A CA 1
ATOM 2770 C C . LYS A 1 361 ? 20.632 -8.114 -7.700 1.00 92.44 361 LYS A C 1
ATOM 2772 O O . LYS A 1 361 ? 20.892 -8.038 -8.891 1.00 92.44 361 LYS A O 1
ATOM 2777 N N . THR A 1 362 ? 19.801 -7.281 -7.080 1.00 92.19 362 THR A N 1
ATOM 2778 C CA . THR A 1 362 ? 18.961 -6.292 -7.781 1.00 92.19 362 THR A CA 1
ATOM 2779 C C . THR A 1 362 ? 19.526 -4.870 -7.791 1.00 92.19 362 THR A C 1
ATOM 2781 O O . THR A 1 362 ? 18.942 -3.987 -8.414 1.00 92.19 362 THR A O 1
ATOM 2784 N N . TYR A 1 363 ? 20.643 -4.621 -7.097 1.00 93.31 363 TYR A N 1
ATOM 2785 C CA . TYR A 1 363 ? 21.304 -3.309 -6.991 1.00 93.31 363 TYR A CA 1
ATOM 2786 C C . TYR A 1 363 ? 20.353 -2.118 -6.719 1.00 93.31 363 TYR A C 1
ATOM 2788 O O . TYR A 1 363 ? 20.580 -0.999 -7.189 1.00 93.31 363 TYR A O 1
ATOM 2796 N N . LEU A 1 364 ? 19.254 -2.375 -6.000 1.00 94.12 364 LEU A N 1
ATOM 2797 C CA . LEU A 1 364 ? 18.284 -1.381 -5.555 1.00 94.12 364 LEU A CA 1
ATOM 2798 C C . LEU A 1 364 ? 18.765 -0.772 -4.234 1.00 94.12 364 LEU A C 1
ATOM 2800 O O . LEU A 1 364 ? 18.746 -1.444 -3.205 1.00 94.12 364 LEU A O 1
ATOM 2804 N N . SER A 1 365 ? 19.184 0.491 -4.263 1.00 93.62 365 SER A N 1
ATOM 2805 C CA . SER A 1 365 ? 19.651 1.199 -3.069 1.00 93.62 365 SER A CA 1
ATOM 2806 C C . SER A 1 365 ? 18.500 1.670 -2.178 1.00 93.62 365 SER A C 1
ATOM 2808 O O . SER A 1 365 ? 17.348 1.767 -2.604 1.00 93.62 365 SER A O 1
ATOM 2810 N N . ASN A 1 366 ? 18.832 2.059 -0.950 1.00 91.88 366 ASN A N 1
ATOM 2811 C CA . ASN A 1 366 ? 17.941 2.692 0.024 1.00 91.88 366 ASN A CA 1
ATOM 2812 C C . ASN A 1 366 ? 17.334 4.034 -0.415 1.00 91.88 366 ASN A C 1
ATOM 2814 O O . ASN A 1 366 ? 16.371 4.489 0.190 1.00 91.88 366 ASN A O 1
ATOM 2818 N N . GLU A 1 367 ? 17.829 4.645 -1.491 1.00 90.75 367 GLU A N 1
ATOM 2819 C CA . GLU A 1 367 ? 17.186 5.800 -2.132 1.00 90.75 367 GLU A CA 1
ATOM 2820 C C . GLU A 1 367 ? 16.132 5.391 -3.176 1.00 90.75 367 GLU A C 1
ATOM 2822 O O . GLU A 1 367 ? 15.620 6.244 -3.911 1.00 90.75 367 GLU A O 1
ATOM 2827 N N . TYR A 1 368 ? 15.837 4.091 -3.284 1.00 92.31 368 TYR A N 1
ATOM 2828 C CA . TYR A 1 368 ? 15.009 3.486 -4.325 1.00 92.31 368 TYR A CA 1
ATOM 2829 C C . TYR A 1 368 ? 15.506 3.888 -5.716 1.00 92.31 368 TYR A C 1
ATOM 2831 O O . TYR A 1 368 ? 14.768 4.408 -6.553 1.00 92.31 368 TYR A O 1
ATOM 2839 N N . ILE A 1 369 ? 16.808 3.703 -5.939 1.00 89.56 369 ILE A N 1
ATOM 2840 C CA . ILE A 1 369 ? 17.465 3.888 -7.233 1.00 89.56 369 ILE A CA 1
ATOM 2841 C C . ILE A 1 369 ? 18.164 2.582 -7.578 1.00 89.56 369 ILE A C 1
ATOM 2843 O O . ILE A 1 369 ? 18.872 2.012 -6.752 1.00 89.56 369 ILE A O 1
ATOM 2847 N N . VAL A 1 370 ? 17.973 2.115 -8.808 1.00 90.94 370 VAL A N 1
ATOM 2848 C CA . VAL A 1 370 ? 18.700 0.954 -9.320 1.00 90.94 370 VAL A CA 1
ATOM 2849 C C . VAL A 1 370 ? 19.988 1.429 -9.979 1.00 90.94 370 VAL A C 1
ATOM 2851 O O . VAL A 1 370 ? 19.963 2.285 -10.869 1.00 90.94 370 VAL A O 1
ATOM 2854 N N . ASN A 1 371 ? 21.125 0.869 -9.571 1.00 88.94 371 ASN A N 1
ATOM 2855 C CA . ASN A 1 371 ? 22.391 1.144 -10.240 1.00 88.94 371 ASN A CA 1
ATOM 2856 C C . ASN A 1 371 ? 22.443 0.435 -11.606 1.00 88.94 371 ASN A C 1
ATOM 2858 O O . ASN A 1 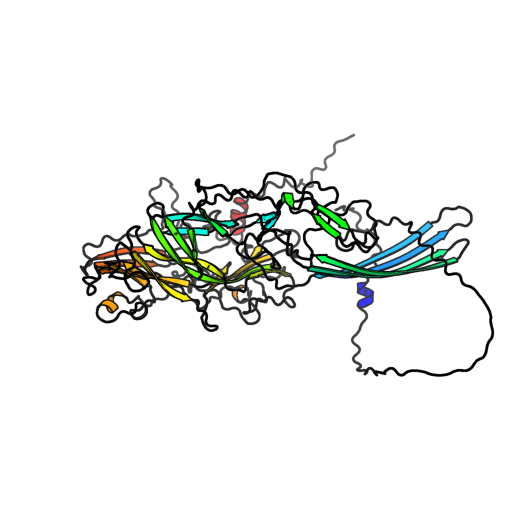371 ? 22.845 -0.718 -11.721 1.00 88.94 371 ASN A O 1
ATOM 2862 N N . THR A 1 372 ? 22.066 1.162 -12.659 1.00 83.25 372 THR A N 1
ATOM 2863 C CA . THR A 1 372 ? 22.026 0.655 -14.047 1.00 83.25 372 THR A CA 1
ATOM 2864 C C . THR A 1 372 ? 23.392 0.313 -14.659 1.00 83.25 372 THR A C 1
ATOM 2866 O O . THR A 1 372 ? 23.436 -0.285 -15.729 1.00 83.25 372 THR A O 1
ATOM 2869 N N . CYS A 1 373 ? 24.510 0.690 -14.025 1.00 82.56 373 CYS A N 1
ATOM 2870 C CA . CYS A 1 373 ? 25.840 0.265 -14.478 1.00 82.56 373 CYS A CA 1
ATOM 2871 C C . CYS A 1 373 ? 26.128 -1.188 -14.088 1.00 82.56 373 CYS A C 1
ATOM 2873 O O . CYS A 1 373 ? 26.795 -1.897 -14.839 1.00 82.56 373 CYS A O 1
ATOM 2875 N N . ASP A 1 374 ? 25.631 -1.602 -12.922 1.00 85.19 374 ASP A N 1
ATOM 2876 C CA . ASP A 1 374 ? 25.795 -2.960 -12.404 1.00 85.19 374 ASP A CA 1
ATOM 2877 C C . ASP A 1 374 ? 24.602 -3.852 -12.799 1.00 85.19 374 ASP A C 1
ATOM 2879 O O . ASP A 1 374 ? 24.769 -5.047 -13.043 1.00 85.19 374 ASP A O 1
ATOM 2883 N N . GLN A 1 375 ? 23.409 -3.261 -12.953 1.00 85.81 375 GLN A N 1
ATOM 2884 C CA . GLN A 1 375 ? 22.184 -3.937 -13.377 1.00 85.81 375 GLN A CA 1
ATOM 2885 C C . GLN A 1 375 ? 21.892 -3.712 -14.871 1.00 85.81 375 GLN A C 1
ATOM 2887 O O . GLN A 1 375 ? 21.333 -2.689 -15.266 1.00 85.81 375 GLN A O 1
ATOM 2892 N N . ASN A 1 376 ? 22.203 -4.708 -15.705 1.00 76.50 376 ASN A N 1
ATOM 2893 C CA . ASN A 1 376 ? 22.055 -4.610 -17.167 1.00 76.50 376 ASN A CA 1
ATOM 2894 C C . ASN A 1 376 ? 20.613 -4.776 -17.682 1.00 76.50 376 ASN A C 1
ATOM 2896 O O . ASN A 1 376 ? 20.307 -4.365 -18.801 1.00 76.50 376 ASN A O 1
ATOM 2900 N N . THR A 1 377 ? 19.737 -5.407 -16.902 1.00 85.62 377 THR A N 1
ATOM 2901 C CA . THR A 1 377 ? 18.365 -5.755 -17.292 1.00 85.62 377 THR A CA 1
ATOM 2902 C C . THR A 1 377 ? 17.415 -5.377 -16.164 1.00 85.62 377 THR A C 1
ATOM 2904 O O . THR A 1 377 ? 17.214 -6.126 -15.208 1.00 85.62 377 THR A O 1
ATOM 2907 N N . VAL A 1 378 ? 16.862 -4.170 -16.251 1.00 90.56 378 VAL A N 1
ATOM 2908 C CA . VAL A 1 378 ? 15.824 -3.687 -15.340 1.00 90.56 378 VAL A CA 1
ATOM 2909 C C . VAL A 1 378 ? 14.819 -2.838 -16.107 1.00 90.56 378 VAL A C 1
ATOM 2911 O O . VAL A 1 378 ? 15.186 -2.059 -16.986 1.00 90.56 378 VAL A O 1
ATOM 2914 N N . SER A 1 379 ? 13.541 -3.001 -15.791 1.00 90.81 379 SER A N 1
ATOM 2915 C CA . SER A 1 379 ? 12.458 -2.169 -16.308 1.00 90.81 379 SER A CA 1
ATOM 2916 C C . SER A 1 379 ? 11.408 -1.973 -15.227 1.00 90.81 379 SER A C 1
ATOM 2918 O O . SER A 1 379 ? 11.222 -2.845 -14.382 1.00 90.81 379 SER A O 1
ATOM 2920 N N . GLY A 1 380 ? 10.730 -0.832 -15.233 1.00 91.81 380 GLY A N 1
ATOM 2921 C CA . GLY A 1 380 ? 9.701 -0.538 -14.250 1.00 91.81 380 GLY A CA 1
ATOM 2922 C C . GLY A 1 380 ? 9.593 0.943 -13.939 1.00 91.81 380 GLY A C 1
ATOM 2923 O O . GLY A 1 380 ? 10.149 1.787 -14.643 1.00 91.81 380 GLY A O 1
ATOM 2924 N N . GLU A 1 381 ? 8.878 1.246 -12.865 1.00 91.69 381 GLU A N 1
ATOM 2925 C CA . GLU A 1 381 ? 8.667 2.608 -12.392 1.00 91.69 381 GLU A CA 1
ATOM 2926 C C . GLU A 1 381 ? 8.846 2.715 -10.879 1.00 91.69 381 GLU A C 1
ATOM 2928 O O . GLU A 1 381 ? 8.646 1.751 -10.137 1.00 91.69 381 GLU A O 1
ATOM 2933 N N . ILE A 1 382 ? 9.234 3.912 -10.437 1.00 92.00 382 ILE A N 1
ATOM 2934 C CA . ILE A 1 382 ? 9.445 4.247 -9.031 1.00 92.00 382 ILE A CA 1
ATOM 2935 C C . ILE A 1 382 ? 8.729 5.566 -8.746 1.00 92.00 382 ILE A C 1
ATOM 2937 O O . ILE A 1 382 ? 9.112 6.620 -9.255 1.00 92.00 382 ILE A O 1
ATOM 2941 N N . LYS A 1 383 ? 7.695 5.511 -7.906 1.00 91.88 383 LYS A N 1
ATOM 2942 C CA . LYS A 1 383 ? 6.950 6.673 -7.414 1.00 91.88 383 LYS A CA 1
ATOM 2943 C C . LYS A 1 383 ? 7.523 7.089 -6.062 1.00 91.88 383 LYS A C 1
ATOM 2945 O O . LYS A 1 383 ? 7.137 6.556 -5.023 1.00 91.88 383 LYS A O 1
ATOM 2950 N N . LYS A 1 384 ? 8.485 8.016 -6.086 1.00 88.69 384 LYS A N 1
ATOM 2951 C CA . LYS A 1 384 ? 9.197 8.470 -4.877 1.00 88.69 384 LYS A CA 1
ATOM 2952 C C . LYS A 1 384 ? 8.353 9.360 -3.968 1.00 88.69 384 LYS A C 1
ATOM 2954 O O . LYS A 1 384 ? 8.404 9.204 -2.753 1.00 88.69 384 LYS A O 1
ATOM 2959 N N . VAL A 1 385 ? 7.601 10.290 -4.554 1.00 87.88 385 VAL A N 1
ATOM 2960 C CA . VAL A 1 385 ? 6.848 11.306 -3.804 1.00 87.88 385 VAL A CA 1
ATOM 2961 C C . VAL A 1 385 ? 5.744 10.636 -2.976 1.00 87.88 385 VAL A C 1
ATOM 2963 O O . VAL A 1 385 ? 5.030 9.797 -3.531 1.00 87.88 385 VAL A O 1
ATOM 2966 N N . PRO A 1 386 ? 5.587 10.978 -1.681 1.00 89.62 386 PRO A N 1
ATOM 2967 C CA . PRO A 1 386 ? 4.468 10.502 -0.880 1.00 89.62 386 PRO A CA 1
ATOM 2968 C C . PRO A 1 386 ? 3.124 10.947 -1.463 1.00 89.62 386 PRO A C 1
ATOM 2970 O O . PRO A 1 386 ? 2.946 12.126 -1.764 1.00 89.62 386 PRO A O 1
ATOM 2973 N N . TYR A 1 387 ? 2.172 10.025 -1.589 1.00 87.56 387 TYR A N 1
ATOM 2974 C CA . TYR A 1 387 ? 0.805 10.323 -2.026 1.00 87.56 387 TYR A CA 1
ATOM 2975 C C . TYR A 1 387 ? -0.229 9.599 -1.162 1.00 87.56 387 TYR A C 1
ATOM 2977 O O . TYR A 1 387 ? 0.062 8.559 -0.567 1.00 87.56 387 TYR A O 1
ATOM 2985 N N . GLU A 1 388 ? -1.430 10.173 -1.079 1.00 89.25 388 GLU A N 1
ATOM 2986 C CA . GLU A 1 388 ? -2.572 9.622 -0.345 1.00 89.25 388 GLU A CA 1
ATOM 2987 C C . GLU A 1 388 ? -3.049 8.319 -1.005 1.00 89.25 388 GLU A C 1
ATOM 2989 O O . GLU A 1 388 ? -3.395 8.297 -2.184 1.00 89.25 388 GLU A O 1
ATOM 2994 N N . ASN A 1 389 ? -3.062 7.224 -0.243 1.00 89.25 389 ASN A N 1
ATOM 2995 C CA . ASN A 1 389 ? -3.570 5.925 -0.689 1.00 89.25 389 ASN A CA 1
ATOM 2996 C C . ASN A 1 389 ? -4.952 5.609 -0.101 1.00 89.25 389 ASN A C 1
ATOM 2998 O O . ASN A 1 389 ? -5.738 4.875 -0.698 1.00 89.25 389 ASN A O 1
ATOM 3002 N N . THR A 1 390 ? -5.250 6.095 1.103 1.00 91.31 390 THR A N 1
ATOM 3003 C CA . THR A 1 390 ? -6.528 5.858 1.791 1.00 91.31 390 THR A CA 1
ATOM 3004 C C . THR A 1 390 ? -6.786 6.990 2.768 1.00 91.31 390 THR A C 1
ATOM 3006 O O . THR A 1 390 ? -5.861 7.387 3.459 1.00 91.31 390 THR A O 1
ATOM 3009 N N . SER A 1 391 ? -8.023 7.456 2.874 1.00 92.44 391 SER A N 1
ATOM 3010 C CA . SER A 1 391 ? -8.446 8.459 3.856 1.00 92.44 391 SER A CA 1
ATOM 3011 C C . SER A 1 391 ? -9.231 7.763 4.967 1.00 92.44 391 SER A C 1
ATOM 3013 O O . SER A 1 391 ? -10.120 6.957 4.681 1.00 92.44 391 SER A O 1
ATOM 3015 N N . LEU A 1 392 ? -8.888 8.015 6.226 1.00 93.12 392 LEU A N 1
ATOM 3016 C CA . LEU A 1 392 ? -9.562 7.423 7.377 1.00 93.12 392 LEU A CA 1
ATOM 3017 C C . LEU A 1 392 ? -10.763 8.263 7.800 1.00 93.12 392 LEU A C 1
ATOM 3019 O O . LEU A 1 392 ? -10.707 9.486 7.760 1.00 93.12 392 LEU A O 1
ATOM 3023 N N . LEU A 1 393 ? -11.832 7.587 8.227 1.00 93.31 393 LEU A N 1
ATOM 3024 C CA . LEU A 1 393 ? -13.029 8.212 8.788 1.00 93.31 393 LEU A CA 1
ATOM 3025 C C . LEU A 1 393 ? -12.701 8.819 10.152 1.00 93.31 393 LEU A C 1
ATOM 3027 O O . LEU A 1 393 ? -12.301 8.061 11.032 1.00 93.31 393 LEU A O 1
ATOM 3031 N N . GLU A 1 394 ? -12.923 10.116 10.335 1.00 93.75 394 GLU A N 1
ATOM 3032 C CA . GLU A 1 394 ? -12.700 10.835 11.597 1.00 93.75 394 GLU A CA 1
ATOM 3033 C C . GLU A 1 394 ? -13.998 11.259 12.282 1.00 93.75 394 GLU A C 1
ATOM 3035 O O . GLU A 1 394 ? -14.057 11.279 13.510 1.00 93.75 394 GLU A O 1
ATOM 3040 N N . LEU A 1 395 ? -15.062 11.541 11.524 1.00 93.69 395 LEU A N 1
ATOM 3041 C CA . LEU A 1 395 ? -16.313 12.031 12.097 1.00 93.69 395 LEU A CA 1
ATOM 3042 C C . LEU A 1 395 ? -17.541 11.519 11.343 1.00 93.69 395 LEU A C 1
ATOM 3044 O O . LEU A 1 395 ? -17.577 11.478 10.113 1.00 93.69 395 LEU A O 1
ATOM 3048 N N . ILE A 1 396 ? -18.571 11.149 12.101 1.00 94.19 396 ILE A N 1
ATOM 3049 C CA . ILE A 1 396 ? -19.940 10.979 11.615 1.00 94.19 396 ILE A CA 1
ATOM 3050 C C . ILE A 1 396 ? -20.842 11.924 12.406 1.00 94.19 396 ILE A C 1
ATOM 3052 O O . ILE A 1 396 ? -20.841 11.864 13.636 1.00 94.19 396 ILE A O 1
ATOM 3056 N N . THR A 1 397 ? -21.655 12.733 11.727 1.00 94.00 397 THR A N 1
ATOM 3057 C CA . THR A 1 397 ? -22.669 13.585 12.370 1.00 94.00 397 THR A CA 1
ATOM 3058 C C . THR A 1 397 ? -24.067 13.299 11.847 1.00 94.00 397 THR A C 1
ATOM 3060 O O . THR A 1 397 ? -24.267 12.944 10.682 1.00 94.00 397 THR A O 1
ATOM 3063 N N . THR A 1 398 ? -25.057 13.409 12.730 1.00 92.94 398 THR A N 1
ATOM 3064 C CA . THR A 1 398 ? -26.468 13.250 12.374 1.00 92.94 398 THR A CA 1
ATOM 3065 C C . THR A 1 398 ? -27.014 14.510 11.686 1.00 92.94 398 THR A C 1
ATOM 3067 O O . THR A 1 398 ? -26.424 15.583 11.798 1.00 92.94 398 THR A O 1
ATOM 3070 N N . PRO A 1 399 ? -28.162 14.424 10.986 1.00 91.69 399 PRO A N 1
ATOM 3071 C CA . PRO A 1 399 ? -28.726 15.565 10.251 1.00 91.69 399 PRO A CA 1
ATOM 3072 C C . PRO A 1 399 ? -29.122 16.758 11.137 1.00 91.69 399 PRO A C 1
ATOM 3074 O O . PRO A 1 399 ? -29.278 17.873 10.647 1.00 91.69 399 PRO A O 1
ATOM 3077 N N . ASP A 1 400 ? -29.353 16.512 12.426 1.00 93.31 400 ASP A N 1
ATOM 3078 C CA . ASP A 1 400 ? -29.699 17.498 13.450 1.00 93.31 400 ASP A CA 1
ATOM 3079 C C . ASP A 1 400 ? -28.478 17.997 14.241 1.00 93.31 400 ASP A C 1
ATOM 3081 O O . ASP A 1 400 ? -28.652 18.698 15.239 1.00 93.31 400 ASP A O 1
ATOM 3085 N N . TYR A 1 401 ? -27.261 17.638 13.817 1.00 93.94 401 TYR A N 1
ATOM 3086 C CA . TYR A 1 401 ? -26.035 18.109 14.446 1.00 93.94 401 TYR A CA 1
ATOM 3087 C C . TYR A 1 401 ? -25.844 19.615 14.244 1.00 93.94 401 TYR A C 1
ATOM 3089 O O . TYR A 1 401 ? -25.939 20.127 13.125 1.00 93.94 401 TYR A O 1
ATOM 3097 N N . ILE A 1 402 ? -25.573 20.322 15.340 1.00 91.56 402 ILE A N 1
ATOM 3098 C CA . ILE A 1 402 ? -25.258 21.751 15.341 1.00 91.56 402 ILE A CA 1
ATOM 3099 C C . ILE A 1 402 ? -24.067 21.948 16.270 1.00 91.56 402 ILE A C 1
ATOM 3101 O O . ILE A 1 402 ? -24.214 21.769 17.481 1.00 91.56 402 ILE A O 1
ATOM 3105 N N . ASP A 1 403 ? -22.942 22.339 15.674 1.00 90.62 403 ASP A N 1
ATOM 3106 C CA . ASP A 1 403 ? -21.722 22.743 16.373 1.00 90.62 403 ASP A CA 1
ATOM 3107 C C . ASP A 1 403 ? -21.983 24.047 17.153 1.00 90.62 403 ASP A C 1
ATOM 3109 O O . ASP A 1 403 ? -22.437 25.056 16.586 1.00 90.62 403 ASP A O 1
ATOM 3113 N N . LEU A 1 404 ? -21.771 24.004 18.468 1.00 88.06 404 LEU A N 1
ATOM 3114 C CA . LEU A 1 404 ? -21.937 25.116 19.390 1.00 88.06 404 LEU A CA 1
ATOM 3115 C C . LEU A 1 404 ? -20.676 25.357 20.211 1.00 88.06 404 LEU A C 1
ATOM 3117 O O . LEU A 1 404 ? -20.541 24.889 21.334 1.00 88.06 404 LEU A O 1
ATOM 3121 N N . GLY A 1 405 ? -19.868 26.305 19.756 1.00 83.06 405 GLY A N 1
ATOM 3122 C CA . GLY A 1 405 ? -18.829 26.898 20.586 1.00 83.06 405 GLY A CA 1
ATOM 3123 C C . GLY A 1 405 ? -17.468 26.759 19.945 1.00 83.06 405 GLY A C 1
ATOM 3124 O O . GLY A 1 405 ? -17.081 27.643 19.177 1.00 83.06 405 GLY A O 1
ATOM 3125 N N . GLN A 1 406 ? -16.716 25.732 20.340 1.00 83.44 406 GLN A N 1
ATOM 3126 C CA . GLN A 1 406 ? -15.422 25.439 19.729 1.00 83.44 406 GLN A CA 1
ATOM 3127 C C . GLN A 1 406 ? -15.627 24.572 18.496 1.00 83.44 406 GLN A C 1
ATOM 3129 O O . GLN A 1 406 ? -16.452 23.680 18.511 1.00 83.44 406 GLN A O 1
ATOM 3134 N N . GLU A 1 407 ? -14.847 24.836 17.453 1.00 84.44 407 GLU A N 1
ATOM 3135 C CA . GLU A 1 407 ? -14.936 24.087 16.203 1.00 84.44 407 GLU A CA 1
ATOM 3136 C C . GLU A 1 407 ? -14.683 22.588 16.432 1.00 84.44 407 GLU A C 1
ATOM 3138 O O . GLU A 1 407 ? -13.626 22.201 16.944 1.00 84.44 407 GLU A O 1
ATOM 3143 N N . GLY A 1 408 ? -15.646 21.766 16.012 1.00 84.44 408 GLY A N 1
ATOM 3144 C CA . GLY A 1 408 ? -15.600 20.309 16.098 1.00 84.44 408 GLY A CA 1
ATOM 3145 C C . GLY A 1 408 ? -16.531 19.711 17.163 1.00 84.44 408 GLY A C 1
ATOM 3146 O O . GLY A 1 408 ? -17.113 20.422 17.970 1.00 84.44 408 GLY A O 1
ATOM 3147 N N . PRO A 1 409 ? -16.677 18.373 17.179 1.00 88.44 409 PRO A N 1
ATOM 3148 C CA . PRO A 1 409 ? -17.618 17.684 18.053 1.00 88.44 409 PRO A CA 1
ATOM 3149 C C . PRO A 1 409 ? -17.267 17.828 19.538 1.00 88.44 409 PRO A C 1
ATOM 3151 O O . PRO A 1 409 ? -16.239 17.317 19.995 1.00 88.44 409 PRO A O 1
ATOM 3154 N N . ASP A 1 410 ? -18.172 18.425 20.307 1.00 89.44 410 ASP A N 1
ATOM 3155 C CA . ASP A 1 410 ? -18.070 18.559 21.756 1.00 89.44 410 ASP A CA 1
ATOM 3156 C C . ASP A 1 410 ? -19.370 18.183 22.507 1.00 89.44 410 ASP A C 1
ATOM 3158 O O . ASP A 1 410 ? -20.359 17.693 21.945 1.00 89.44 410 ASP A O 1
ATOM 3162 N N . ASP A 1 411 ? -19.335 18.283 23.839 1.00 86.75 411 ASP A N 1
ATOM 3163 C CA . ASP A 1 411 ? -20.461 17.895 24.695 1.00 86.75 411 ASP A CA 1
ATOM 3164 C C . ASP A 1 411 ? -21.605 18.943 24.699 1.00 86.75 411 ASP A C 1
ATOM 3166 O O . ASP A 1 411 ? -22.753 18.587 25.017 1.00 86.75 411 ASP A O 1
ATOM 3170 N N . ASP A 1 412 ? -21.325 20.194 24.319 1.00 89.38 412 ASP A N 1
ATOM 3171 C CA . ASP A 1 412 ? -22.278 21.309 24.237 1.00 89.38 412 ASP A CA 1
ATOM 3172 C C . ASP A 1 412 ? -23.076 21.297 22.914 1.00 89.38 412 ASP A C 1
ATOM 3174 O O . ASP A 1 412 ? -24.204 21.802 22.873 1.00 89.38 412 ASP A O 1
ATOM 3178 N N . ASP A 1 413 ? -22.574 20.612 21.883 1.00 91.94 413 ASP A N 1
ATOM 3179 C CA . ASP A 1 413 ? -23.233 20.443 20.583 1.00 91.94 413 ASP A CA 1
ATOM 3180 C C . ASP A 1 413 ? -24.623 19.802 20.639 1.00 91.94 413 ASP A C 1
ATOM 3182 O O . ASP A 1 413 ? -24.895 18.869 21.406 1.00 91.94 413 ASP A O 1
ATOM 3186 N N . PHE A 1 414 ? -25.518 20.225 19.745 1.00 91.69 414 PHE A N 1
ATOM 3187 C CA . PHE A 1 414 ? -26.798 19.541 19.540 1.00 91.69 414 PHE A CA 1
ATOM 3188 C C . PHE A 1 414 ? -26.679 18.396 18.529 1.00 91.69 414 PHE A C 1
ATOM 3190 O O . PHE A 1 414 ? -25.760 18.353 17.719 1.00 91.69 414 PHE A O 1
ATOM 3197 N N . GLY A 1 415 ? -27.631 17.460 18.577 1.00 92.00 415 GLY A N 1
ATOM 3198 C CA . GLY A 1 415 ? -27.645 16.273 17.722 1.00 92.00 415 GLY A CA 1
ATOM 3199 C C . GLY A 1 415 ? -26.686 15.173 18.184 1.00 92.00 415 GLY A C 1
ATOM 3200 O O . GLY A 1 415 ? -26.253 15.126 19.340 1.00 92.00 415 GLY A O 1
ATOM 3201 N N . GLY A 1 416 ? -26.417 14.227 17.289 1.00 92.81 416 GLY A N 1
ATOM 3202 C CA . GLY A 1 416 ? -25.535 13.090 17.507 1.00 92.81 416 GLY A CA 1
ATOM 3203 C C . GLY A 1 416 ? -24.255 13.202 16.689 1.00 92.81 416 GLY A C 1
ATOM 3204 O O . GLY A 1 416 ? -24.270 13.567 15.515 1.00 92.81 416 GLY A O 1
ATOM 3205 N N . TRP A 1 417 ? -23.145 12.810 17.302 1.00 94.88 417 TRP A N 1
ATOM 3206 C CA . TRP A 1 417 ? -21.850 12.719 16.646 1.00 94.88 417 TRP A CA 1
ATOM 3207 C C . TRP A 1 417 ? -21.093 11.475 17.116 1.00 94.88 417 TRP A C 1
ATOM 3209 O O . TRP A 1 417 ? -21.292 10.985 18.235 1.00 94.88 417 TRP A O 1
ATOM 3219 N N . THR A 1 418 ? -20.244 10.949 16.236 1.00 95.44 418 THR A N 1
ATOM 3220 C CA . THR A 1 418 ? -19.296 9.868 16.520 1.00 95.44 418 THR A CA 1
ATOM 3221 C C . THR A 1 418 ? -17.936 10.239 15.945 1.00 95.44 418 THR A C 1
ATOM 3223 O O . THR A 1 418 ? -17.786 10.302 14.728 1.00 95.44 418 THR A O 1
ATOM 3226 N N . ALA A 1 419 ? -16.960 10.473 16.816 1.00 95.44 419 ALA A N 1
ATOM 3227 C CA . ALA A 1 419 ? -15.594 10.826 16.454 1.00 95.44 419 ALA A CA 1
ATOM 3228 C C . ALA A 1 419 ? -14.671 9.602 16.536 1.00 95.44 419 ALA A C 1
ATOM 3230 O O . ALA A 1 419 ? -14.794 8.771 17.441 1.00 95.44 419 ALA A O 1
ATOM 3231 N N . PHE A 1 420 ? -13.729 9.506 15.606 1.00 95.44 420 PHE A N 1
ATOM 3232 C CA . PHE A 1 420 ? -12.764 8.424 15.471 1.00 95.44 420 PHE A CA 1
ATOM 3233 C C . PHE A 1 420 ? -11.360 9.012 15.544 1.00 95.44 420 PHE A C 1
ATOM 3235 O O . PHE A 1 420 ? -10.990 9.874 14.759 1.00 95.44 420 PHE A O 1
ATOM 3242 N N . GLU A 1 421 ? -10.557 8.508 16.472 1.00 95.75 421 GLU A N 1
ATOM 3243 C CA . GLU A 1 421 ? -9.169 8.921 16.640 1.00 95.75 421 GLU A CA 1
ATOM 3244 C C . GLU A 1 421 ? -8.249 7.748 16.315 1.00 95.75 421 GLU A C 1
ATOM 3246 O O . GLU A 1 421 ? -8.508 6.608 16.728 1.00 95.75 421 GLU A O 1
ATOM 3251 N N . TYR A 1 422 ? -7.130 8.020 15.649 1.00 94.62 422 TYR A N 1
ATOM 3252 C CA . TYR A 1 422 ? -6.149 7.011 15.263 1.00 94.62 422 TYR A CA 1
ATOM 3253 C C . TYR A 1 422 ? -4.798 7.237 15.939 1.00 94.62 422 TYR A C 1
ATOM 3255 O O . TYR A 1 422 ? -4.423 8.334 16.336 1.00 94.62 422 TYR A O 1
ATOM 3263 N N . HIS A 1 423 ? -4.045 6.153 16.086 1.00 92.81 423 HIS A N 1
ATOM 3264 C CA . HIS A 1 423 ? -2.655 6.173 16.510 1.00 92.81 423 HIS A CA 1
ATOM 3265 C C . HIS A 1 423 ? -1.769 5.763 15.340 1.00 92.81 423 HIS A C 1
ATOM 3267 O O . HIS A 1 423 ? -1.817 4.611 14.890 1.00 92.81 423 HIS A O 1
ATOM 3273 N N . LYS A 1 424 ? -0.932 6.700 14.898 1.00 92.38 424 LYS A N 1
ATOM 3274 C CA . LYS A 1 424 ? 0.087 6.475 13.880 1.00 92.38 424 LYS A CA 1
ATOM 3275 C C . LYS A 1 424 ? 1.269 5.736 14.496 1.00 92.38 424 LYS A C 1
ATOM 3277 O O . LYS A 1 424 ? 1.940 6.247 15.387 1.00 92.38 424 LYS A O 1
ATOM 3282 N N . ARG A 1 425 ? 1.492 4.499 14.049 1.00 91.50 425 ARG A N 1
ATOM 3283 C CA . ARG A 1 425 ? 2.611 3.652 14.493 1.00 91.50 425 ARG A CA 1
ATOM 3284 C C . ARG A 1 425 ? 3.828 3.803 13.588 1.00 91.50 425 ARG A C 1
ATOM 3286 O O . ARG A 1 425 ? 4.958 3.733 14.063 1.00 91.50 425 ARG A O 1
ATOM 3293 N N . TYR A 1 426 ? 3.576 3.947 12.292 1.00 93.12 426 TYR A N 1
ATOM 3294 C CA . TYR A 1 426 ? 4.590 4.126 11.261 1.00 93.12 426 TYR A CA 1
ATOM 3295 C C . TYR A 1 426 ? 4.173 5.273 10.348 1.00 93.12 426 TYR A C 1
ATOM 3297 O O . TYR A 1 426 ? 3.007 5.330 9.953 1.00 93.12 426 TYR A O 1
ATOM 3305 N N . GLY A 1 427 ? 5.134 6.128 9.996 1.00 87.56 427 GLY A N 1
ATOM 3306 C CA . GLY A 1 427 ? 4.906 7.376 9.264 1.00 87.56 427 GLY A CA 1
ATOM 3307 C C . GLY A 1 427 ? 4.907 8.607 10.168 1.00 87.56 427 GLY A C 1
ATOM 3308 O O . GLY A 1 427 ? 4.124 8.679 11.102 1.00 87.56 427 GLY A O 1
ATOM 3309 N N . GLU A 1 428 ? 5.783 9.570 9.892 1.00 76.62 428 GLU A N 1
ATOM 3310 C CA . GLU A 1 428 ? 5.622 10.982 10.269 1.00 76.62 428 GLU A CA 1
ATOM 3311 C C . GLU A 1 428 ? 6.303 11.837 9.184 1.00 76.62 428 GLU A C 1
ATOM 3313 O O . GLU A 1 428 ? 7.068 11.313 8.364 1.00 76.62 428 GLU A O 1
ATOM 3318 N N . ASP A 1 429 ? 6.067 13.151 9.213 1.00 57.81 429 ASP A N 1
ATOM 3319 C CA . ASP A 1 429 ? 6.681 14.128 8.300 1.00 57.81 429 ASP A CA 1
ATOM 3320 C C . ASP A 1 429 ? 8.163 14.424 8.619 1.00 57.81 429 ASP A C 1
ATOM 3322 O O . ASP A 1 429 ? 8.794 15.241 7.949 1.00 57.81 429 ASP A O 1
ATOM 3326 N N . SER A 1 430 ? 8.745 13.779 9.639 1.00 57.56 430 SER A N 1
ATOM 3327 C CA . SER A 1 430 ? 10.166 13.928 9.960 1.00 57.56 430 SER A CA 1
ATOM 3328 C C . SER A 1 430 ? 11.029 12.947 9.157 1.00 57.56 430 SER A C 1
ATOM 3330 O O . SER A 1 430 ? 10.692 11.772 9.013 1.00 57.56 430 SER A O 1
ATOM 3332 N N . ASP A 1 431 ? 12.202 13.392 8.696 1.00 50.62 431 ASP A N 1
ATOM 3333 C CA . ASP A 1 431 ? 13.180 12.539 7.993 1.00 50.62 431 ASP A CA 1
ATOM 3334 C C . ASP A 1 431 ? 13.671 11.345 8.841 1.00 50.62 431 ASP A C 1
ATOM 3336 O O . ASP A 1 431 ? 14.279 10.411 8.318 1.00 50.62 431 ASP A O 1
ATOM 3340 N N . MET A 1 432 ? 13.415 11.364 10.156 1.00 45.84 432 MET A N 1
ATOM 3341 C CA . MET A 1 432 ? 13.776 10.297 11.096 1.00 45.84 432 MET A CA 1
ATOM 3342 C C . MET A 1 432 ? 12.611 9.366 11.450 1.00 45.84 432 MET A C 1
ATOM 3344 O O . MET A 1 432 ? 12.827 8.355 12.125 1.00 45.84 432 MET A O 1
ATOM 3348 N N . ALA A 1 433 ? 11.388 9.676 11.016 1.00 62.66 433 ALA A N 1
ATOM 3349 C CA . ALA A 1 433 ? 10.244 8.822 11.267 1.00 62.66 433 ALA A CA 1
ATOM 3350 C C . ALA A 1 433 ? 10.289 7.589 10.380 1.00 62.66 433 ALA A C 1
ATOM 3352 O O . ALA A 1 433 ? 10.449 7.646 9.158 1.00 62.66 433 ALA A O 1
ATOM 3353 N N . ARG A 1 434 ? 10.142 6.436 11.023 1.00 85.50 434 ARG A N 1
ATOM 3354 C CA . ARG A 1 434 ? 10.258 5.157 10.348 1.00 85.50 434 ARG A CA 1
ATOM 3355 C C . ARG A 1 434 ? 8.938 4.792 9.685 1.00 85.50 434 ARG A C 1
ATOM 3357 O O . ARG A 1 434 ? 7.908 4.682 10.350 1.00 85.50 434 ARG A O 1
ATOM 3364 N N . TRP A 1 435 ? 8.976 4.609 8.373 1.00 92.06 435 TRP A N 1
ATOM 3365 C CA . TRP A 1 435 ? 7.848 4.122 7.588 1.00 92.06 435 TRP A CA 1
ATOM 3366 C C . TRP A 1 435 ? 7.873 2.597 7.538 1.00 92.06 435 TRP A C 1
ATOM 3368 O O . TRP A 1 435 ? 8.941 1.991 7.559 1.00 92.06 435 TRP A O 1
ATOM 3378 N N . TYR A 1 436 ? 6.704 1.962 7.446 1.00 94.88 436 TYR A N 1
ATOM 3379 C CA . TYR A 1 436 ? 6.645 0.508 7.369 1.00 94.88 436 TYR A CA 1
ATOM 3380 C C . TYR A 1 436 ? 7.036 0.055 5.961 1.00 94.88 436 TYR A C 1
ATOM 3382 O O . TYR A 1 436 ? 6.305 0.307 4.994 1.00 94.88 436 TYR A O 1
ATOM 3390 N N . ARG A 1 437 ? 8.167 -0.647 5.840 1.00 95.25 437 ARG A N 1
ATOM 3391 C CA . ARG A 1 437 ? 8.620 -1.208 4.563 1.00 95.25 437 ARG A CA 1
ATOM 3392 C C . ARG A 1 437 ? 7.826 -2.461 4.202 1.00 95.25 437 ARG A C 1
ATOM 3394 O O . ARG A 1 437 ? 7.851 -3.465 4.918 1.00 95.25 437 ARG A O 1
ATOM 3401 N N . TRP A 1 438 ? 7.158 -2.430 3.055 1.00 95.50 438 TRP A N 1
ATOM 3402 C CA . TRP A 1 438 ? 6.426 -3.566 2.502 1.00 95.50 438 TRP A CA 1
ATOM 3403 C C . TRP A 1 438 ? 7.053 -4.038 1.189 1.00 95.50 438 TRP A C 1
ATOM 3405 O O . TRP A 1 438 ? 7.671 -3.269 0.452 1.00 95.50 438 TRP A O 1
ATOM 3415 N N . ARG A 1 439 ? 6.880 -5.330 0.897 1.00 94.81 439 ARG A N 1
ATOM 3416 C CA . ARG A 1 439 ? 7.447 -5.983 -0.283 1.00 94.81 439 ARG A CA 1
ATOM 3417 C C . ARG A 1 439 ? 6.618 -7.195 -0.704 1.00 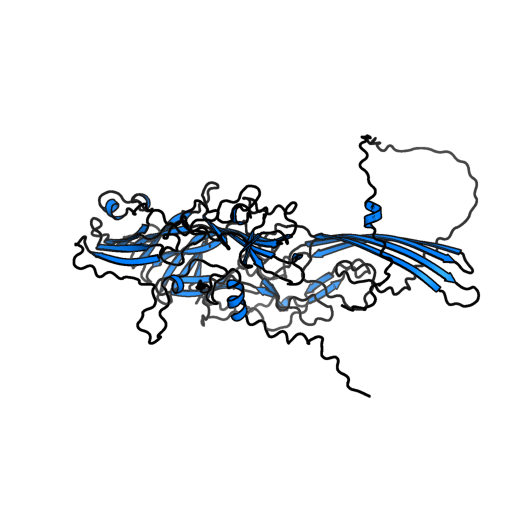94.81 439 ARG A C 1
ATOM 3419 O O . ARG A 1 439 ? 6.154 -7.949 0.151 1.00 94.81 439 ARG A O 1
ATOM 3426 N N . ILE A 1 440 ? 6.474 -7.400 -2.011 1.00 94.19 440 ILE A N 1
ATOM 3427 C CA . ILE A 1 440 ? 5.865 -8.574 -2.639 1.00 94.19 440 ILE A CA 1
ATOM 3428 C C . ILE A 1 440 ? 6.730 -8.997 -3.849 1.00 94.19 440 ILE A C 1
ATOM 3430 O O . ILE A 1 440 ? 6.914 -8.188 -4.757 1.00 94.19 440 ILE A O 1
ATOM 3434 N N . PRO A 1 441 ? 7.246 -10.239 -3.897 1.00 94.19 441 PRO A N 1
ATOM 3435 C CA . PRO A 1 441 ? 7.174 -11.243 -2.837 1.00 94.19 441 PRO A CA 1
ATOM 3436 C C . PRO A 1 441 ? 8.086 -10.846 -1.666 1.00 94.19 441 PRO A C 1
ATOM 3438 O O . PRO A 1 441 ? 9.029 -10.080 -1.844 1.00 94.19 441 PRO A O 1
ATOM 3441 N N . TYR A 1 442 ? 7.809 -11.346 -0.457 1.00 94.75 442 TYR A N 1
ATOM 3442 C CA . TYR A 1 442 ? 8.603 -10.982 0.727 1.00 94.75 442 TYR A CA 1
ATOM 3443 C C . TYR A 1 442 ? 10.075 -11.406 0.594 1.00 94.75 442 TYR A C 1
ATOM 3445 O O . TYR A 1 442 ? 10.965 -10.613 0.873 1.00 94.75 442 TYR A O 1
ATOM 3453 N N . ASN A 1 443 ? 10.314 -12.621 0.091 1.00 93.75 443 ASN A N 1
ATOM 3454 C CA . ASN A 1 443 ? 11.639 -13.145 -0.244 1.00 93.75 443 ASN A CA 1
ATOM 3455 C C . ASN A 1 443 ? 11.726 -13.384 -1.757 1.00 93.75 443 ASN A C 1
ATOM 3457 O O . ASN A 1 443 ? 10.758 -13.851 -2.359 1.00 93.75 443 ASN A O 1
ATOM 3461 N N . GLY A 1 444 ? 12.882 -13.097 -2.353 1.00 94.88 444 GLY A N 1
ATOM 3462 C CA . GLY A 1 444 ? 13.151 -13.277 -3.778 1.00 94.88 444 GLY A CA 1
ATOM 3463 C C . GLY A 1 444 ? 12.386 -12.303 -4.679 1.00 94.88 444 GLY A C 1
ATOM 3464 O O . GLY A 1 444 ? 12.000 -11.200 -4.275 1.00 94.88 444 GLY A O 1
ATOM 3465 N N . LEU A 1 445 ? 12.189 -12.730 -5.921 1.00 95.75 445 LEU A N 1
ATOM 3466 C CA . LEU A 1 445 ? 11.439 -12.077 -6.993 1.00 95.75 445 LEU A CA 1
ATOM 3467 C C . LEU A 1 445 ? 10.442 -13.082 -7.577 1.00 95.75 445 LEU A C 1
ATOM 3469 O O . LEU A 1 445 ? 10.752 -14.267 -7.632 1.00 95.75 445 LEU A O 1
ATOM 3473 N N . LEU A 1 446 ? 9.273 -12.640 -8.044 1.00 94.88 446 LEU A N 1
ATOM 3474 C CA . LEU A 1 446 ? 8.335 -13.520 -8.750 1.00 94.88 446 LEU A CA 1
ATOM 3475 C C . LEU A 1 446 ? 8.916 -13.870 -10.120 1.00 94.88 446 LEU A C 1
ATOM 3477 O O . LEU A 1 446 ? 9.029 -12.999 -10.980 1.00 94.88 446 LEU A O 1
ATOM 3481 N N . TYR A 1 447 ? 9.302 -15.127 -10.303 1.00 94.19 447 TYR A N 1
ATOM 3482 C CA . TYR A 1 447 ? 9.943 -15.614 -11.515 1.00 94.19 447 TYR A CA 1
ATOM 3483 C C . TYR A 1 447 ? 8.916 -15.829 -12.628 1.00 94.19 447 TYR A C 1
ATOM 3485 O O . TYR A 1 447 ? 7.939 -16.560 -12.464 1.00 94.19 447 TYR A O 1
ATOM 3493 N N . SER A 1 448 ? 9.165 -15.210 -13.776 1.00 91.44 448 SER A N 1
ATOM 3494 C CA . SER A 1 448 ? 8.449 -15.446 -15.021 1.00 91.44 448 SER A CA 1
ATOM 3495 C C . SER A 1 448 ? 9.416 -16.002 -16.044 1.00 91.44 448 SER A C 1
ATOM 3497 O O . SER A 1 448 ? 10.293 -15.294 -16.550 1.00 91.44 448 SER A O 1
ATOM 3499 N N . LYS A 1 449 ? 9.206 -17.283 -16.345 1.00 86.81 449 LYS A N 1
ATOM 3500 C CA . LYS A 1 449 ? 9.859 -17.967 -17.447 1.00 86.81 449 LYS A CA 1
ATOM 3501 C C . LYS A 1 449 ? 9.166 -17.554 -18.734 1.00 86.81 449 LYS A C 1
ATOM 3503 O O . LYS A 1 449 ? 8.026 -17.957 -18.965 1.00 86.81 449 LYS A O 1
ATOM 3508 N N . ASN A 1 450 ? 9.823 -16.716 -19.521 1.00 85.44 450 ASN A N 1
ATOM 3509 C CA . ASN A 1 450 ? 9.223 -16.143 -20.716 1.00 85.44 450 ASN A CA 1
ATOM 3510 C C . ASN A 1 450 ? 9.333 -17.153 -21.869 1.00 85.44 450 ASN A C 1
ATOM 3512 O O . ASN A 1 450 ? 8.549 -18.106 -21.947 1.00 85.44 450 ASN A O 1
ATOM 3516 N N . SER A 1 451 ? 10.294 -17.009 -22.777 1.00 84.38 451 SER A N 1
ATOM 3517 C CA . SER A 1 451 ? 10.501 -18.000 -23.827 1.00 84.38 451 SER A CA 1
ATOM 3518 C C . SER A 1 451 ? 11.151 -19.255 -23.254 1.00 84.38 451 SER A C 1
ATOM 3520 O O . SER A 1 451 ? 12.308 -19.255 -22.853 1.00 84.38 451 SER A O 1
ATOM 3522 N N . ILE A 1 452 ? 10.462 -20.399 -23.339 1.00 79.94 452 ILE A N 1
ATOM 3523 C CA . ILE A 1 452 ? 11.029 -21.701 -22.924 1.00 79.94 452 ILE A CA 1
ATOM 3524 C C . ILE A 1 452 ? 12.360 -21.995 -23.644 1.00 79.94 452 ILE A C 1
ATOM 3526 O O . ILE A 1 452 ? 13.213 -22.708 -23.119 1.00 79.94 452 ILE A O 1
ATOM 3530 N N . SER A 1 453 ? 12.526 -21.469 -24.860 1.00 81.69 453 SER A N 1
ATOM 3531 C CA . SER A 1 453 ? 13.707 -21.706 -25.692 1.00 81.69 453 SER A CA 1
ATOM 3532 C C . SER A 1 453 ? 14.899 -20.796 -25.393 1.00 81.69 453 SER A C 1
ATOM 3534 O O . SER A 1 453 ? 16.005 -21.140 -25.809 1.00 81.69 453 SER A O 1
ATOM 3536 N N . ASP A 1 454 ? 14.696 -19.664 -24.712 1.00 78.75 454 ASP A N 1
ATOM 3537 C CA . ASP A 1 454 ? 15.757 -18.698 -24.418 1.00 78.75 454 ASP A CA 1
ATOM 3538 C C . ASP A 1 454 ? 15.569 -18.072 -23.037 1.00 78.75 454 ASP A C 1
ATOM 3540 O O . ASP A 1 454 ? 14.848 -17.107 -22.867 1.00 78.75 454 ASP A O 1
ATOM 3544 N N . VAL A 1 455 ? 16.310 -18.592 -22.074 1.00 78.19 455 VAL A N 1
ATOM 3545 C CA . VAL A 1 455 ? 16.417 -18.109 -20.690 1.00 78.19 455 VAL A CA 1
ATOM 3546 C C . VAL A 1 455 ? 16.874 -16.653 -20.543 1.00 78.19 455 VAL A C 1
ATOM 3548 O O . VAL A 1 455 ? 16.727 -16.076 -19.474 1.00 78.19 455 VAL A O 1
ATOM 3551 N N . LYS A 1 456 ? 17.435 -16.021 -21.582 1.00 84.56 456 LYS A N 1
ATOM 3552 C CA . LYS A 1 456 ? 17.886 -14.619 -21.496 1.00 84.56 456 LYS A CA 1
ATOM 3553 C C . LYS A 1 456 ? 16.746 -13.617 -21.409 1.00 84.56 456 LYS A C 1
ATOM 3555 O O . LYS A 1 456 ? 17.001 -12.455 -21.090 1.00 84.56 456 LYS A O 1
ATOM 3560 N N . ASP A 1 457 ? 15.534 -14.031 -21.766 1.00 88.06 457 ASP A N 1
ATOM 3561 C CA . ASP A 1 457 ? 14.351 -13.197 -21.627 1.00 88.06 457 ASP A CA 1
ATOM 3562 C C . ASP A 1 457 ? 13.616 -13.422 -20.303 1.00 88.06 457 ASP A C 1
ATOM 3564 O O . ASP A 1 457 ? 12.627 -12.734 -20.059 1.00 88.06 457 ASP A O 1
ATOM 3568 N N . ASP A 1 458 ? 14.105 -14.304 -19.427 1.00 92.12 458 ASP A N 1
ATOM 3569 C CA . ASP A 1 458 ? 13.494 -14.559 -18.128 1.00 92.12 458 ASP A CA 1
ATOM 3570 C C . ASP A 1 458 ? 13.549 -13.325 -17.220 1.00 92.12 458 ASP A C 1
ATOM 3572 O O . ASP A 1 458 ? 14.517 -12.557 -17.192 1.00 92.12 458 ASP A O 1
ATOM 3576 N N . THR A 1 459 ? 12.483 -13.136 -16.442 1.00 94.44 459 THR A N 1
ATOM 3577 C CA . THR A 1 459 ? 12.306 -11.943 -15.603 1.00 94.44 459 THR A CA 1
ATOM 3578 C C . THR A 1 459 ? 11.866 -12.296 -14.190 1.00 94.44 459 THR A C 1
ATOM 3580 O O . THR A 1 459 ? 11.191 -13.295 -13.957 1.00 94.44 459 THR A O 1
ATOM 3583 N N . GLY A 1 460 ? 12.267 -11.468 -13.230 1.00 95.62 460 GLY A N 1
ATOM 3584 C CA . GLY A 1 460 ? 11.886 -11.536 -11.829 1.00 95.62 460 GLY A CA 1
ATOM 3585 C C . GLY A 1 460 ? 11.217 -10.235 -11.410 1.00 95.62 460 GLY A C 1
ATOM 3586 O O . GLY A 1 460 ? 11.833 -9.171 -11.482 1.00 95.62 460 GLY A O 1
ATOM 3587 N N . TYR A 1 461 ? 9.971 -10.313 -10.953 1.00 96.12 461 TYR A N 1
ATOM 3588 C CA . TYR A 1 461 ? 9.181 -9.145 -10.573 1.00 96.12 461 TYR A CA 1
ATOM 3589 C C . TYR A 1 461 ? 9.197 -8.893 -9.068 1.00 96.12 461 TYR A C 1
ATOM 3591 O O . TYR A 1 461 ? 9.128 -9.816 -8.252 1.00 96.12 461 TYR A O 1
ATOM 3599 N N . VAL A 1 462 ? 9.211 -7.617 -8.703 1.00 96.69 462 VAL A N 1
ATOM 3600 C CA . VAL A 1 462 ? 9.022 -7.152 -7.334 1.00 96.69 462 VAL A CA 1
ATOM 3601 C C . VAL A 1 462 ? 8.184 -5.884 -7.311 1.00 96.69 462 VAL A C 1
ATOM 3603 O O . VAL A 1 462 ? 8.437 -4.936 -8.051 1.00 96.69 462 VAL A O 1
ATOM 3606 N N . ASN A 1 463 ? 7.244 -5.851 -6.370 1.00 97.19 463 ASN A N 1
ATOM 3607 C CA . ASN A 1 463 ? 6.608 -4.630 -5.906 1.00 97.19 463 ASN A CA 1
ATOM 3608 C C . ASN A 1 463 ? 7.074 -4.337 -4.477 1.00 97.19 463 ASN A C 1
ATOM 3610 O O . ASN A 1 463 ? 6.993 -5.201 -3.604 1.00 97.19 463 ASN A O 1
ATOM 3614 N N . THR A 1 464 ? 7.579 -3.138 -4.221 1.00 97.25 464 THR A N 1
ATOM 3615 C CA . THR A 1 464 ? 8.096 -2.749 -2.903 1.00 97.25 464 THR A CA 1
ATOM 3616 C C . THR A 1 464 ? 7.813 -1.283 -2.634 1.00 97.25 464 THR A C 1
ATOM 3618 O O . THR A 1 464 ? 7.642 -0.506 -3.567 1.00 97.25 464 THR A O 1
ATOM 3621 N N . GLY A 1 465 ? 7.792 -0.892 -1.366 1.00 96.00 465 GLY A N 1
ATOM 3622 C CA . GLY A 1 465 ? 7.712 0.511 -0.993 1.00 96.00 465 GLY A CA 1
ATOM 3623 C C . GLY A 1 465 ? 7.531 0.702 0.499 1.00 96.00 465 GLY A C 1
ATOM 3624 O O . GLY A 1 465 ? 7.732 -0.210 1.302 1.00 96.00 465 GLY A O 1
ATOM 3625 N N . GLU A 1 466 ? 7.108 1.904 0.856 1.00 95.19 466 GLU A N 1
ATOM 3626 C CA . GLU A 1 466 ? 6.898 2.334 2.231 1.00 95.19 466 GLU A CA 1
ATOM 3627 C C . GLU A 1 466 ? 5.468 2.828 2.410 1.00 95.19 466 GLU A C 1
ATOM 3629 O O . GLU A 1 466 ? 4.887 3.435 1.507 1.00 95.19 466 GLU A O 1
ATOM 3634 N N . LYS A 1 467 ? 4.884 2.547 3.574 1.00 94.88 467 LYS A N 1
ATOM 3635 C CA . LYS A 1 467 ? 3.531 2.990 3.916 1.00 94.88 467 LYS A CA 1
ATOM 3636 C C . LYS A 1 467 ? 3.427 3.449 5.359 1.00 94.88 467 LYS A C 1
ATOM 3638 O O . LYS A 1 467 ? 4.143 2.950 6.232 1.00 94.88 467 LYS A O 1
ATOM 3643 N N . GLU A 1 468 ? 2.485 4.345 5.598 1.00 95.00 468 GLU A N 1
ATOM 3644 C CA . GLU A 1 468 ? 2.043 4.660 6.947 1.00 95.00 468 GLU A CA 1
ATOM 3645 C C . GLU A 1 468 ? 1.131 3.551 7.488 1.00 95.00 468 GLU A C 1
ATOM 3647 O O . GLU A 1 468 ? 0.459 2.830 6.740 1.00 95.00 468 GLU A O 1
ATOM 3652 N N . VAL A 1 469 ? 1.126 3.387 8.809 1.00 94.50 469 VAL A N 1
ATOM 3653 C CA . VAL A 1 469 ? 0.268 2.420 9.498 1.00 94.50 469 VAL A CA 1
ATOM 3654 C C . VAL A 1 469 ? -0.374 3.101 10.693 1.00 94.50 469 VAL A C 1
ATOM 3656 O O . VAL A 1 469 ? 0.307 3.482 11.646 1.00 94.50 469 VAL A O 1
ATOM 3659 N N . ASN A 1 470 ? -1.698 3.187 10.643 1.00 94.12 470 ASN A N 1
ATOM 3660 C CA . ASN A 1 470 ? -2.538 3.738 11.692 1.00 94.12 470 ASN A CA 1
ATOM 3661 C C . ASN A 1 470 ? -3.403 2.634 12.306 1.00 94.12 470 ASN A C 1
ATOM 3663 O O . ASN A 1 470 ? -3.879 1.738 11.608 1.00 94.12 470 ASN A O 1
ATOM 3667 N N . TYR A 1 471 ? -3.621 2.716 13.614 1.00 95.25 471 TYR A N 1
ATOM 3668 C CA . TYR A 1 471 ? -4.544 1.855 14.348 1.00 95.25 471 TYR A CA 1
ATOM 3669 C C . TYR A 1 471 ? -5.627 2.713 14.977 1.00 95.25 471 TYR A C 1
ATOM 3671 O O . TYR A 1 471 ? -5.305 3.724 15.600 1.00 95.25 471 TYR A O 1
ATOM 3679 N N . LEU A 1 472 ? -6.887 2.289 14.879 1.00 95.88 472 LEU A N 1
ATOM 3680 C CA . LEU A 1 472 ? -7.971 2.937 15.612 1.00 95.88 472 LEU A CA 1
ATOM 3681 C C . LEU A 1 472 ? -7.608 2.962 17.101 1.00 95.88 472 LEU A C 1
ATOM 3683 O O . LEU A 1 472 ? -7.200 1.947 17.667 1.00 95.88 472 LEU A O 1
ATOM 3687 N N . LYS A 1 473 ? -7.662 4.149 17.697 1.00 95.75 473 LYS A N 1
ATOM 3688 C CA . LYS A 1 473 ? -7.253 4.430 19.074 1.00 95.75 473 LYS A CA 1
ATOM 3689 C C . LYS A 1 473 ? -8.488 4.611 19.947 1.00 95.75 473 LYS A C 1
ATOM 3691 O O . LYS A 1 473 ? -8.602 3.963 20.989 1.00 95.75 473 LYS A O 1
ATOM 3696 N N . LYS A 1 474 ? -9.415 5.460 19.518 1.00 95.44 474 LYS A N 1
ATOM 3697 C CA . LYS A 1 474 ? -10.586 5.856 20.298 1.00 95.44 474 LYS A CA 1
ATOM 3698 C C . LYS A 1 474 ? -11.771 6.041 19.360 1.00 95.44 474 LYS A C 1
ATOM 3700 O O . LYS A 1 474 ? -11.606 6.569 18.268 1.00 95.44 474 LYS A O 1
ATOM 3705 N N . VAL A 1 475 ? -12.946 5.610 19.797 1.00 96.69 475 VAL A N 1
ATOM 3706 C CA . VAL A 1 475 ? -14.221 6.033 19.215 1.00 96.69 475 VAL A CA 1
ATOM 3707 C C . VAL A 1 475 ? -15.024 6.687 20.317 1.00 96.69 475 VAL A C 1
ATOM 3709 O O . VAL A 1 475 ? -15.193 6.111 21.393 1.00 96.69 475 VAL A O 1
ATOM 3712 N N . GLU A 1 476 ? -15.487 7.897 20.072 1.00 95.50 476 GLU A N 1
ATOM 3713 C CA . GLU A 1 476 ? -16.185 8.706 21.052 1.00 95.50 476 GLU A CA 1
ATOM 3714 C C . GLU A 1 476 ? -17.527 9.166 20.509 1.00 95.50 476 GLU A C 1
ATOM 3716 O O . GLU A 1 476 ? -17.670 9.494 19.341 1.00 95.50 476 GLU A O 1
ATOM 3721 N N . THR A 1 477 ? -18.515 9.183 21.389 1.00 95.25 477 THR A N 1
ATOM 3722 C CA . THR A 1 477 ? -19.836 9.754 21.146 1.00 95.25 477 THR A CA 1
ATOM 3723 C C . THR A 1 477 ? -20.154 10.716 22.282 1.00 95.25 477 THR A C 1
ATOM 3725 O O . THR A 1 477 ? -19.459 10.752 23.304 1.00 95.25 477 THR A O 1
ATOM 3728 N N . LYS A 1 478 ? -21.294 11.400 22.193 1.00 91.75 478 LYS A N 1
ATOM 3729 C CA . LYS A 1 478 ? -21.787 12.260 23.276 1.00 91.75 478 LYS A CA 1
ATOM 3730 C C . LYS A 1 478 ? -21.943 11.559 24.638 1.00 91.75 478 LYS A C 1
ATOM 3732 O O . LYS A 1 478 ? -21.927 12.210 25.673 1.00 91.75 478 LYS A O 1
ATOM 3737 N N . THR A 1 479 ? -22.104 10.233 24.677 1.00 94.00 479 THR A N 1
ATOM 3738 C CA . THR A 1 479 ? -22.395 9.500 25.932 1.00 94.00 479 THR A CA 1
ATOM 3739 C C . THR A 1 479 ? -21.384 8.414 26.289 1.00 94.00 479 THR A C 1
ATOM 3741 O O . THR A 1 479 ? -21.291 8.026 27.457 1.00 94.00 479 THR A O 1
ATOM 3744 N N . HIS A 1 480 ? -20.626 7.917 25.313 1.00 95.12 480 HIS A N 1
ATOM 3745 C CA . HIS A 1 480 ? -19.742 6.766 25.471 1.00 95.12 480 HIS A CA 1
ATOM 3746 C C . HIS A 1 480 ? -18.385 6.993 24.815 1.00 95.12 480 HIS A C 1
ATOM 3748 O O . HIS A 1 480 ? -18.287 7.664 23.790 1.00 95.12 480 HIS A O 1
ATOM 3754 N N . VAL A 1 481 ? -17.360 6.355 25.380 1.00 95.19 481 VAL A N 1
ATOM 3755 C CA . VAL A 1 481 ? -16.003 6.304 24.829 1.00 95.19 481 VAL A CA 1
ATOM 3756 C C . VAL A 1 481 ? -15.553 4.849 24.765 1.00 95.19 481 VAL A C 1
ATOM 3758 O O . VAL A 1 481 ? -15.581 4.144 25.774 1.00 95.19 481 VAL A O 1
ATOM 3761 N N . ALA A 1 482 ? -15.124 4.398 23.592 1.00 96.62 482 ALA A N 1
ATOM 3762 C CA . ALA A 1 482 ? -14.536 3.085 23.372 1.00 96.62 482 ALA A CA 1
ATOM 3763 C C . ALA A 1 482 ? -13.045 3.219 23.046 1.00 96.62 482 ALA A C 1
ATOM 3765 O O . ALA A 1 482 ? -12.666 3.877 22.079 1.00 96.62 482 ALA A O 1
ATOM 3766 N N . TYR A 1 483 ? -12.196 2.558 23.831 1.00 96.75 483 TYR A N 1
ATOM 3767 C CA . TYR A 1 483 ? -10.754 2.498 23.600 1.00 96.75 483 TYR A CA 1
ATOM 3768 C C . TYR A 1 483 ? -10.362 1.181 22.940 1.00 96.75 483 TYR A C 1
ATOM 3770 O O . TYR A 1 483 ? -10.749 0.102 23.396 1.00 96.75 483 TYR A O 1
ATOM 3778 N N . PHE A 1 484 ? -9.548 1.271 21.892 1.00 97.69 484 PHE A N 1
ATOM 3779 C CA . PHE A 1 484 ? -9.062 0.131 21.121 1.00 97.69 484 PHE A CA 1
ATOM 3780 C C . PHE A 1 484 ? -7.636 -0.197 21.566 1.00 97.69 484 PHE A C 1
ATOM 3782 O O . PHE A 1 484 ? -6.656 0.425 21.153 1.00 97.69 484 PHE A O 1
ATOM 3789 N N . VAL A 1 485 ? -7.525 -1.165 22.472 1.00 97.31 485 VAL A N 1
ATOM 3790 C CA . VAL A 1 485 ? -6.265 -1.541 23.112 1.00 97.31 485 VAL A CA 1
ATOM 3791 C C . VAL A 1 485 ? -5.593 -2.632 22.291 1.00 97.31 485 VAL A C 1
ATOM 3793 O O . VAL A 1 485 ? -6.102 -3.747 22.149 1.00 97.31 485 VAL A O 1
ATOM 3796 N N . THR A 1 486 ? -4.423 -2.310 21.756 1.00 97.56 486 THR A N 1
ATOM 3797 C CA . THR A 1 486 ? -3.559 -3.269 21.070 1.00 97.56 486 THR A CA 1
ATOM 3798 C C . THR A 1 486 ? -2.641 -3.984 22.057 1.00 97.56 486 THR A C 1
ATOM 3800 O O . THR A 1 486 ? -2.486 -3.561 23.203 1.00 97.56 486 THR A O 1
ATOM 3803 N N . ASN A 1 487 ? -1.948 -5.018 21.589 1.00 96.25 487 ASN A N 1
ATOM 3804 C CA . ASN A 1 487 ? -0.890 -5.690 22.341 1.00 96.25 487 ASN A CA 1
ATOM 3805 C C . ASN A 1 487 ? 0.245 -4.767 22.809 1.00 96.25 487 ASN A C 1
ATOM 3807 O O . ASN A 1 487 ? 0.911 -5.090 23.790 1.00 96.25 487 ASN A O 1
ATOM 3811 N N . LYS A 1 488 ? 0.476 -3.635 22.134 1.00 95.25 488 LYS A N 1
ATOM 3812 C CA . LYS A 1 488 ? 1.522 -2.658 22.478 1.00 95.25 488 LYS A CA 1
ATOM 3813 C C . LYS A 1 488 ? 0.993 -1.368 23.097 1.00 95.25 488 LYS A C 1
ATOM 3815 O O . LYS A 1 488 ? 1.793 -0.516 23.466 1.00 95.25 488 LYS A O 1
ATOM 3820 N N . SER A 1 489 ? -0.323 -1.220 23.224 1.00 94.44 489 SER A N 1
ATOM 3821 C CA . SER A 1 489 ? -0.929 -0.049 23.851 1.00 94.44 489 SER A CA 1
ATOM 3822 C C . SER A 1 489 ? -0.577 0.036 25.336 1.00 94.44 489 SER A C 1
ATOM 3824 O O . SER A 1 489 ? -0.617 -0.962 26.057 1.00 94.44 489 SER A O 1
ATOM 3826 N N . ASP A 1 490 ? -0.322 1.254 25.797 1.00 91.25 490 ASP A N 1
ATOM 3827 C CA . ASP A 1 490 ? -0.292 1.627 27.205 1.00 91.25 490 ASP A CA 1
ATOM 3828 C C . ASP A 1 490 ? -1.339 2.718 27.479 1.00 91.25 490 ASP A C 1
ATOM 3830 O O . ASP A 1 490 ? -1.944 3.278 26.561 1.00 91.25 490 ASP A O 1
ATOM 3834 N N . ALA A 1 491 ? -1.579 3.028 28.753 1.00 88.25 491 ALA A N 1
ATOM 3835 C CA . ALA A 1 491 ? -2.512 4.090 29.125 1.00 88.25 491 ALA A CA 1
ATOM 3836 C C . ALA A 1 491 ? -2.101 5.482 28.601 1.00 88.25 491 ALA A C 1
ATOM 3838 O O . ALA A 1 491 ? -2.969 6.307 28.302 1.00 88.25 491 ALA A O 1
ATOM 3839 N N . ALA A 1 492 ? -0.794 5.735 28.449 1.00 89.69 492 ALA A N 1
ATOM 3840 C CA . ALA A 1 492 ? -0.272 7.014 27.978 1.00 89.69 492 ALA A CA 1
ATOM 3841 C C . ALA A 1 492 ? -0.686 7.298 26.526 1.00 89.69 492 ALA A C 1
ATOM 3843 O O . ALA A 1 492 ? -1.052 8.432 26.215 1.00 89.69 492 ALA A O 1
ATOM 3844 N N . ARG A 1 493 ? -0.748 6.269 25.665 1.00 89.88 493 ARG A N 1
ATOM 3845 C CA . ARG A 1 493 ? -1.280 6.356 24.291 1.00 89.88 493 ARG A CA 1
ATOM 3846 C C . ARG A 1 493 ? -2.665 6.994 24.234 1.00 89.88 493 ARG A C 1
ATOM 3848 O O . ARG A 1 493 ? -2.978 7.661 23.251 1.00 89.88 493 ARG A O 1
ATOM 3855 N N . PHE A 1 494 ? -3.492 6.790 25.259 1.00 91.50 494 PHE A N 1
ATOM 3856 C CA . PHE A 1 494 ? -4.865 7.295 25.331 1.00 91.50 494 PHE A CA 1
ATOM 3857 C C . PHE A 1 494 ? -5.005 8.610 26.104 1.00 91.50 494 PHE A C 1
ATOM 3859 O O . PHE A 1 494 ? -6.115 9.123 26.205 1.00 91.50 494 PHE A O 1
ATOM 3866 N N . GLY A 1 495 ? -3.911 9.159 26.644 1.00 88.25 495 GLY A N 1
ATOM 3867 C CA . GLY A 1 495 ? -3.944 10.391 27.434 1.00 88.25 495 GLY A CA 1
ATOM 3868 C C . GLY A 1 495 ? -4.720 10.263 28.748 1.00 88.25 495 GLY A C 1
ATOM 3869 O O . GLY A 1 495 ? -5.161 11.271 29.291 1.00 88.25 495 GLY A O 1
ATOM 3870 N N . VAL A 1 496 ? -4.909 9.041 29.261 1.00 85.81 496 VAL A N 1
ATOM 3871 C CA . VAL A 1 496 ? -5.649 8.799 30.507 1.00 85.81 496 VAL A CA 1
ATOM 3872 C C . VAL A 1 496 ? -4.711 8.436 31.653 1.00 85.81 496 VAL A C 1
ATOM 3874 O O . VAL A 1 496 ? -3.665 7.814 31.465 1.00 85.81 496 VAL A O 1
ATOM 3877 N N . SER A 1 497 ? -5.110 8.803 32.868 1.00 82.50 497 SER A N 1
ATOM 3878 C CA . SER A 1 497 ? -4.387 8.506 34.106 1.00 82.50 497 SER A CA 1
ATOM 3879 C C . SER A 1 497 ? -5.358 8.031 35.195 1.00 82.50 497 SER A C 1
ATOM 3881 O O . SER A 1 497 ? -6.573 8.084 35.007 1.00 82.50 497 SER A O 1
ATOM 3883 N N . GLY A 1 498 ? -4.835 7.537 36.319 1.00 82.06 498 GLY A N 1
ATOM 3884 C CA . GLY A 1 498 ? -5.657 7.070 37.441 1.00 82.06 498 GLY A CA 1
ATOM 3885 C C . GLY A 1 498 ? -6.295 5.696 37.207 1.00 82.06 498 GLY A C 1
ATOM 3886 O O . GLY A 1 498 ? -5.740 4.861 36.493 1.00 82.06 498 GLY A O 1
ATOM 3887 N N . ASP A 1 499 ? -7.459 5.456 37.809 1.00 80.81 499 ASP A N 1
ATOM 3888 C CA . ASP A 1 499 ? -8.090 4.127 37.859 1.00 80.81 499 ASP A CA 1
ATOM 3889 C C . ASP A 1 499 ? -8.533 3.603 36.481 1.00 80.81 499 ASP A C 1
ATOM 3891 O O . ASP A 1 499 ? -8.611 2.396 36.275 1.00 80.81 499 ASP A O 1
ATOM 3895 N N . ILE A 1 500 ? -8.748 4.480 35.497 1.00 83.81 500 ILE A N 1
ATOM 3896 C CA . ILE A 1 500 ? -9.095 4.099 34.115 1.00 83.81 500 ILE A CA 1
ATOM 3897 C C . ILE A 1 500 ? -7.903 3.429 33.417 1.00 83.81 500 ILE A C 1
ATOM 3899 O O . ILE A 1 500 ? -8.063 2.459 32.669 1.00 83.81 500 ILE A O 1
ATOM 3903 N N . ALA A 1 501 ? -6.687 3.915 33.691 1.00 87.62 501 ALA A N 1
ATOM 3904 C CA . ALA A 1 501 ? -5.457 3.484 33.030 1.00 87.62 501 ALA A CA 1
ATOM 3905 C C . ALA A 1 501 ? -5.191 1.979 33.193 1.00 87.62 501 ALA A C 1
ATOM 3907 O O . ALA A 1 501 ? -4.621 1.349 32.300 1.00 87.62 501 ALA A O 1
ATOM 3908 N N . GLN A 1 502 ? -5.646 1.377 34.298 1.00 87.81 502 GLN A N 1
ATOM 3909 C CA . GLN A 1 502 ? -5.455 -0.051 34.563 1.00 87.81 502 GLN A CA 1
ATOM 3910 C C . GLN A 1 502 ? -6.127 -0.945 33.509 1.00 87.81 502 GLN A C 1
ATOM 3912 O O . GLN A 1 502 ? -5.627 -2.029 33.204 1.00 87.81 502 GLN A O 1
ATOM 3917 N N . PHE A 1 503 ? -7.227 -0.483 32.906 1.00 89.19 503 PHE A N 1
ATOM 3918 C CA . PHE A 1 503 ? -7.973 -1.247 31.910 1.00 89.19 503 PHE A CA 1
ATOM 3919 C C . PHE A 1 503 ? -7.383 -1.123 30.503 1.00 89.19 503 PHE A C 1
ATOM 3921 O O . PHE A 1 503 ? -7.682 -1.964 29.653 1.00 89.19 503 PHE A O 1
ATOM 3928 N N . LEU A 1 504 ? -6.524 -0.129 30.252 1.00 93.00 504 LEU A N 1
ATOM 3929 C CA . LEU A 1 504 ? -6.070 0.240 28.907 1.00 93.00 504 LEU A CA 1
ATOM 3930 C C . LEU A 1 504 ? -4.667 -0.259 28.533 1.00 93.00 504 LEU A C 1
ATOM 3932 O O . LEU A 1 504 ? -4.169 0.063 27.458 1.00 93.00 504 LEU A O 1
ATOM 3936 N N . ASN A 1 505 ? -4.044 -1.084 29.374 1.00 92.94 505 ASN A N 1
ATOM 3937 C CA . ASN A 1 505 ? -2.759 -1.704 29.047 1.00 92.94 505 ASN A CA 1
ATOM 3938 C C . ASN A 1 505 ? -2.949 -2.980 28.213 1.00 92.94 505 ASN A C 1
ATOM 3940 O O . ASN A 1 505 ? -3.809 -3.814 28.532 1.00 92.94 505 ASN A O 1
ATOM 3944 N N . GLY A 1 506 ? -2.137 -3.124 27.165 1.00 94.06 506 GLY A N 1
ATOM 3945 C CA . GLY A 1 506 ? -1.964 -4.357 26.399 1.00 94.06 506 GLY A CA 1
ATOM 3946 C C . GLY A 1 506 ? -1.019 -5.350 27.079 1.00 94.06 506 GLY A C 1
ATOM 3947 O O . GLY A 1 506 ? -0.370 -5.044 28.080 1.00 94.06 506 GLY A O 1
ATOM 3948 N N . SER A 1 507 ? -0.915 -6.557 26.522 1.00 95.12 507 SER A N 1
ATOM 3949 C CA . SER A 1 507 ? -0.066 -7.628 27.070 1.00 95.12 507 SER A CA 1
ATOM 3950 C C . SER A 1 507 ? 1.441 -7.434 26.875 1.00 95.12 507 SER A C 1
ATOM 3952 O O . SER A 1 507 ? 2.225 -8.207 27.427 1.00 95.12 507 SER A O 1
ATOM 3954 N N . LEU A 1 508 ? 1.858 -6.462 26.057 1.00 94.12 508 LEU A N 1
ATOM 3955 C CA . LEU A 1 508 ? 3.233 -6.223 25.598 1.00 94.12 508 LEU A CA 1
ATOM 3956 C C . LEU A 1 508 ? 3.860 -7.378 24.803 1.00 94.12 508 LEU A C 1
ATOM 3958 O O . LEU A 1 508 ? 5.032 -7.292 24.426 1.00 94.12 508 LEU A O 1
ATOM 3962 N N . LYS A 1 509 ? 3.095 -8.425 24.479 1.00 94.25 509 LYS A N 1
ATOM 3963 C CA . LYS A 1 509 ? 3.561 -9.544 23.654 1.00 94.25 509 LYS A CA 1
ATOM 3964 C C . LYS A 1 509 ? 3.749 -9.100 22.213 1.00 94.25 509 LYS A C 1
ATOM 3966 O O . LYS A 1 509 ? 2.893 -8.414 21.665 1.00 94.25 509 LYS A O 1
ATOM 3971 N N . ASP A 1 510 ? 4.856 -9.491 21.596 1.00 94.38 510 ASP A N 1
ATOM 3972 C CA . ASP A 1 510 ? 5.105 -9.190 20.187 1.00 94.38 510 ASP A CA 1
ATOM 3973 C C . ASP A 1 510 ? 4.127 -9.939 19.282 1.00 94.38 510 ASP A C 1
ATOM 3975 O O . ASP A 1 510 ? 3.754 -11.088 19.536 1.00 94.38 510 ASP A O 1
ATOM 3979 N N . ARG A 1 511 ? 3.739 -9.281 18.191 1.00 95.62 511 ARG A N 1
ATOM 3980 C CA . ARG A 1 511 ? 3.120 -9.960 17.060 1.00 95.62 511 ARG A CA 1
ATOM 3981 C C . ARG A 1 511 ? 4.221 -10.677 16.277 1.00 95.62 511 ARG A C 1
ATOM 3983 O O . ARG A 1 511 ? 5.235 -10.068 15.948 1.00 95.62 511 ARG A O 1
ATOM 3990 N N . TYR A 1 512 ? 4.040 -11.964 16.001 1.00 95.94 512 TYR A N 1
ATOM 3991 C CA . TYR A 1 512 ? 5.068 -12.793 15.371 1.00 95.94 512 TYR A CA 1
ATOM 3992 C C . TYR A 1 512 ? 5.062 -12.692 13.853 1.00 95.94 512 TYR A C 1
ATOM 3994 O O . TYR A 1 512 ? 6.130 -12.796 13.261 1.00 95.94 512 TYR A O 1
ATOM 4002 N N . ASP A 1 513 ? 3.898 -12.495 13.231 1.00 95.81 513 ASP A N 1
ATOM 4003 C CA . ASP A 1 513 ? 3.743 -12.272 11.793 1.00 95.81 513 ASP A CA 1
ATOM 4004 C C . ASP A 1 513 ? 3.609 -10.779 11.453 1.00 95.81 513 ASP A C 1
ATOM 4006 O O . ASP A 1 513 ? 3.517 -9.915 12.325 1.00 95.81 513 ASP A O 1
ATOM 4010 N N . GLY A 1 514 ? 3.580 -10.462 10.157 1.00 94.75 514 GLY A N 1
ATOM 4011 C CA . GLY A 1 514 ? 3.476 -9.073 9.715 1.00 94.75 514 GLY A CA 1
ATOM 4012 C C . GLY A 1 514 ? 4.765 -8.287 9.944 1.00 94.75 514 GLY A C 1
ATOM 4013 O O . GLY A 1 514 ? 4.714 -7.068 10.111 1.00 94.75 514 GLY A O 1
ATOM 4014 N N . LEU A 1 515 ? 5.914 -8.968 9.944 1.00 96.00 515 LEU A N 1
ATOM 4015 C CA . LEU A 1 515 ? 7.205 -8.296 9.955 1.00 96.00 515 LEU A CA 1
ATOM 4016 C C . LEU A 1 515 ? 7.384 -7.481 8.674 1.00 96.00 515 LEU A C 1
ATOM 4018 O O . LEU A 1 515 ? 7.069 -7.969 7.585 1.00 96.00 515 LEU A O 1
ATOM 4022 N N . GLY A 1 516 ? 7.894 -6.255 8.800 1.00 95.56 516 GLY A N 1
ATOM 4023 C CA . GLY A 1 516 ? 8.292 -5.456 7.640 1.00 95.56 516 GLY A CA 1
ATOM 4024 C C . GLY A 1 516 ? 9.387 -6.155 6.840 1.00 95.56 516 GLY A C 1
ATOM 4025 O O . GLY A 1 516 ? 10.046 -7.078 7.329 1.00 95.56 516 GLY A O 1
ATOM 4026 N N . ALA A 1 517 ? 9.572 -5.750 5.591 1.00 95.25 517 ALA A N 1
ATOM 4027 C CA . ALA A 1 517 ? 10.682 -6.255 4.794 1.00 95.25 517 ALA A CA 1
ATOM 4028 C C . ALA A 1 517 ? 12.020 -5.695 5.331 1.00 95.25 517 ALA A C 1
ATOM 4030 O O . ALA A 1 517 ? 12.025 -4.599 5.894 1.00 95.25 517 ALA A O 1
ATOM 4031 N N . PRO A 1 518 ? 13.151 -6.410 5.178 1.00 93.94 518 PRO A N 1
ATOM 4032 C CA . PRO A 1 518 ? 14.471 -5.905 5.567 1.00 93.94 518 PRO A CA 1
ATOM 4033 C C . PRO A 1 518 ? 14.761 -4.529 4.968 1.00 93.94 518 PRO A C 1
ATOM 4035 O O . PRO A 1 518 ? 14.374 -4.274 3.831 1.00 93.94 518 PRO A O 1
ATOM 4038 N N . GLU A 1 519 ? 15.453 -3.655 5.695 1.00 92.69 519 GLU A N 1
ATOM 4039 C CA . GLU A 1 519 ? 15.854 -2.355 5.150 1.00 92.69 519 GLU A CA 1
ATOM 4040 C C . GLU A 1 519 ? 16.736 -2.526 3.909 1.00 92.69 519 GLU A C 1
ATOM 4042 O O . GLU A 1 519 ? 17.574 -3.432 3.835 1.00 92.69 519 GLU A O 1
ATOM 4047 N N . LEU A 1 520 ? 16.550 -1.640 2.930 1.00 93.38 520 LEU A N 1
ATOM 4048 C CA . LEU A 1 520 ? 17.441 -1.571 1.778 1.00 93.38 520 LEU A CA 1
ATOM 4049 C C . LEU A 1 520 ? 18.826 -1.111 2.236 1.00 93.38 520 LEU A C 1
ATOM 4051 O O . LEU A 1 520 ? 18.965 -0.246 3.103 1.00 93.38 520 LEU A O 1
ATOM 4055 N N . THR A 1 521 ? 19.868 -1.672 1.632 1.00 92.44 521 THR A N 1
ATOM 4056 C CA . THR A 1 521 ? 21.235 -1.198 1.870 1.00 92.44 521 THR A CA 1
ATOM 4057 C C . THR A 1 521 ? 21.552 -0.037 0.932 1.00 92.44 521 THR A C 1
ATOM 4059 O O . THR A 1 521 ? 20.778 0.293 0.037 1.00 92.44 521 THR A O 1
ATOM 4062 N N . SER A 1 522 ? 22.725 0.577 1.074 1.00 90.31 522 SER A N 1
ATOM 4063 C CA . SER A 1 522 ? 23.182 1.590 0.114 1.00 90.31 522 SER A CA 1
ATOM 4064 C C . SER A 1 522 ? 23.410 1.042 -1.302 1.00 90.31 522 SER A C 1
ATOM 4066 O O . SER A 1 522 ? 23.613 1.831 -2.222 1.00 90.31 522 SER A O 1
ATOM 4068 N N . VAL A 1 523 ? 23.396 -0.283 -1.489 1.00 89.44 523 VAL A N 1
ATOM 4069 C CA . VAL A 1 523 ? 23.767 -0.926 -2.756 1.00 89.44 523 VAL A CA 1
ATOM 4070 C C . VAL A 1 523 ? 22.665 -1.821 -3.307 1.00 89.44 523 VAL A C 1
ATOM 4072 O O . VAL A 1 523 ? 22.435 -1.798 -4.508 1.00 89.44 523 VAL A O 1
ATOM 4075 N N . GLU A 1 524 ? 22.001 -2.618 -2.475 1.00 93.06 524 GLU A N 1
ATOM 4076 C CA . GLU A 1 524 ? 21.102 -3.683 -2.930 1.00 93.06 524 GLU A CA 1
ATOM 4077 C C . GLU A 1 524 ? 19.933 -3.956 -1.976 1.00 93.06 524 GLU A C 1
ATOM 4079 O O . GLU A 1 524 ? 19.945 -3.533 -0.812 1.00 93.06 524 GLU A O 1
ATOM 4084 N N . ASP A 1 525 ? 18.959 -4.726 -2.476 1.00 94.38 525 ASP A N 1
ATOM 4085 C CA . ASP A 1 525 ? 17.870 -5.299 -1.691 1.00 94.38 525 ASP A CA 1
ATOM 4086 C C . ASP A 1 525 ? 18.260 -6.675 -1.122 1.00 94.38 525 ASP A C 1
ATOM 4088 O O . ASP A 1 525 ? 18.332 -7.656 -1.879 1.00 94.38 525 ASP A O 1
ATOM 4092 N N . PRO A 1 526 ? 18.446 -6.793 0.207 1.00 94.06 526 PRO A N 1
ATOM 4093 C CA . PRO A 1 526 ? 18.828 -8.053 0.842 1.00 94.06 526 PRO A CA 1
ATOM 4094 C C . PRO A 1 526 ? 17.795 -9.165 0.664 1.00 94.06 526 PRO A C 1
ATOM 4096 O O . PRO A 1 526 ? 18.144 -10.339 0.662 1.00 94.06 526 PRO A O 1
ATOM 4099 N N . SER A 1 527 ? 16.518 -8.819 0.484 1.00 93.69 527 SER A N 1
ATOM 4100 C CA . SER A 1 527 ? 15.429 -9.799 0.362 1.00 93.69 527 SER A CA 1
ATOM 4101 C C . SER A 1 527 ? 15.510 -10.594 -0.947 1.00 93.69 527 SER A C 1
ATOM 4103 O O . SER A 1 527 ? 14.872 -11.638 -1.065 1.00 93.69 527 SER A O 1
ATOM 4105 N N . SER A 1 528 ? 16.271 -10.104 -1.933 1.00 92.75 528 SER A N 1
ATOM 4106 C CA . SER A 1 528 ? 16.535 -10.789 -3.207 1.00 92.75 528 SER A CA 1
ATOM 4107 C C . SER A 1 528 ? 17.882 -11.521 -3.259 1.00 92.75 528 SER A C 1
ATOM 4109 O O . SER A 1 528 ? 18.131 -12.241 -4.222 1.00 92.75 528 SER A O 1
ATOM 4111 N N . ASP A 1 529 ? 18.732 -11.377 -2.237 1.00 90.75 529 ASP A N 1
ATOM 4112 C CA . ASP A 1 529 ? 20.090 -11.929 -2.223 1.00 90.75 529 ASP A CA 1
ATOM 4113 C C . ASP A 1 529 ? 20.079 -13.475 -2.207 1.00 90.75 529 ASP A C 1
ATOM 4115 O O . ASP A 1 529 ? 19.481 -14.075 -1.304 1.00 90.75 529 ASP A O 1
ATOM 4119 N N . PRO A 1 530 ? 20.768 -14.150 -3.151 1.00 87.88 530 PRO A N 1
ATOM 4120 C CA . PRO A 1 530 ? 20.880 -15.609 -3.155 1.00 87.88 530 PRO A CA 1
ATOM 4121 C C . PRO A 1 530 ? 21.573 -16.183 -1.910 1.00 87.88 530 PRO A C 1
ATOM 4123 O O . PRO A 1 530 ? 21.332 -17.339 -1.562 1.00 87.88 530 PRO A O 1
ATOM 4126 N N . LEU A 1 531 ? 22.406 -15.403 -1.208 1.00 88.50 531 LEU A N 1
ATOM 4127 C CA . LEU A 1 531 ? 23.082 -15.853 0.013 1.00 88.50 531 LEU A CA 1
ATOM 4128 C C . LEU A 1 531 ? 22.173 -15.825 1.249 1.00 88.50 531 LEU A C 1
ATOM 4130 O O . LEU A 1 531 ? 22.451 -16.527 2.220 1.00 88.50 531 LEU A O 1
ATOM 4134 N N . ASN A 1 532 ? 21.091 -15.042 1.223 1.00 85.56 532 ASN A N 1
ATOM 4135 C CA . ASN A 1 532 ? 20.249 -14.782 2.387 1.00 85.56 532 ASN A CA 1
ATOM 4136 C C . ASN A 1 532 ? 18.751 -14.854 2.035 1.00 85.56 532 ASN A C 1
ATOM 4138 O O . ASN A 1 532 ? 18.015 -13.874 2.114 1.00 85.56 532 ASN A O 1
ATOM 4142 N N . LYS A 1 533 ? 18.272 -16.056 1.696 1.00 86.00 533 LYS A N 1
ATOM 4143 C CA . LYS A 1 533 ? 16.919 -16.284 1.147 1.00 86.00 533 LYS A CA 1
ATOM 4144 C C . LYS A 1 533 ? 15.732 -16.051 2.100 1.00 86.00 533 LYS A C 1
ATOM 4146 O O . LYS A 1 533 ? 14.588 -16.152 1.657 1.00 86.00 533 LYS A O 1
ATOM 4151 N N . SER A 1 534 ? 15.975 -15.799 3.390 1.00 86.62 534 SER A N 1
ATOM 4152 C CA . SER A 1 534 ? 14.927 -15.609 4.410 1.00 86.62 534 SER A CA 1
ATOM 4153 C C . SER A 1 534 ? 15.308 -14.551 5.455 1.00 86.62 534 SER A C 1
ATOM 4155 O O . SER A 1 534 ? 15.339 -14.812 6.663 1.00 86.62 534 SER A O 1
ATOM 4157 N N . LEU A 1 535 ? 15.612 -13.340 4.987 1.00 90.12 535 LEU A N 1
ATOM 4158 C CA . LEU A 1 535 ? 15.819 -12.181 5.855 1.00 90.12 535 LEU A CA 1
ATOM 4159 C C . LEU A 1 535 ? 14.492 -11.541 6.253 1.00 90.12 535 LEU A C 1
ATOM 4161 O O . LEU A 1 535 ? 13.546 -11.504 5.473 1.00 90.12 535 LEU A O 1
ATOM 4165 N N . LYS A 1 536 ? 14.447 -10.995 7.470 1.00 92.38 536 LYS A 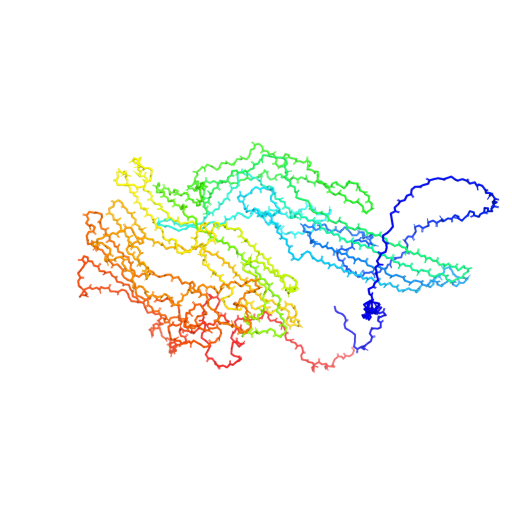N 1
ATOM 4166 C CA . LYS A 1 536 ? 13.272 -10.311 8.015 1.00 92.38 536 LYS A CA 1
ATOM 4167 C C . LYS A 1 536 ? 13.628 -8.897 8.438 1.00 92.38 536 LYS A C 1
ATOM 4169 O O . LYS A 1 536 ? 14.740 -8.653 8.904 1.00 92.38 536 LYS A O 1
ATOM 4174 N N . GLY A 1 537 ? 12.679 -7.982 8.286 1.00 92.56 537 GLY A N 1
ATOM 4175 C CA . GLY A 1 537 ? 12.770 -6.656 8.882 1.00 92.56 537 GLY A CA 1
ATOM 4176 C C . GLY A 1 537 ? 12.530 -6.691 10.389 1.00 92.56 537 GLY A C 1
ATOM 4177 O O . GLY A 1 537 ? 12.157 -7.715 10.966 1.00 92.56 537 GLY A O 1
ATOM 4178 N N . VAL A 1 538 ? 12.749 -5.544 11.026 1.00 91.06 538 VAL A N 1
ATOM 4179 C CA . VAL A 1 538 ? 12.578 -5.375 12.480 1.00 91.06 538 VAL A CA 1
ATOM 4180 C C . VAL A 1 538 ? 11.247 -4.705 12.843 1.00 91.06 538 VAL A C 1
ATOM 4182 O O . VAL A 1 538 ? 10.880 -4.621 14.010 1.00 91.06 538 VAL A O 1
ATOM 4185 N N . ASP A 1 539 ? 10.506 -4.221 11.846 1.00 93.00 539 ASP A N 1
ATOM 4186 C CA . ASP A 1 539 ? 9.175 -3.632 11.979 1.00 93.00 539 ASP A CA 1
ATOM 4187 C C . ASP A 1 539 ? 8.155 -4.686 12.345 1.00 93.00 539 ASP A C 1
ATOM 4189 O O . ASP A 1 539 ? 8.068 -5.714 11.684 1.00 93.00 539 ASP A O 1
ATOM 4193 N N . GLN A 1 540 ? 7.349 -4.392 13.359 1.00 93.25 540 GLN A N 1
ATOM 4194 C CA . GLN A 1 540 ? 6.319 -5.281 13.862 1.00 93.25 540 GLN A CA 1
ATOM 4195 C C . GLN A 1 540 ? 4.988 -4.544 13.873 1.00 93.25 540 GLN A C 1
ATOM 4197 O O . GLN A 1 540 ? 4.868 -3.446 14.424 1.00 93.25 540 GLN A O 1
ATOM 4202 N N . LEU A 1 541 ? 3.982 -5.168 13.268 1.00 95.88 541 LEU A N 1
ATOM 4203 C CA . LEU A 1 541 ? 2.605 -4.707 13.370 1.00 95.88 541 LEU A CA 1
ATOM 4204 C C . LEU A 1 541 ? 2.020 -5.055 14.745 1.00 95.88 541 LEU A C 1
ATOM 4206 O O . LEU A 1 541 ? 2.497 -5.937 15.453 1.00 95.88 541 LEU A O 1
ATOM 4210 N N . GLU A 1 542 ? 0.949 -4.369 15.105 1.00 96.00 542 GLU A N 1
ATOM 4211 C CA . GLU A 1 542 ? 0.183 -4.602 16.323 1.00 96.00 542 GLU A CA 1
ATOM 4212 C C . GLU A 1 542 ? -1.061 -5.442 15.993 1.00 96.00 542 GLU A C 1
ATOM 4214 O O . GLU A 1 542 ? -1.412 -5.665 14.825 1.00 96.00 542 GLU A O 1
ATOM 4219 N N . TYR A 1 543 ? -1.723 -5.944 17.028 1.00 96.81 543 TYR A N 1
ATOM 4220 C CA . TYR A 1 543 ? -3.040 -6.557 16.925 1.00 96.81 543 TYR A CA 1
ATOM 4221 C C . TYR A 1 543 ? -3.954 -6.047 18.030 1.00 96.81 543 TYR A C 1
ATOM 4223 O O . TYR A 1 543 ? -3.506 -5.753 19.138 1.00 96.81 543 TYR A O 1
ATOM 4231 N N . LEU A 1 544 ? -5.246 -5.951 17.719 1.00 97.62 544 LEU A N 1
ATOM 4232 C CA . LEU A 1 544 ? -6.273 -5.574 18.682 1.00 97.62 544 LEU A CA 1
ATOM 4233 C C . LEU A 1 544 ? -6.423 -6.684 19.721 1.00 97.62 544 LEU A C 1
ATOM 4235 O O . LEU A 1 544 ? -6.795 -7.801 19.369 1.00 97.62 544 LEU A O 1
ATOM 4239 N N . GLU A 1 545 ? -6.153 -6.373 20.983 1.00 96.62 545 GLU A N 1
ATOM 4240 C CA . GLU A 1 545 ? -6.246 -7.323 22.090 1.00 96.62 545 GLU A CA 1
ATOM 4241 C C . GLU A 1 545 ? -7.594 -7.205 22.805 1.00 96.62 545 GLU A C 1
ATOM 4243 O O . GLU A 1 545 ? -8.219 -8.218 23.124 1.00 96.62 545 GLU A O 1
ATOM 4248 N N . LYS A 1 546 ? -8.076 -5.974 23.011 1.00 95.69 546 LYS A N 1
ATOM 4249 C CA . LYS A 1 546 ? -9.381 -5.713 23.626 1.00 95.69 546 LYS A CA 1
ATOM 4250 C C . LYS A 1 546 ? -9.959 -4.355 23.235 1.00 95.69 546 LYS A C 1
ATOM 4252 O O . LYS A 1 546 ? -9.230 -3.425 22.899 1.00 95.69 546 LYS A O 1
ATOM 4257 N N . ILE A 1 547 ? -11.278 -4.245 23.330 1.00 96.88 547 ILE A N 1
ATOM 4258 C CA . ILE A 1 547 ? -12.028 -2.990 23.241 1.00 96.88 547 ILE A CA 1
ATOM 4259 C C . ILE A 1 547 ? -12.641 -2.728 24.611 1.00 96.88 547 ILE A C 1
ATOM 4261 O O . ILE A 1 547 ? -13.317 -3.603 25.155 1.00 96.88 547 ILE A O 1
ATOM 4265 N N . VAL A 1 548 ? -12.406 -1.542 25.164 1.00 95.50 548 VAL A N 1
ATOM 4266 C CA . VAL A 1 548 ? -12.881 -1.155 26.497 1.00 95.50 548 VAL A CA 1
ATOM 4267 C C . VAL A 1 548 ? -13.866 -0.001 26.352 1.00 95.50 548 VAL A C 1
ATOM 4269 O O . VAL A 1 548 ? -13.479 1.087 25.933 1.00 95.50 548 VAL A O 1
ATOM 4272 N N . LEU A 1 549 ? -15.135 -0.249 26.676 1.00 95.38 549 LEU A N 1
ATOM 4273 C CA . LEU A 1 549 ? -16.224 0.719 26.573 1.00 95.38 549 LEU A CA 1
ATOM 4274 C C . LEU A 1 549 ? -16.524 1.342 27.937 1.00 95.38 549 LEU A C 1
ATOM 4276 O O . LEU A 1 549 ? -16.832 0.631 28.895 1.00 95.38 549 LEU A O 1
ATOM 4280 N N . PHE A 1 550 ? -16.524 2.669 27.995 1.00 93.75 550 PHE A N 1
ATOM 4281 C CA . PHE A 1 550 ? -16.922 3.462 29.154 1.00 93.75 550 PHE A CA 1
ATOM 4282 C C . PHE A 1 550 ? -18.144 4.320 28.831 1.00 93.75 550 PHE A C 1
ATOM 4284 O O . PHE A 1 550 ? -18.308 4.798 27.707 1.00 93.75 550 PHE A O 1
ATOM 4291 N N . SER A 1 551 ? -18.982 4.556 29.840 1.00 93.75 551 SER A N 1
ATOM 4292 C CA . SER A 1 551 ? -19.941 5.662 29.809 1.00 93.75 551 SER A CA 1
ATOM 4293 C C . SER A 1 551 ? -19.257 6.914 30.342 1.00 93.75 551 SER A C 1
ATOM 4295 O O . SER A 1 551 ? -18.627 6.859 31.398 1.00 93.75 551 SER A O 1
ATOM 4297 N N . LYS A 1 552 ? -19.439 8.055 29.671 1.00 91.69 552 LYS A N 1
ATOM 4298 C CA . LYS A 1 552 ? -18.937 9.352 30.153 1.00 91.69 552 LYS A CA 1
ATOM 4299 C C . LYS A 1 552 ? -19.498 9.717 31.534 1.00 91.69 552 LYS A C 1
ATOM 4301 O O . LYS A 1 552 ? -18.813 10.352 32.325 1.00 91.69 552 LYS A O 1
ATOM 4306 N N . ALA A 1 553 ? -20.709 9.255 31.861 1.00 91.06 553 ALA A N 1
ATOM 4307 C CA . ALA A 1 553 ? -21.338 9.486 33.163 1.00 91.06 553 ALA A CA 1
ATOM 4308 C C . ALA A 1 553 ? -20.722 8.651 34.304 1.00 91.06 553 ALA A C 1
ATOM 4310 O O . ALA A 1 553 ? -20.926 8.967 35.475 1.00 91.06 553 ALA A O 1
ATOM 4311 N N . ARG A 1 554 ? -20.001 7.568 33.982 1.00 88.19 554 ARG A N 1
ATOM 4312 C CA . ARG A 1 554 ? -19.353 6.682 34.958 1.00 88.19 554 ARG A CA 1
ATOM 4313 C C . ARG A 1 554 ? -18.030 6.147 34.388 1.00 88.19 554 ARG A C 1
ATOM 4315 O O . ARG A 1 554 ? -17.957 4.969 34.033 1.00 88.19 554 ARG A O 1
ATOM 4322 N N . PRO A 1 555 ? -16.984 6.984 34.304 1.00 85.44 555 PRO A N 1
ATOM 4323 C CA . PRO A 1 555 ? -15.720 6.596 33.682 1.00 85.44 555 PRO A CA 1
ATOM 4324 C C . PRO A 1 555 ? -14.898 5.625 34.547 1.00 85.44 555 PRO A C 1
ATOM 4326 O O . PRO A 1 555 ? -14.014 4.951 34.035 1.00 85.44 555 PRO A O 1
ATOM 4329 N N . GLU A 1 556 ? -15.218 5.498 35.838 1.00 85.31 556 GLU A N 1
ATOM 4330 C CA . GLU A 1 556 ? -14.454 4.704 36.816 1.00 85.31 556 GLU A CA 1
ATOM 4331 C C . GLU A 1 556 ? -14.452 3.189 36.527 1.00 85.31 556 GLU A C 1
ATOM 4333 O O . GLU A 1 556 ? -13.550 2.469 36.954 1.00 85.31 556 GLU A O 1
ATOM 4338 N N . ILE A 1 557 ? -15.493 2.674 35.857 1.00 87.31 557 ILE A N 1
ATOM 4339 C CA . ILE A 1 557 ? -15.684 1.237 35.608 1.00 87.31 557 ILE A CA 1
ATOM 4340 C C . ILE A 1 557 ? -16.103 1.030 34.151 1.00 87.31 557 ILE A C 1
ATOM 4342 O O . ILE A 1 557 ? -17.054 1.675 33.703 1.00 87.31 557 ILE A O 1
ATOM 4346 N N . PRO A 1 558 ? -15.455 0.110 33.413 1.00 91.88 558 PRO A N 1
ATOM 4347 C CA . PRO A 1 558 ? -15.877 -0.205 32.059 1.00 91.88 558 PRO A CA 1
ATOM 4348 C C . PRO A 1 558 ? -17.264 -0.858 32.064 1.00 91.88 558 PRO A C 1
ATOM 4350 O O . PRO A 1 558 ? -17.535 -1.787 32.829 1.00 91.88 558 PRO A O 1
ATOM 4353 N N . LEU A 1 559 ? -18.133 -0.400 31.163 1.00 92.12 559 LEU A N 1
ATOM 4354 C CA . LEU A 1 559 ? -19.435 -1.021 30.916 1.00 92.12 559 LEU A CA 1
ATOM 4355 C C . LEU A 1 559 ? -19.265 -2.401 30.286 1.00 92.12 559 LEU A C 1
ATOM 4357 O O . LEU A 1 559 ? -19.927 -3.361 30.681 1.00 92.12 559 LEU A O 1
ATOM 4361 N N . GLN A 1 560 ? -18.365 -2.487 29.307 1.00 92.06 560 GLN A N 1
ATOM 4362 C CA . GLN A 1 560 ? -18.086 -3.706 28.571 1.00 92.06 560 GLN A CA 1
ATOM 4363 C C . GLN A 1 560 ? -16.612 -3.760 28.176 1.00 92.06 560 GLN A C 1
ATOM 4365 O O . GLN A 1 560 ? -16.054 -2.786 27.670 1.00 92.06 560 GLN A O 1
ATOM 4370 N N . VAL A 1 561 ? -15.998 -4.925 28.353 1.00 93.31 561 VAL A N 1
ATOM 4371 C CA . VAL A 1 561 ? -14.668 -5.236 27.825 1.00 93.31 561 VAL A CA 1
ATOM 4372 C C . VAL A 1 561 ? -14.805 -6.391 26.853 1.00 93.31 561 VAL A C 1
ATOM 4374 O O . VAL A 1 561 ? -15.168 -7.491 27.256 1.00 93.31 561 VAL A O 1
ATOM 4377 N N . THR A 1 562 ? -14.532 -6.154 25.574 1.00 94.81 562 THR A N 1
ATOM 4378 C CA . THR A 1 562 ? -14.526 -7.203 24.548 1.00 94.81 562 THR A CA 1
ATOM 4379 C C . THR A 1 562 ? -13.096 -7.627 24.271 1.00 94.81 562 THR A C 1
ATOM 4381 O O . THR A 1 562 ? -12.307 -6.832 23.775 1.00 94.81 562 THR A O 1
ATOM 4384 N N . ASN A 1 563 ? -12.767 -8.875 24.581 1.00 94.94 563 ASN A N 1
ATOM 4385 C CA . ASN A 1 563 ? -11.425 -9.435 24.477 1.00 94.94 563 ASN A CA 1
ATOM 4386 C C . ASN A 1 563 ? -11.276 -10.322 23.235 1.00 94.94 563 ASN A C 1
ATOM 4388 O O . ASN A 1 563 ? -12.209 -11.033 22.848 1.00 94.94 563 ASN A O 1
ATOM 4392 N N . PHE A 1 564 ? -10.071 -10.332 22.665 1.00 96.81 564 PHE A N 1
ATOM 4393 C CA . PHE A 1 564 ? -9.698 -11.098 21.480 1.00 96.81 564 PHE A CA 1
ATOM 4394 C C . PHE A 1 564 ? -8.492 -11.989 21.791 1.00 96.81 564 PHE A C 1
ATOM 4396 O O . PHE A 1 564 ? -7.453 -11.526 22.254 1.00 96.81 564 PHE A O 1
ATOM 4403 N N . GLN A 1 565 ? -8.611 -13.286 21.513 1.00 95.94 565 GLN A N 1
ATOM 4404 C CA . GLN A 1 565 ? -7.516 -14.246 21.664 1.00 95.94 565 GLN A CA 1
ATOM 4405 C C . GLN A 1 565 ? -7.071 -14.760 20.302 1.00 95.94 565 GLN A C 1
ATOM 4407 O O . GLN A 1 565 ? -7.907 -15.209 19.514 1.00 95.94 565 GLN A O 1
ATOM 4412 N N . TYR A 1 566 ? -5.757 -14.793 20.085 1.00 97.19 566 TYR A N 1
ATOM 4413 C CA . TYR A 1 566 ? -5.143 -15.251 18.843 1.00 97.19 566 TYR A CA 1
ATOM 4414 C C . TYR A 1 566 ? -4.169 -16.414 19.061 1.00 97.19 566 TYR A C 1
ATOM 4416 O O . TYR A 1 566 ? -3.679 -16.626 20.171 1.00 97.19 566 TYR A O 1
ATOM 4424 N N . ASP A 1 567 ? -3.883 -17.145 17.986 1.00 95.50 567 ASP A N 1
ATOM 4425 C CA . ASP A 1 567 ? -2.735 -18.046 17.850 1.00 95.50 567 ASP A CA 1
ATOM 4426 C C . ASP A 1 567 ? -2.092 -17.899 16.455 1.00 95.50 567 ASP A C 1
ATOM 4428 O O . ASP A 1 567 ? -2.513 -17.058 15.661 1.00 95.50 567 ASP A O 1
ATOM 4432 N N . TYR A 1 568 ? -1.071 -18.707 16.156 1.00 95.75 568 TYR A N 1
ATOM 4433 C CA . TYR A 1 568 ? -0.392 -18.739 14.851 1.00 95.75 568 TYR A CA 1
ATOM 4434 C C . TYR A 1 568 ? -0.544 -20.098 14.158 1.00 95.75 568 TYR A C 1
ATOM 4436 O O . TYR A 1 568 ? 0.383 -20.595 13.515 1.00 95.75 568 TYR A O 1
ATOM 4444 N N . SER A 1 569 ? -1.699 -20.745 14.347 1.00 90.31 569 SER A N 1
ATOM 4445 C CA . SER A 1 569 ? -1.926 -22.109 13.865 1.00 90.31 569 SER A CA 1
ATOM 4446 C C . SER A 1 569 ? -2.115 -22.195 12.350 1.00 90.31 569 SER A C 1
ATOM 4448 O O . SER A 1 569 ? -1.789 -23.234 11.782 1.00 90.31 569 SER A O 1
ATOM 4450 N N . LEU A 1 570 ? -2.606 -21.142 11.685 1.00 90.00 570 LEU A N 1
ATOM 4451 C CA . LEU A 1 570 ? -2.913 -21.167 10.250 1.00 90.00 570 LEU A CA 1
ATOM 4452 C C . LEU A 1 570 ? -1.741 -20.771 9.361 1.00 90.00 570 LEU A C 1
ATOM 4454 O O . LEU A 1 570 ? -1.044 -19.809 9.659 1.00 90.00 570 LEU A O 1
ATOM 4458 N N . VAL A 1 571 ? -1.599 -21.453 8.223 1.00 89.62 571 VAL A N 1
ATOM 4459 C CA . VAL A 1 571 ? -0.626 -21.171 7.158 1.00 89.62 571 VAL A CA 1
ATOM 4460 C C . VAL A 1 571 ? 0.776 -20.989 7.737 1.00 89.62 571 VAL A C 1
ATOM 4462 O O . VAL A 1 571 ? 1.315 -19.887 7.738 1.00 89.62 571 VAL A O 1
ATOM 4465 N N . GLN A 1 572 ? 1.329 -22.056 8.313 1.00 92.06 572 GLN A N 1
ATOM 4466 C CA . GLN A 1 572 ? 2.628 -22.028 8.994 1.00 92.06 572 GLN A CA 1
ATOM 4467 C C . GLN A 1 572 ? 3.794 -21.748 8.033 1.00 92.06 572 GLN A C 1
ATOM 4469 O O . GLN A 1 572 ? 3.633 -21.767 6.819 1.00 92.06 572 GLN A O 1
ATOM 4474 N N . ASN A 1 573 ? 4.988 -21.512 8.577 1.00 93.81 573 ASN A N 1
ATOM 4475 C CA . ASN A 1 573 ? 6.200 -21.198 7.816 1.00 93.81 573 ASN A CA 1
ATOM 4476 C C . ASN A 1 573 ? 6.133 -19.909 6.966 1.00 93.81 573 ASN A C 1
ATOM 4478 O O . ASN A 1 573 ? 6.740 -19.837 5.901 1.00 93.81 573 ASN A O 1
ATOM 4482 N N . LEU A 1 574 ? 5.425 -18.869 7.413 1.00 94.44 574 LEU A N 1
ATOM 4483 C CA . LEU A 1 574 ? 5.393 -17.597 6.683 1.00 94.44 574 LEU A CA 1
ATOM 4484 C C . LEU A 1 574 ? 6.767 -16.916 6.637 1.00 94.44 574 LEU A C 1
ATOM 4486 O O . LEU A 1 574 ? 7.434 -16.816 7.667 1.00 94.44 574 LEU A O 1
ATOM 4490 N N . PRO A 1 575 ? 7.159 -16.324 5.500 1.00 94.88 575 PRO A N 1
ATOM 4491 C CA . PRO A 1 575 ? 8.445 -15.642 5.387 1.00 94.88 575 PRO A CA 1
ATOM 4492 C C . PRO A 1 575 ? 8.522 -14.381 6.267 1.00 94.88 575 PRO A C 1
ATOM 4494 O O . PRO A 1 575 ? 9.584 -14.057 6.789 1.00 94.88 575 PRO A O 1
ATOM 4497 N N . ASN A 1 576 ? 7.385 -13.716 6.504 1.00 95.62 576 ASN A N 1
ATOM 4498 C CA . ASN A 1 576 ? 7.270 -12.520 7.341 1.00 95.62 576 ASN A CA 1
ATOM 4499 C C . ASN A 1 576 ? 6.830 -12.819 8.787 1.00 95.62 576 ASN A C 1
ATOM 4501 O O . ASN A 1 576 ? 6.254 -11.950 9.446 1.00 95.62 576 ASN A O 1
ATOM 4505 N N . ASN A 1 577 ? 7.060 -14.045 9.265 1.00 96.50 577 ASN A N 1
ATOM 4506 C CA . ASN A 1 577 ? 6.891 -14.416 10.665 1.00 96.50 577 ASN A CA 1
ATOM 4507 C C . ASN A 1 577 ? 8.258 -14.686 11.310 1.00 96.50 577 ASN A C 1
ATOM 4509 O O . ASN A 1 577 ? 9.108 -15.334 10.702 1.00 96.50 577 ASN A O 1
ATOM 4513 N N . ILE A 1 578 ? 8.480 -14.235 12.549 1.00 95.50 578 ILE A N 1
ATOM 4514 C CA . ILE A 1 578 ? 9.741 -14.432 13.285 1.00 95.50 578 ILE A CA 1
ATOM 4515 C C . ILE A 1 578 ? 10.200 -15.900 13.295 1.00 95.50 578 ILE A C 1
ATOM 4517 O O . ILE A 1 578 ? 11.389 -16.171 13.120 1.00 95.50 578 ILE A O 1
ATOM 4521 N N . ASN A 1 579 ? 9.254 -16.837 13.377 1.00 95.56 579 ASN A N 1
ATOM 4522 C CA . ASN A 1 579 ? 9.474 -18.279 13.415 1.00 95.56 579 ASN A CA 1
ATOM 4523 C C . ASN A 1 579 ? 9.324 -18.987 12.057 1.00 95.56 579 ASN A C 1
ATOM 4525 O O . ASN A 1 579 ? 9.585 -20.189 11.954 1.00 95.56 579 ASN A O 1
ATOM 4529 N N . GLY A 1 580 ? 8.845 -18.300 11.020 1.00 94.12 580 GLY A N 1
ATOM 4530 C CA . GLY A 1 580 ? 8.804 -18.858 9.668 1.00 94.12 580 GLY A CA 1
ATOM 4531 C C . GLY A 1 580 ? 10.105 -18.579 8.922 1.00 94.12 580 GLY A C 1
ATOM 4532 O O . GLY A 1 580 ? 10.865 -17.695 9.300 1.00 94.12 580 GLY A O 1
ATOM 4533 N N . ASN A 1 581 ? 10.437 -19.386 7.924 1.00 93.31 581 ASN A N 1
ATOM 4534 C CA . ASN A 1 581 ? 11.753 -19.339 7.285 1.00 93.31 581 ASN A CA 1
ATOM 4535 C C . ASN A 1 581 ? 11.697 -19.683 5.792 1.00 93.31 581 ASN A C 1
ATOM 4537 O O . ASN A 1 581 ? 12.702 -20.106 5.228 1.00 93.31 581 ASN A O 1
ATOM 4541 N N . PHE A 1 582 ? 10.525 -19.564 5.159 1.00 91.06 582 PHE A N 1
ATOM 4542 C CA . PHE A 1 582 ? 10.348 -19.921 3.754 1.00 91.06 582 PHE A CA 1
ATOM 4543 C C . PHE A 1 582 ? 11.363 -19.182 2.856 1.00 91.06 582 PHE A C 1
ATOM 4545 O O . PHE A 1 582 ? 11.472 -17.958 2.969 1.00 91.06 582 PHE A O 1
ATOM 4552 N N . PRO A 1 583 ? 12.082 -19.872 1.947 1.00 88.94 583 PRO A N 1
ATOM 4553 C CA . PRO A 1 583 ? 11.844 -21.241 1.462 1.00 88.94 583 PRO A CA 1
ATOM 4554 C C . PRO A 1 583 ? 12.437 -22.367 2.324 1.00 88.94 583 PRO A C 1
ATOM 4556 O O . PRO A 1 583 ? 12.198 -23.539 2.064 1.00 88.94 583 PRO A O 1
ATOM 4559 N N . GLY A 1 584 ? 13.183 -22.039 3.375 1.00 88.44 584 GLY A N 1
ATOM 4560 C CA . GLY A 1 584 ? 13.652 -23.006 4.363 1.00 88.44 584 GLY A CA 1
ATOM 4561 C C . GLY A 1 584 ? 12.557 -23.511 5.313 1.00 88.44 584 GLY A C 1
ATOM 4562 O O . GLY A 1 584 ? 11.387 -23.128 5.254 1.00 88.44 584 GLY A O 1
ATOM 4563 N N . ASN A 1 585 ? 12.965 -24.377 6.243 1.00 89.88 585 ASN A N 1
ATOM 4564 C CA . ASN A 1 585 ? 12.078 -24.967 7.247 1.00 89.88 585 ASN A CA 1
ATOM 4565 C C . ASN A 1 585 ? 11.786 -23.998 8.401 1.00 89.88 585 ASN A C 1
ATOM 4567 O O . ASN A 1 585 ? 12.709 -23.362 8.918 1.00 89.88 585 ASN A O 1
ATOM 4571 N N . LYS A 1 586 ? 10.524 -23.958 8.852 1.00 91.44 586 LYS A N 1
ATOM 4572 C CA . LYS A 1 586 ? 10.092 -23.213 10.048 1.00 91.44 586 LYS A CA 1
ATOM 4573 C C . LYS A 1 586 ? 10.896 -23.601 11.289 1.00 91.44 586 LYS A C 1
ATOM 4575 O O . LYS A 1 586 ? 11.263 -24.761 11.466 1.00 91.44 586 LYS A O 1
ATOM 4580 N N . THR A 1 587 ? 11.112 -22.640 12.183 1.00 92.31 587 THR A N 1
ATOM 4581 C CA . THR A 1 587 ? 11.828 -22.857 13.452 1.00 92.31 587 THR A CA 1
ATOM 4582 C C . THR A 1 587 ? 10.892 -23.261 14.594 1.00 92.31 587 THR A C 1
ATOM 4584 O O . THR A 1 587 ? 11.329 -23.898 15.549 1.00 92.31 587 THR A O 1
ATOM 4587 N N . SER A 1 588 ? 9.603 -22.916 14.500 1.00 93.44 588 SER A N 1
ATOM 4588 C CA . SER A 1 588 ? 8.563 -23.246 15.483 1.00 93.44 588 SER A CA 1
ATOM 4589 C C . SER A 1 588 ? 7.189 -23.419 14.816 1.00 93.44 588 SER A C 1
ATOM 4591 O O . SER A 1 588 ? 6.956 -22.983 13.684 1.00 93.44 588 SER A O 1
ATOM 4593 N N . ASN A 1 589 ? 6.252 -24.037 15.539 1.00 89.25 589 ASN A N 1
ATOM 4594 C CA . ASN A 1 589 ? 4.843 -24.151 15.149 1.00 89.25 589 ASN A CA 1
ATOM 4595 C C . ASN A 1 589 ? 4.095 -22.807 15.217 1.00 89.25 589 ASN A C 1
ATOM 4597 O O . ASN A 1 589 ? 3.031 -22.668 14.620 1.00 89.25 589 ASN A O 1
ATOM 4601 N N . GLU A 1 590 ? 4.651 -21.797 15.886 1.00 94.00 590 GLU A N 1
ATOM 4602 C CA . GLU A 1 590 ? 4.104 -20.433 15.917 1.00 94.00 590 GLU A CA 1
ATOM 4603 C C . GLU A 1 590 ? 4.632 -19.580 14.751 1.00 94.00 590 GLU A C 1
ATOM 4605 O O . GLU A 1 590 ? 5.036 -18.432 14.921 1.00 94.00 590 GLU A O 1
ATOM 4610 N N . SER A 1 591 ? 4.678 -20.181 13.560 1.00 95.19 591 SER A N 1
ATOM 4611 C CA . SER A 1 591 ? 5.216 -19.598 12.322 1.00 95.19 591 SER A CA 1
ATOM 4612 C C . SER A 1 591 ? 4.137 -19.208 11.309 1.00 95.19 591 SER A C 1
ATOM 4614 O O . SER A 1 591 ? 4.453 -18.896 10.161 1.00 95.19 591 SER A O 1
ATOM 4616 N N . GLY A 1 592 ? 2.867 -19.279 11.711 1.00 94.62 592 GLY A N 1
ATOM 4617 C CA . GLY A 1 592 ? 1.719 -18.987 10.863 1.00 94.62 592 GLY A CA 1
ATOM 4618 C C . GLY A 1 592 ? 1.225 -17.546 10.913 1.00 94.62 592 GLY A C 1
ATOM 4619 O O . GLY A 1 592 ? 1.904 -16.650 11.417 1.00 94.62 592 GLY A O 1
ATOM 4620 N N . LYS A 1 593 ? 0.025 -17.327 10.371 1.00 93.44 593 LYS A N 1
ATOM 4621 C CA . LYS A 1 593 ? -0.697 -16.047 10.385 1.00 93.44 593 LYS A CA 1
ATOM 4622 C C . LYS A 1 593 ? -1.332 -15.825 11.748 1.00 93.44 593 LYS A C 1
ATOM 4624 O O . LYS A 1 593 ? -1.823 -16.780 12.355 1.00 93.44 593 LYS A O 1
ATOM 4629 N N . LEU A 1 594 ? -1.411 -14.572 12.185 1.00 96.12 594 LEU A N 1
ATOM 4630 C CA . LEU A 1 594 ? -2.213 -14.213 13.350 1.00 96.12 594 LEU A CA 1
ATOM 4631 C C . LEU A 1 594 ? -3.672 -14.641 13.125 1.00 96.12 594 LEU A C 1
ATOM 4633 O O . LEU A 1 594 ? -4.353 -14.154 12.224 1.00 96.12 594 LEU A O 1
ATOM 4637 N N . THR A 1 595 ? -4.140 -15.574 13.946 1.00 95.25 595 THR A N 1
ATOM 4638 C CA . THR A 1 595 ? -5.403 -16.286 13.759 1.00 95.25 595 THR A CA 1
ATOM 4639 C C . THR A 1 595 ? -6.305 -16.054 14.958 1.00 95.25 595 THR A C 1
ATOM 4641 O O . THR A 1 595 ? -5.965 -16.447 16.069 1.00 95.25 595 THR A O 1
ATOM 4644 N N . LEU A 1 596 ? -7.481 -15.458 14.754 1.00 96.25 596 LEU A N 1
ATOM 4645 C CA . LEU A 1 596 ? -8.450 -15.228 15.829 1.00 96.25 596 LEU A CA 1
ATOM 4646 C C . LEU A 1 596 ? -9.068 -16.553 16.293 1.00 96.25 596 LEU A C 1
ATOM 4648 O O . LEU A 1 596 ? -9.634 -17.283 15.487 1.00 96.25 596 LEU A O 1
ATOM 4652 N N . LYS A 1 597 ? -9.010 -16.864 17.588 1.00 94.88 597 LYS A N 1
ATOM 4653 C CA . LYS A 1 597 ? -9.519 -18.122 18.167 1.00 94.88 597 LYS A CA 1
ATOM 4654 C C . LYS A 1 597 ? -10.726 -17.935 19.058 1.00 94.88 597 LYS A C 1
ATOM 4656 O O . LYS A 1 597 ? -11.562 -18.838 19.142 1.00 94.88 597 LYS A O 1
ATOM 4661 N N . LYS A 1 598 ? -10.822 -16.792 19.732 1.00 94.62 598 LYS A N 1
ATOM 4662 C CA . LYS A 1 598 ? -11.887 -16.541 20.698 1.00 94.62 598 LYS A CA 1
ATOM 4663 C C . LYS A 1 598 ? -12.186 -15.052 20.807 1.00 94.62 598 LYS A C 1
ATOM 4665 O O . LYS A 1 598 ? -11.257 -14.252 20.863 1.00 94.62 598 LYS A O 1
ATOM 4670 N N . VAL A 1 599 ? -13.470 -14.723 20.901 1.00 95.50 599 VAL A N 1
ATOM 4671 C CA . VAL A 1 599 ? -13.970 -13.399 21.291 1.00 95.50 599 VAL A CA 1
ATOM 4672 C C . VAL A 1 599 ? -14.955 -13.574 22.437 1.00 95.50 599 VAL A C 1
ATOM 4674 O O . VAL A 1 599 ? -15.790 -14.483 22.413 1.00 95.50 599 VAL A O 1
ATOM 4677 N N . TRP A 1 600 ? -14.851 -12.742 23.464 1.00 92.44 600 TRP A N 1
ATOM 4678 C CA . TRP A 1 600 ? -15.804 -12.730 24.571 1.00 92.44 600 TRP A CA 1
ATOM 4679 C C . TRP A 1 600 ? -15.917 -11.337 25.167 1.00 92.44 600 TRP A C 1
ATOM 4681 O O . TRP A 1 600 ? -14.985 -10.543 25.056 1.00 92.44 600 TRP A O 1
ATOM 4691 N N . SER A 1 601 ? -17.049 -11.061 25.807 1.00 91.00 601 SER A N 1
ATOM 4692 C CA . SER A 1 601 ? -17.275 -9.796 26.494 1.00 91.00 601 SER A CA 1
ATOM 4693 C C . SER A 1 601 ? -17.511 -10.014 27.981 1.00 91.00 601 SER A C 1
ATOM 4695 O O . SER A 1 601 ? -18.198 -10.956 28.379 1.00 91.00 601 SER A O 1
ATOM 4697 N N . GLU A 1 602 ? -16.944 -9.124 28.779 1.00 88.62 602 GLU A N 1
ATOM 4698 C CA . GLU A 1 602 ? -17.138 -9.008 30.221 1.00 88.62 602 GLU A CA 1
ATOM 4699 C C . GLU A 1 602 ? -17.915 -7.721 30.502 1.00 88.62 602 GLU A C 1
ATOM 4701 O O . GLU A 1 602 ? -17.672 -6.708 29.848 1.00 88.62 602 GLU A O 1
ATOM 4706 N N . PHE A 1 603 ? -18.850 -7.760 31.453 1.00 87.69 603 PHE A N 1
ATOM 4707 C CA . PHE A 1 603 ? -19.721 -6.630 31.790 1.00 87.69 603 PHE A CA 1
ATOM 4708 C C . PHE A 1 603 ? -19.557 -6.256 33.263 1.00 87.69 603 PHE A C 1
ATOM 4710 O O . PHE A 1 603 ? -19.533 -7.140 34.121 1.00 87.69 603 PHE A O 1
ATOM 4717 N N . GLU A 1 604 ? -19.437 -4.955 33.541 1.00 77.38 604 GLU A N 1
ATOM 4718 C CA . GLU A 1 604 ? -19.361 -4.365 34.892 1.00 77.38 604 GLU A CA 1
ATOM 4719 C C . GLU A 1 604 ? -18.392 -5.070 35.872 1.00 77.38 604 GLU A C 1
ATOM 4721 O O . GLU A 1 604 ? -18.629 -5.116 37.079 1.00 77.38 604 GLU A O 1
ATOM 4726 N N . GLY A 1 605 ? -17.298 -5.654 35.372 1.00 62.03 605 GLY A N 1
ATOM 4727 C CA . GLY A 1 605 ? -16.307 -6.352 36.202 1.00 62.03 605 GLY A CA 1
ATOM 4728 C C . GLY A 1 605 ? -16.785 -7.667 36.844 1.00 62.03 605 GLY A C 1
ATOM 4729 O O . GLY A 1 605 ? -16.152 -8.136 37.792 1.00 62.03 605 GLY A O 1
ATOM 4730 N N . VAL A 1 606 ? -17.881 -8.280 36.369 1.00 58.69 606 VAL A N 1
ATOM 4731 C CA . VAL A 1 606 ? -18.432 -9.524 36.943 1.00 58.69 606 VAL A CA 1
ATOM 4732 C C . VAL A 1 606 ? -17.864 -10.804 36.294 1.00 58.69 606 VAL A C 1
ATOM 4734 O O . VAL A 1 606 ? -17.942 -11.022 35.088 1.00 58.69 606 VAL A O 1
ATOM 4737 N N . VAL A 1 607 ? -17.360 -11.653 37.198 1.00 53.25 607 VAL A N 1
ATOM 4738 C CA . VAL A 1 607 ? -16.759 -13.006 37.177 1.00 53.25 607 VAL A CA 1
ATOM 4739 C C . VAL A 1 607 ? -17.210 -14.007 36.088 1.00 53.25 607 VAL A C 1
ATOM 4741 O O . VAL A 1 607 ? -18.400 -14.273 35.918 1.00 53.25 607 VAL A O 1
ATOM 4744 N N . ASP A 1 608 ? -16.201 -14.677 35.503 1.00 51.47 608 ASP A N 1
ATOM 4745 C CA . ASP A 1 608 ? -16.106 -15.824 34.562 1.00 51.47 608 ASP A CA 1
ATOM 4746 C C . ASP A 1 608 ? -17.271 -16.830 34.404 1.00 51.47 608 ASP A C 1
ATOM 4748 O O . ASP A 1 608 ? -17.335 -17.558 33.411 1.00 51.47 608 ASP A O 1
ATOM 4752 N N . ALA A 1 609 ? -18.208 -16.928 35.346 1.00 51.91 609 ALA A N 1
ATOM 4753 C CA . ALA A 1 609 ? -19.152 -18.044 35.432 1.00 51.91 609 ALA A CA 1
ATOM 4754 C C . ALA A 1 609 ? -20.301 -18.020 34.395 1.00 51.91 609 ALA A C 1
ATOM 4756 O O . ALA A 1 609 ? -21.039 -19.001 34.295 1.00 51.91 609 ALA A O 1
ATOM 4757 N N . ARG A 1 610 ? -20.488 -16.929 33.630 1.00 54.34 610 ARG A N 1
ATOM 4758 C CA . ARG A 1 610 ? -21.560 -16.793 32.611 1.00 54.34 610 ARG A CA 1
ATOM 4759 C C . ARG A 1 610 ? -21.110 -16.148 31.295 1.00 54.34 610 ARG A C 1
ATOM 4761 O O . ARG A 1 610 ? -21.928 -15.590 30.570 1.00 54.34 610 ARG A O 1
ATOM 4768 N N . ILE A 1 611 ? -19.823 -16.220 30.968 1.00 65.50 611 ILE A N 1
ATOM 4769 C CA . ILE A 1 611 ? -19.302 -15.626 29.733 1.00 65.50 611 ILE A CA 1
ATOM 4770 C C . ILE A 1 611 ? -19.570 -16.571 28.550 1.00 65.50 611 ILE A C 1
ATOM 4772 O O . ILE A 1 611 ? -18.924 -17.612 28.405 1.00 65.50 611 ILE A O 1
ATOM 4776 N N . SER A 1 612 ? -20.504 -16.209 27.664 1.00 74.38 612 SER A N 1
ATOM 4777 C CA . SER A 1 612 ? -20.672 -16.888 26.374 1.00 74.38 612 SER A CA 1
ATOM 4778 C C . SER A 1 612 ? -19.604 -16.401 25.394 1.00 74.38 612 SER A C 1
ATOM 4780 O O . SER A 1 612 ? -19.702 -15.306 24.843 1.00 74.38 612 SER A O 1
ATOM 4782 N N . SER A 1 613 ? -18.563 -17.204 25.184 1.00 86.56 613 SER A N 1
ATOM 4783 C CA . SER A 1 613 ? -17.512 -16.889 24.213 1.00 86.56 613 SER A CA 1
ATOM 4784 C C . SER A 1 613 ? -17.850 -17.397 22.816 1.00 86.56 613 SER A C 1
ATOM 4786 O O . SER A 1 613 ? -18.225 -18.563 22.669 1.00 86.56 613 SER A O 1
ATOM 4788 N N . TYR A 1 614 ? -17.562 -16.597 21.796 1.00 92.25 614 TYR A N 1
ATOM 4789 C CA . TYR A 1 614 ? -17.472 -17.059 20.415 1.00 92.25 614 TYR A CA 1
ATOM 4790 C C . TYR A 1 614 ? -16.110 -17.714 20.194 1.00 92.25 614 TYR A C 1
ATOM 4792 O O . TYR A 1 614 ? -15.077 -17.112 20.487 1.00 92.25 614 TYR A O 1
ATOM 4800 N N . LYS A 1 615 ? -16.097 -18.961 19.713 1.00 92.00 615 LYS A N 1
ATOM 4801 C CA . LYS A 1 615 ? -14.873 -19.717 19.410 1.00 92.00 615 LYS A CA 1
ATOM 4802 C C . LYS A 1 615 ? -14.804 -20.013 17.922 1.00 92.00 615 LYS A C 1
ATOM 4804 O O . LYS A 1 615 ? -15.785 -20.467 17.339 1.00 92.00 615 LYS A O 1
ATOM 4809 N N . PHE A 1 616 ? -13.629 -19.811 17.344 1.00 89.88 616 PHE A N 1
ATOM 4810 C CA . PHE A 1 616 ? -13.393 -19.969 15.915 1.00 89.88 616 PHE A CA 1
ATOM 4811 C C . PHE A 1 616 ? -12.555 -21.224 15.661 1.00 89.88 616 PHE A C 1
ATOM 4813 O O . PHE A 1 616 ? -11.399 -21.336 16.085 1.00 89.88 616 PHE A O 1
ATOM 4820 N N . GLY A 1 617 ? -13.176 -22.194 14.992 1.00 86.62 617 GLY A N 1
ATOM 4821 C CA . GLY A 1 617 ? -12.523 -23.383 14.460 1.00 86.62 617 GLY A CA 1
ATOM 4822 C C . GLY A 1 617 ? -12.312 -23.223 12.959 1.00 86.62 617 GLY A C 1
ATOM 4823 O O . GLY A 1 617 ? -13.242 -22.864 12.247 1.00 86.62 617 GLY A O 1
ATOM 4824 N N . TYR A 1 618 ? -11.101 -23.511 12.491 1.00 84.19 618 TYR A N 1
ATOM 4825 C CA . TYR A 1 618 ? -10.717 -23.410 11.074 1.00 84.19 618 TYR A CA 1
ATOM 4826 C C . TYR A 1 618 ? -10.508 -24.783 10.431 1.00 84.19 618 TYR A C 1
ATOM 4828 O O . TYR A 1 618 ? -9.846 -24.915 9.409 1.00 84.19 618 TYR A O 1
ATOM 4836 N N . GLN A 1 619 ? -11.025 -25.823 11.077 1.00 78.31 619 GLN A N 1
ATOM 4837 C CA . GLN A 1 619 ? -11.023 -27.178 10.550 1.00 78.31 619 GLN A CA 1
ATOM 4838 C C . GLN A 1 619 ? -12.358 -27.417 9.856 1.00 78.31 619 GLN A C 1
ATOM 4840 O O . GLN A 1 619 ? -13.405 -26.984 10.349 1.00 78.31 619 GLN A O 1
ATOM 4845 N N . TYR A 1 620 ? -12.327 -28.125 8.733 1.00 67.81 620 TYR A N 1
ATOM 4846 C CA . TYR A 1 620 ? -13.549 -28.554 8.071 1.00 67.81 620 TYR A CA 1
ATOM 4847 C C . TYR A 1 620 ? -14.322 -29.497 8.989 1.00 67.81 620 TYR A C 1
ATOM 4849 O O . TYR A 1 620 ? -13.753 -30.386 9.625 1.00 67.81 620 TYR A O 1
ATOM 4857 N N . THR A 1 621 ? -15.637 -29.298 9.074 1.00 63.41 621 THR A N 1
ATOM 4858 C CA . THR A 1 621 ? -16.473 -30.176 9.892 1.00 63.41 621 THR A CA 1
ATOM 4859 C C . THR A 1 621 ? -16.547 -31.560 9.248 1.00 63.41 621 THR A C 1
ATOM 4861 O O . THR A 1 621 ? -16.790 -31.691 8.049 1.00 63.41 621 THR A O 1
ATOM 4864 N N . ASN A 1 622 ? -16.397 -32.613 10.053 1.00 62.41 622 ASN A N 1
ATOM 4865 C CA . ASN A 1 622 ? -16.506 -34.007 9.600 1.00 62.41 622 ASN A CA 1
ATOM 4866 C C . ASN A 1 622 ? -17.951 -34.416 9.221 1.00 62.41 622 ASN A C 1
ATOM 4868 O O . ASN A 1 622 ? -18.217 -35.594 9.011 1.00 62.41 622 ASN A O 1
ATOM 4872 N N . ASN A 1 623 ? -18.896 -33.468 9.175 1.00 53.84 623 ASN A N 1
ATOM 4873 C CA . ASN A 1 623 ? -20.334 -33.721 9.041 1.00 53.84 623 ASN A CA 1
ATOM 4874 C C . ASN A 1 623 ? -20.854 -33.685 7.597 1.00 53.84 623 ASN A C 1
ATOM 4876 O O . ASN A 1 623 ? -22.047 -33.890 7.375 1.00 53.84 623 ASN A O 1
ATOM 4880 N N . HIS A 1 624 ? -19.997 -33.454 6.605 1.00 52.81 624 HIS A N 1
ATOM 4881 C CA . HIS A 1 624 ? -20.378 -33.644 5.208 1.00 52.81 624 HIS A CA 1
ATOM 4882 C C . HIS A 1 624 ? -20.106 -35.097 4.820 1.00 52.81 624 HIS A C 1
ATOM 4884 O O . HIS A 1 624 ? -19.055 -35.628 5.155 1.00 52.81 624 HIS A O 1
ATOM 4890 N N . GLN A 1 625 ? -21.051 -35.733 4.122 1.00 50.12 625 GLN A N 1
ATOM 4891 C CA . GLN A 1 625 ? -21.101 -37.159 3.751 1.00 50.12 625 GLN A CA 1
ATOM 4892 C C . GLN A 1 625 ? -19.914 -37.699 2.913 1.00 50.12 625 GLN A C 1
ATOM 4894 O O . GLN A 1 625 ? -20.010 -38.770 2.318 1.00 50.12 625 GLN A O 1
ATOM 4899 N N . ASN A 1 626 ? -18.794 -36.984 2.850 1.00 51.19 626 ASN A N 1
ATOM 4900 C CA . ASN A 1 626 ? -17.572 -37.433 2.211 1.00 51.19 626 ASN A CA 1
ATOM 4901 C C . ASN A 1 626 ? -16.805 -38.375 3.142 1.00 51.19 626 ASN A C 1
ATOM 4903 O O . ASN A 1 626 ? -16.364 -38.007 4.226 1.00 51.19 626 ASN A O 1
ATOM 4907 N N . THR A 1 627 ? -16.579 -39.594 2.663 1.00 51.31 627 THR A N 1
ATOM 4908 C CA . THR A 1 627 ? -15.787 -40.647 3.315 1.00 51.31 627 THR A CA 1
ATOM 4909 C C . THR A 1 627 ? -14.283 -40.347 3.379 1.00 51.31 627 THR A C 1
ATOM 4911 O O . THR A 1 627 ? -13.511 -41.174 3.859 1.00 51.31 627 THR A O 1
ATOM 4914 N N . THR A 1 628 ? -13.835 -39.192 2.882 1.00 55.16 628 THR A N 1
ATOM 4915 C CA . THR A 1 628 ? -12.430 -38.768 2.872 1.00 55.16 628 THR A CA 1
ATOM 4916 C C . THR A 1 628 ? -12.155 -37.767 3.990 1.00 55.16 628 THR A C 1
ATOM 4918 O O . THR A 1 628 ? -12.499 -36.590 3.882 1.00 55.16 628 THR A O 1
ATOM 4921 N N . SER A 1 629 ? -11.494 -38.225 5.054 1.00 58.97 629 SER A N 1
ATOM 4922 C CA . SER A 1 629 ? -10.928 -37.355 6.087 1.00 58.97 629 SER A CA 1
ATOM 4923 C C . SER A 1 629 ? -9.598 -36.768 5.605 1.00 58.97 629 SER A C 1
ATOM 4925 O O . SER A 1 629 ? -8.641 -37.505 5.372 1.00 58.97 629 SER A O 1
ATOM 4927 N N . TYR A 1 630 ? -9.518 -35.444 5.471 1.00 63.75 630 TYR A N 1
ATOM 4928 C CA . TYR A 1 630 ? -8.253 -34.753 5.209 1.00 63.75 630 TYR A CA 1
ATOM 4929 C C . TYR A 1 630 ? -7.458 -34.596 6.509 1.00 63.75 630 TYR A C 1
ATOM 4931 O O . TYR A 1 630 ? -8.023 -34.223 7.540 1.00 63.75 630 TYR A O 1
ATOM 4939 N N . SER A 1 631 ? -6.146 -34.846 6.467 1.00 72.81 631 SER A N 1
ATOM 4940 C CA . SER A 1 631 ? -5.262 -34.583 7.609 1.00 72.81 631 SER A CA 1
ATOM 4941 C C . SER A 1 631 ? -5.258 -33.089 7.963 1.00 72.81 631 SER A C 1
ATOM 4943 O O . SER A 1 631 ? -5.536 -32.241 7.115 1.00 72.81 631 SER A O 1
ATOM 4945 N N . LEU A 1 632 ? -4.910 -32.741 9.206 1.00 69.25 632 LEU A N 1
ATOM 4946 C CA . LEU A 1 632 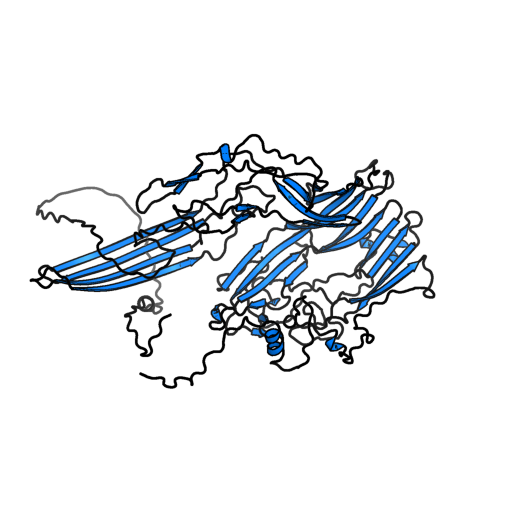? -4.832 -31.336 9.630 1.00 69.25 632 LEU A CA 1
ATOM 4947 C C . LEU A 1 632 ? -3.858 -30.522 8.759 1.00 69.25 632 LEU A C 1
ATOM 4949 O O . LEU A 1 632 ? -4.163 -29.391 8.397 1.00 69.25 632 LEU A O 1
ATOM 4953 N N . ALA A 1 633 ? -2.734 -31.130 8.369 1.00 72.12 633 ALA A N 1
ATOM 4954 C CA . ALA A 1 633 ? -1.765 -30.527 7.456 1.00 72.12 633 ALA A CA 1
ATOM 4955 C C . ALA A 1 633 ? -2.336 -30.312 6.043 1.00 72.12 633 ALA A C 1
ATOM 4957 O O . ALA A 1 633 ? -1.945 -29.370 5.368 1.00 72.12 633 ALA A O 1
ATOM 4958 N N . ALA A 1 634 ? -3.282 -31.149 5.602 1.00 75.69 634 ALA A N 1
ATOM 4959 C CA . ALA A 1 634 ? -3.940 -30.979 4.310 1.00 75.69 634 ALA A CA 1
ATOM 4960 C C . ALA A 1 634 ? -5.014 -29.886 4.312 1.00 75.69 634 ALA A C 1
ATOM 4962 O O . ALA A 1 634 ? -5.222 -29.226 3.300 1.00 75.69 634 ALA A O 1
ATOM 4963 N N . GLN A 1 635 ? -5.687 -29.688 5.447 1.00 77.69 635 GLN A N 1
ATOM 4964 C CA . GLN A 1 635 ? -6.673 -28.617 5.615 1.00 77.69 635 GLN A CA 1
ATOM 4965 C C . GLN A 1 635 ? -6.012 -27.248 5.806 1.00 77.69 635 GLN A C 1
ATOM 4967 O O . GLN A 1 635 ? -6.598 -26.227 5.461 1.00 77.69 635 GLN A O 1
ATOM 4972 N N . ASN A 1 636 ? -4.806 -27.239 6.373 1.00 81.62 636 ASN A N 1
ATOM 4973 C CA . ASN A 1 636 ? -4.043 -26.043 6.684 1.00 81.62 636 ASN A CA 1
ATOM 4974 C C . ASN A 1 636 ? -2.556 -26.269 6.355 1.00 81.62 636 ASN A C 1
ATOM 4976 O O . ASN A 1 636 ? -1.761 -26.534 7.263 1.00 81.62 636 ASN A O 1
ATOM 4980 N N . PRO A 1 637 ? -2.196 -26.237 5.063 1.00 85.81 637 PRO A N 1
ATOM 4981 C CA . PRO A 1 637 ? -0.821 -26.435 4.630 1.00 85.81 637 PRO A CA 1
ATOM 4982 C C . PRO A 1 637 ? 0.074 -25.262 5.035 1.00 85.81 637 PRO A C 1
ATOM 4984 O O . PRO A 1 637 ? -0.388 -24.133 5.233 1.00 85.81 637 PRO A O 1
ATOM 4987 N N . ASP A 1 638 ? 1.373 -25.541 5.132 1.00 88.81 638 ASP A N 1
ATOM 4988 C CA . ASP A 1 638 ? 2.399 -24.509 5.264 1.00 88.81 638 ASP A CA 1
ATOM 4989 C C . ASP A 1 638 ? 2.353 -23.556 4.052 1.00 88.81 638 ASP A C 1
ATOM 4991 O O . ASP A 1 638 ? 1.838 -23.878 2.978 1.00 88.81 638 ASP A O 1
ATOM 4995 N N . TYR A 1 639 ? 2.890 -22.355 4.237 1.00 89.88 639 TYR A N 1
ATOM 4996 C CA . TYR A 1 639 ? 3.034 -21.354 3.196 1.00 89.88 639 TYR A CA 1
ATOM 4997 C C . TYR A 1 639 ? 3.834 -21.916 2.014 1.00 89.88 639 TYR A C 1
ATOM 4999 O O . TYR A 1 639 ? 4.982 -22.334 2.161 1.00 89.88 639 TYR A O 1
ATOM 5007 N N . GLY A 1 640 ? 3.217 -21.881 0.837 1.00 87.81 640 GLY A N 1
ATOM 5008 C CA . GLY A 1 640 ? 3.789 -22.321 -0.423 1.00 87.81 640 GLY A CA 1
ATOM 5009 C C . GLY A 1 640 ? 3.279 -21.397 -1.523 1.00 87.81 640 GLY A C 1
ATOM 5010 O O . GLY A 1 640 ? 2.225 -21.663 -2.090 1.00 87.81 640 GLY A O 1
ATOM 5011 N N . PRO A 1 641 ? 3.993 -20.310 -1.858 1.00 85.19 641 PRO A N 1
ATOM 5012 C CA . PRO A 1 641 ? 3.504 -19.319 -2.813 1.00 85.19 641 PRO A CA 1
ATOM 5013 C C . PRO A 1 641 ? 3.416 -19.873 -4.243 1.00 85.19 641 PRO A C 1
ATOM 5015 O O . PRO A 1 641 ? 2.684 -19.338 -5.062 1.00 85.19 641 PRO A O 1
ATOM 5018 N N . HIS A 1 642 ? 4.107 -20.980 -4.522 1.00 84.50 642 HIS A N 1
ATOM 5019 C CA . HIS A 1 642 ? 3.992 -21.745 -5.764 1.00 84.50 642 HIS A CA 1
ATOM 5020 C C . HIS A 1 642 ? 2.809 -22.737 -5.764 1.00 84.50 642 HIS A C 1
ATOM 5022 O O . HIS A 1 642 ? 2.524 -23.354 -6.786 1.00 84.50 642 HIS A O 1
ATOM 5028 N N . LEU A 1 643 ? 2.122 -22.901 -4.628 1.00 80.75 643 LEU A N 1
ATOM 5029 C CA . LEU A 1 643 ? 0.986 -23.805 -4.416 1.00 80.75 643 LEU A CA 1
ATOM 5030 C C . LEU A 1 643 ? -0.303 -23.020 -4.157 1.00 80.75 643 LEU A C 1
ATOM 5032 O O . LEU A 1 643 ? -1.129 -23.433 -3.346 1.00 80.75 643 LEU A O 1
ATOM 5036 N N . LEU A 1 644 ? -0.469 -21.863 -4.793 1.00 82.69 644 LEU A N 1
ATOM 5037 C CA . LEU A 1 644 ? -1.693 -21.082 -4.668 1.00 82.69 644 LEU A CA 1
ATOM 5038 C C . LEU A 1 644 ? -2.765 -21.622 -5.616 1.00 82.69 644 LEU A C 1
ATOM 5040 O O . LEU A 1 644 ? -2.504 -21.905 -6.785 1.00 82.69 644 LEU A O 1
ATOM 5044 N N . ASP A 1 645 ? -3.983 -21.763 -5.107 1.00 74.94 645 ASP A N 1
ATOM 5045 C CA . ASP A 1 645 ? -5.154 -22.025 -5.936 1.00 74.94 645 ASP A CA 1
ATOM 5046 C C . ASP A 1 645 ? -5.577 -20.760 -6.725 1.00 74.94 645 ASP A C 1
ATOM 5048 O O . ASP A 1 645 ? -5.042 -19.671 -6.491 1.00 74.94 645 ASP A O 1
ATOM 5052 N N . PRO A 1 646 ? -6.552 -20.853 -7.653 1.00 74.50 646 PRO A N 1
ATOM 5053 C CA . PRO A 1 646 ? -7.044 -19.692 -8.404 1.00 74.50 646 PRO A CA 1
ATOM 5054 C C . PRO A 1 646 ? -7.627 -18.557 -7.545 1.00 74.50 646 PRO A C 1
ATOM 5056 O O . PRO A 1 646 ? -7.825 -17.454 -8.048 1.00 74.50 646 PRO A O 1
ATOM 5059 N N . TRP A 1 647 ? -7.913 -18.819 -6.269 1.00 75.88 647 TRP A N 1
ATOM 5060 C CA . TRP A 1 647 ? -8.433 -17.856 -5.300 1.00 75.88 647 TRP A CA 1
ATOM 5061 C C . TRP A 1 647 ? -7.340 -17.328 -4.352 1.00 75.88 647 TRP A C 1
ATOM 5063 O O . TRP A 1 647 ? -7.630 -16.505 -3.485 1.00 75.88 647 TRP A O 1
ATOM 5073 N N . GLY A 1 648 ? -6.085 -17.762 -4.521 1.00 75.06 648 GLY A N 1
ATOM 5074 C CA . GLY A 1 648 ? -4.936 -17.326 -3.728 1.00 75.06 648 GLY A CA 1
ATOM 5075 C C . GLY A 1 648 ? -4.746 -18.059 -2.394 1.00 75.06 648 GLY A C 1
ATOM 5076 O O . GLY A 1 648 ? -4.043 -17.545 -1.519 1.00 75.06 648 GLY A O 1
ATOM 5077 N N . PHE A 1 649 ? -5.343 -19.237 -2.195 1.00 79.06 649 PHE A N 1
ATOM 5078 C CA . PHE A 1 649 ? -5.144 -20.056 -0.993 1.00 79.06 649 PHE A CA 1
ATOM 5079 C C . PHE A 1 649 ? -4.039 -21.099 -1.181 1.00 79.06 649 PHE A C 1
ATOM 5081 O O . PHE A 1 649 ? -3.950 -21.736 -2.228 1.00 79.06 649 PHE A O 1
ATOM 5088 N N . ASN A 1 650 ? -3.219 -21.311 -0.143 1.00 80.44 650 ASN A N 1
ATOM 5089 C CA . ASN A 1 650 ? -2.186 -22.350 -0.162 1.00 80.44 650 ASN A CA 1
ATOM 5090 C C . ASN A 1 650 ? -2.828 -23.739 -0.208 1.00 80.44 650 ASN A C 1
ATOM 5092 O O . ASN A 1 650 ? -3.690 -24.068 0.609 1.00 80.44 650 ASN A O 1
ATOM 5096 N N . GLN A 1 651 ? -2.363 -24.558 -1.139 1.00 76.62 651 GLN A N 1
ATOM 5097 C CA . GLN A 1 651 ? -2.780 -25.936 -1.322 1.00 76.62 651 GLN A CA 1
ATOM 5098 C C . GLN A 1 651 ? -1.785 -26.900 -0.679 1.00 76.62 651 GLN A C 1
ATOM 5100 O O . GLN A 1 651 ? -0.583 -26.650 -0.609 1.00 76.62 651 GLN A O 1
ATOM 5105 N N . PHE A 1 652 ? -2.292 -28.047 -0.232 1.00 73.75 652 PHE A N 1
ATOM 5106 C CA . PHE A 1 652 ? -1.457 -29.104 0.321 1.00 73.75 652 PHE A CA 1
ATOM 5107 C C . PHE A 1 652 ? -0.739 -29.891 -0.775 1.00 73.75 652 PHE A C 1
ATOM 5109 O O . PHE A 1 652 ? -1.378 -30.566 -1.598 1.00 73.75 652 PHE A O 1
ATOM 5116 N N . ASP A 1 653 ? 0.593 -29.877 -0.739 1.00 66.50 653 ASP A N 1
ATOM 5117 C CA . ASP A 1 653 ? 1.407 -30.777 -1.549 1.00 66.50 653 ASP A CA 1
ATOM 5118 C C . ASP A 1 653 ? 1.442 -32.180 -0.927 1.00 66.50 653 ASP A C 1
ATOM 5120 O O . ASP A 1 653 ? 2.263 -32.519 -0.078 1.00 66.50 653 ASP A O 1
ATOM 5124 N N . GLY A 1 654 ? 0.496 -33.014 -1.352 1.00 54.09 654 GLY A N 1
ATOM 5125 C CA . GLY A 1 654 ? 0.324 -34.368 -0.828 1.00 54.09 654 GLY A CA 1
ATOM 5126 C C . GLY A 1 654 ? 1.293 -35.420 -1.370 1.00 54.09 654 GLY A C 1
ATOM 5127 O O . GLY A 1 654 ? 1.072 -36.592 -1.081 1.00 54.09 654 GLY A O 1
ATOM 5128 N N . MET A 1 655 ? 2.300 -35.059 -2.175 1.00 50.56 655 MET A N 1
ATOM 5129 C CA . MET A 1 655 ? 3.188 -36.042 -2.818 1.00 50.56 655 MET A CA 1
ATOM 5130 C C . MET A 1 655 ? 4.675 -35.930 -2.459 1.00 50.56 655 MET A C 1
ATOM 5132 O O . MET A 1 655 ? 5.408 -36.856 -2.794 1.00 50.56 655 MET A O 1
ATOM 5136 N N . GLY A 1 656 ? 5.116 -34.891 -1.735 1.00 45.59 656 GLY A N 1
ATOM 5137 C CA . GLY A 1 656 ? 6.412 -34.856 -1.027 1.00 45.59 656 GLY A CA 1
ATOM 5138 C C . GLY A 1 656 ? 7.665 -35.199 -1.852 1.00 45.59 656 GLY A C 1
ATOM 5139 O O . GLY A 1 656 ? 8.687 -35.574 -1.287 1.00 45.59 656 GLY A O 1
ATOM 5140 N N . SER A 1 657 ? 7.589 -35.121 -3.177 1.00 37.75 657 SER A N 1
ATOM 5141 C CA . SER A 1 657 ? 8.658 -35.447 -4.115 1.00 37.75 657 SER A CA 1
ATOM 5142 C C . SER A 1 657 ? 9.004 -34.172 -4.865 1.00 37.75 657 SER A C 1
ATOM 5144 O O . SER A 1 657 ? 8.095 -33.465 -5.295 1.00 37.75 657 SER A O 1
ATOM 5146 N N . GLU A 1 658 ? 10.298 -33.921 -5.066 1.00 44.69 658 GLU A N 1
ATOM 5147 C CA . GLU A 1 658 ? 10.891 -32.776 -5.786 1.00 44.69 658 GLU A CA 1
ATOM 5148 C C . GLU A 1 658 ? 10.286 -32.508 -7.189 1.00 44.69 658 GLU A C 1
ATOM 5150 O O . GLU A 1 658 ? 10.565 -31.481 -7.794 1.00 44.69 658 GLU A O 1
ATOM 5155 N N . ASN A 1 659 ? 9.404 -33.385 -7.691 1.00 41.69 659 ASN A N 1
ATOM 5156 C CA . ASN A 1 659 ? 8.680 -33.264 -8.962 1.00 41.69 659 ASN A CA 1
ATOM 5157 C C . ASN A 1 659 ? 7.134 -33.162 -8.824 1.00 41.69 659 ASN A C 1
ATOM 5159 O O . ASN A 1 659 ? 6.406 -33.365 -9.799 1.00 41.69 659 ASN A O 1
ATOM 5163 N N . SER A 1 660 ? 6.587 -32.913 -7.627 1.00 42.91 660 SER A N 1
ATOM 5164 C CA . SER A 1 660 ? 5.129 -32.846 -7.373 1.00 42.91 660 SER A CA 1
ATOM 5165 C C . SER A 1 660 ? 4.525 -31.463 -7.637 1.00 42.91 660 SER A C 1
ATOM 5167 O O . SER A 1 660 ? 3.456 -31.367 -8.250 1.00 42.91 660 SER A O 1
ATOM 5169 N N . ALA A 1 661 ? 5.233 -30.390 -7.265 1.00 42.44 661 ALA A N 1
ATOM 5170 C CA . ALA A 1 661 ? 4.849 -29.015 -7.599 1.00 42.44 661 ALA A CA 1
ATOM 5171 C C . ALA A 1 661 ? 4.694 -28.835 -9.121 1.00 42.44 661 ALA A C 1
ATOM 5173 O O . ALA A 1 661 ? 3.754 -28.194 -9.591 1.00 42.44 661 ALA A O 1
ATOM 5174 N N . THR A 1 662 ? 5.538 -29.522 -9.895 1.00 44.69 662 THR A N 1
ATOM 5175 C CA . THR A 1 662 ? 5.454 -29.617 -11.354 1.00 44.69 662 THR A CA 1
ATOM 5176 C C . THR A 1 662 ? 4.165 -30.305 -11.814 1.00 44.69 662 THR A C 1
ATOM 5178 O O . THR A 1 662 ? 3.570 -29.883 -12.791 1.00 44.69 662 THR A O 1
ATOM 5181 N N . ASN A 1 663 ? 3.658 -31.324 -11.117 1.00 40.66 663 ASN A N 1
ATOM 5182 C CA . ASN A 1 663 ? 2.549 -32.141 -11.624 1.00 40.66 663 ASN A CA 1
ATOM 5183 C C . ASN A 1 663 ? 1.139 -31.583 -11.364 1.00 40.66 663 ASN A C 1
ATOM 5185 O O . ASN A 1 663 ? 0.224 -31.942 -12.098 1.00 40.66 663 ASN A O 1
ATOM 5189 N N . ARG A 1 664 ? 0.900 -30.719 -10.365 1.00 45.59 664 ARG A N 1
ATOM 5190 C CA . ARG A 1 664 ? -0.464 -30.181 -10.127 1.00 45.59 664 ARG A CA 1
ATOM 5191 C C . ARG A 1 664 ? -0.716 -28.812 -10.741 1.00 45.59 664 ARG A C 1
ATOM 5193 O O . ARG A 1 664 ? -1.798 -28.615 -11.292 1.00 45.59 664 ARG A O 1
ATOM 5200 N N . HIS A 1 665 ? 0.262 -27.905 -10.727 1.00 43.41 665 HIS A N 1
ATOM 5201 C CA . HIS A 1 665 ? 0.094 -26.616 -11.405 1.00 43.41 665 HIS A CA 1
ATOM 5202 C C . HIS A 1 665 ? -0.007 -26.810 -12.932 1.00 43.41 665 HIS A C 1
ATOM 5204 O O . HIS A 1 665 ? -0.784 -26.114 -13.585 1.00 43.41 665 HIS A O 1
ATOM 5210 N N . LEU A 1 666 ? 0.717 -27.792 -13.498 1.00 42.00 666 LEU A N 1
ATOM 5211 C CA . LEU A 1 666 ? 0.622 -28.151 -14.921 1.00 42.00 666 LEU A CA 1
ATOM 5212 C C . LEU A 1 666 ? -0.709 -28.829 -15.285 1.00 42.00 666 LEU A C 1
ATOM 5214 O O . LEU A 1 666 ? -1.111 -28.775 -16.441 1.00 42.00 666 LEU A O 1
ATOM 5218 N N . ASN A 1 667 ? -1.413 -29.432 -14.320 1.00 43.31 667 ASN A N 1
ATOM 5219 C CA . ASN A 1 667 ? -2.726 -30.044 -14.555 1.00 43.31 667 ASN A CA 1
ATOM 5220 C C . ASN A 1 667 ? -3.896 -29.056 -14.390 1.00 43.31 667 ASN A C 1
ATOM 5222 O O . ASN A 1 667 ? -4.974 -29.309 -14.922 1.00 43.31 667 ASN A O 1
ATOM 5226 N N . LEU A 1 668 ? -3.707 -27.947 -13.662 1.00 42.38 668 LEU A N 1
ATOM 5227 C CA . LEU A 1 668 ? -4.717 -26.887 -13.496 1.00 42.38 668 LEU A CA 1
ATOM 5228 C C . LEU A 1 668 ? -4.592 -25.776 -14.544 1.00 42.38 668 LEU A C 1
ATOM 5230 O O . LEU A 1 668 ? -5.595 -25.164 -14.906 1.00 42.38 668 LEU A O 1
ATOM 5234 N N . ILE A 1 669 ? -3.392 -25.555 -15.084 1.00 42.31 669 ILE A N 1
ATOM 5235 C CA . ILE A 1 669 ? -3.207 -24.812 -16.328 1.00 42.31 669 ILE A CA 1
ATOM 5236 C C . ILE A 1 669 ? -3.157 -25.851 -17.440 1.00 42.31 669 ILE A C 1
ATOM 5238 O O . ILE A 1 669 ? -2.081 -26.265 -17.868 1.00 42.31 669 ILE A O 1
ATOM 5242 N N . THR A 1 670 ? -4.318 -26.291 -17.928 1.00 34.91 670 THR A N 1
ATOM 5243 C CA . THR A 1 670 ? -4.344 -26.923 -19.248 1.00 34.91 670 THR A CA 1
ATOM 5244 C C . THR A 1 670 ? -3.825 -25.879 -20.226 1.00 34.91 670 THR A C 1
ATOM 5246 O O . THR A 1 670 ? -4.543 -24.940 -20.576 1.00 34.91 670 THR A O 1
ATOM 5249 N N . TRP A 1 671 ? -2.563 -26.009 -20.631 1.00 40.91 671 TRP A N 1
ATOM 5250 C CA . TRP A 1 671 ? -2.053 -25.315 -21.802 1.00 40.91 671 TRP A CA 1
ATOM 5251 C C . TRP A 1 671 ? -3.086 -25.528 -22.914 1.00 40.91 671 TRP A C 1
ATOM 5253 O O . TRP A 1 671 ? -3.493 -26.679 -23.114 1.00 40.91 671 TRP A O 1
ATOM 5263 N N . PRO A 1 672 ? -3.582 -24.475 -23.593 1.00 36.69 672 PRO A N 1
ATOM 5264 C CA . PRO A 1 672 ? -4.458 -24.675 -24.735 1.00 36.69 672 PRO A CA 1
ATOM 5265 C C . PRO A 1 672 ? -3.713 -25.599 -25.691 1.00 36.69 672 PRO A C 1
ATOM 5267 O O . PRO A 1 672 ? -2.624 -25.258 -26.147 1.00 36.69 672 PRO A O 1
ATOM 5270 N N . TYR A 1 673 ? -4.271 -26.796 -25.872 1.00 40.16 673 TYR A N 1
ATOM 5271 C CA . TYR A 1 673 ? -3.739 -27.920 -26.632 1.00 40.16 673 TYR A CA 1
ATOM 5272 C C . TYR A 1 673 ? -2.867 -27.448 -27.808 1.00 40.16 673 TYR A C 1
ATOM 5274 O O . TYR A 1 673 ? -3.372 -27.050 -28.858 1.00 40.16 673 TYR A O 1
ATOM 5282 N N . GLN A 1 674 ? -1.545 -27.452 -27.621 1.00 41.09 674 GLN A N 1
ATOM 5283 C CA . GLN A 1 674 ? -0.598 -27.331 -28.722 1.00 41.09 674 GLN A CA 1
ATOM 5284 C C . GLN A 1 674 ? -0.491 -28.736 -29.295 1.00 41.09 674 GLN A C 1
ATOM 5286 O O . GLN A 1 674 ? 0.093 -29.608 -28.659 1.00 41.09 674 GLN A O 1
ATOM 5291 N N . GLY A 1 675 ? -1.184 -28.960 -30.415 1.00 39.06 675 GLY A N 1
ATOM 5292 C CA . GLY A 1 675 ? -1.439 -30.284 -30.976 1.00 39.06 675 GLY A CA 1
ATOM 5293 C C . GLY A 1 675 ? -0.220 -31.200 -31.049 1.00 39.06 675 GLY A C 1
ATOM 5294 O O . GLY A 1 675 ? 0.921 -30.742 -31.111 1.00 39.06 675 GLY A O 1
ATOM 5295 N N . ASP A 1 676 ? -0.495 -32.504 -31.041 1.00 42.16 676 ASP A N 1
ATOM 5296 C CA . ASP A 1 676 ? 0.513 -33.560 -31.005 1.00 42.16 676 ASP A CA 1
ATOM 5297 C C . ASP A 1 676 ? 1.660 -33.285 -31.988 1.00 42.16 676 ASP A C 1
ATOM 5299 O O . ASP A 1 676 ? 1.461 -33.148 -33.199 1.00 42.16 676 ASP A O 1
ATOM 5303 N N . ILE A 1 677 ? 2.886 -33.215 -31.459 1.00 43.53 677 ILE A N 1
ATOM 5304 C CA . ILE A 1 677 ? 4.097 -33.158 -32.277 1.00 43.53 677 ILE A CA 1
ATOM 5305 C C . ILE A 1 677 ? 4.094 -34.426 -33.145 1.00 43.53 677 ILE A C 1
ATOM 5307 O O . ILE A 1 677 ? 4.077 -35.528 -32.587 1.00 43.53 677 ILE A O 1
ATOM 5311 N N . PRO A 1 678 ? 4.112 -34.319 -34.487 1.00 35.03 678 PRO A N 1
ATOM 5312 C CA . PRO A 1 678 ? 4.036 -35.488 -35.347 1.00 35.03 678 PRO A CA 1
ATOM 5313 C C . PRO A 1 678 ? 5.181 -36.446 -35.030 1.00 35.03 678 PRO A C 1
ATOM 5315 O O . PRO A 1 678 ? 6.358 -36.080 -35.108 1.00 35.03 678 PRO A O 1
ATOM 5318 N N . ASN A 1 679 ? 4.833 -37.685 -34.682 1.00 36.06 679 ASN A N 1
ATOM 5319 C CA . ASN A 1 679 ? 5.806 -38.753 -34.521 1.00 36.06 679 ASN A CA 1
ATOM 5320 C C . ASN A 1 679 ? 6.641 -38.861 -35.802 1.00 36.06 679 ASN A C 1
ATOM 5322 O O . ASN A 1 679 ? 6.118 -39.061 -36.897 1.00 36.06 679 ASN A O 1
ATOM 5326 N N . ARG A 1 680 ? 7.965 -38.776 -35.651 1.00 39.41 680 ARG A N 1
ATOM 5327 C CA . ARG A 1 680 ? 8.964 -38.774 -36.736 1.00 39.41 680 ARG A CA 1
ATOM 5328 C C . ARG A 1 680 ? 9.009 -40.060 -37.587 1.00 39.41 680 ARG A C 1
ATOM 5330 O O . ARG A 1 680 ? 9.876 -40.177 -38.444 1.00 39.41 680 ARG A O 1
ATOM 5337 N N . ASN A 1 681 ? 8.088 -41.002 -37.370 1.00 37.84 681 ASN A N 1
ATOM 5338 C CA . ASN A 1 681 ? 8.088 -42.341 -37.964 1.00 37.84 681 ASN A CA 1
ATOM 5339 C C . ASN A 1 681 ? 6.962 -42.598 -38.980 1.00 37.84 681 ASN A C 1
ATOM 5341 O O . ASN A 1 681 ? 6.835 -43.719 -39.462 1.00 37.84 681 ASN A O 1
ATOM 5345 N N . SER A 1 682 ? 6.171 -41.593 -39.358 1.00 36.66 682 SER A N 1
ATOM 5346 C CA . SER A 1 682 ? 5.165 -41.723 -40.422 1.00 36.66 682 SER A CA 1
ATOM 5347 C C . SER A 1 682 ? 5.561 -40.954 -41.685 1.00 36.66 682 SER A C 1
ATOM 5349 O O . SER A 1 682 ? 4.834 -40.085 -42.153 1.00 36.66 682 SER A O 1
ATOM 5351 N N . ILE A 1 683 ? 6.718 -41.297 -42.261 1.00 39.81 683 ILE A N 1
ATOM 5352 C CA . ILE A 1 683 ? 6.928 -41.196 -43.712 1.00 39.81 683 ILE A CA 1
ATOM 5353 C C . ILE A 1 683 ? 6.769 -42.619 -44.246 1.00 39.81 683 ILE A C 1
ATOM 5355 O O . ILE A 1 683 ? 7.721 -43.386 -44.357 1.00 39.81 683 ILE A O 1
ATOM 5359 N N . LEU A 1 684 ? 5.517 -42.985 -44.506 1.00 36.72 684 LEU A N 1
ATOM 5360 C CA . LEU A 1 684 ? 5.148 -44.185 -45.243 1.00 36.72 684 LEU A CA 1
ATOM 5361 C C . LEU A 1 684 ? 4.401 -43.733 -46.497 1.00 36.72 684 LEU A C 1
ATOM 5363 O O . LEU A 1 684 ? 3.247 -43.327 -46.444 1.00 36.72 684 LEU A O 1
ATOM 5367 N N . LEU A 1 685 ? 5.153 -43.747 -47.598 1.00 44.69 685 LEU A N 1
ATOM 5368 C CA . LEU A 1 685 ? 4.752 -44.198 -48.931 1.00 44.69 685 LEU A CA 1
ATOM 5369 C C . LEU A 1 685 ? 3.244 -44.232 -49.225 1.00 44.69 685 LEU A C 1
ATOM 5371 O O . LEU A 1 685 ? 2.594 -45.247 -49.004 1.00 44.69 685 LEU A O 1
ATOM 5375 N N . LEU A 1 686 ? 2.767 -43.176 -49.879 1.00 31.47 686 LEU A N 1
ATOM 5376 C CA . LEU A 1 686 ? 1.738 -43.192 -50.925 1.00 31.47 686 LEU A CA 1
ATOM 5377 C C . LEU A 1 686 ? 2.126 -42.027 -51.860 1.00 31.47 686 LEU A C 1
ATOM 5379 O O . LEU A 1 686 ? 2.210 -40.901 -51.393 1.00 31.47 686 LEU A O 1
ATOM 5383 N N . GLY A 1 687 ? 2.494 -42.165 -53.130 1.00 36.28 687 GLY A N 1
ATOM 5384 C CA . GLY A 1 687 ? 2.256 -43.218 -54.104 1.00 36.28 687 GLY A CA 1
ATOM 5385 C C . GLY A 1 687 ? 1.632 -42.561 -55.341 1.00 36.28 687 GLY A C 1
ATOM 5386 O O . GLY A 1 687 ? 0.475 -42.162 -55.261 1.00 36.28 687 GLY A O 1
ATOM 5387 N N . ASN A 1 688 ? 2.404 -42.537 -56.438 1.00 35.31 688 ASN A N 1
ATOM 5388 C CA . ASN A 1 688 ? 2.092 -42.135 -57.825 1.00 35.31 688 ASN A CA 1
ATOM 5389 C C . ASN A 1 688 ? 2.087 -40.650 -58.200 1.00 35.31 688 ASN A C 1
ATOM 5391 O O . ASN A 1 688 ? 1.267 -39.877 -57.665 1.00 35.31 688 ASN A O 1
#

Organism: NCBI:txid2980107

pLDDT: mean 71.55, std 22.12, range [22.48, 97.69]

Sequence (688 aa):
MNRSETGVTFSASINPFTLFKKQKPDNSRHRWPKKTKKEDPDNKEKTKNQDEDKKIVVKTGVNGGGYGNFNAASLFGLQTFTDVGQSVSLTKMKGMNVNLSYGLQINPAFIPVAVERGYIGTFSVNNSIPYETIEATGYLGSSNAGRADHFTEKAQPFDKRDFFIGIPYSSPDNHSLSGEGLSGGFRAYADGPRAFSNEQGSSKIRTYGVGVEGMIGTNVGVGVNLSFGSNTSKMEARSDIGGKTHDNINYRFYGDLGGKVSFANNKIANVELNANPDFPGIKQVQKNVNDVNAFKEDNTDVSMNSSSFIEKMDDGGFGINSEAGTKYEYTEPIKVRNVSSLAFGINENDDIENNYLAYTKTYLSNEYIVNTCDQNTVSGEIKKVPYENTSLLELITTPDYIDLGQEGPDDDDFGGWTAFEYHKRYGEDSDMARWYRWRIPYNGLLYSKNSISDVKDDTGYVNTGEKEVNYLKKVETKTHVAYFVTNKSDAARFGVSGDIAQFLNGSLKDRYDGLGAPELTSVEDPSSDPLNKSLKGVDQLEYLEKIVLFSKARPEIPLQVTNFQYDYSLVQNLPNNINGNFPGNKTSNESGKLTLKKVWSEFEGVVDARISSYKFGYQYTNNHQNTTSYSLAAQNPDYGPHLLDPWGFNQFDGMGSENSATNRHLNLITWPYQGDIPNRNSILLLGN

Foldseek 3Di:
DDDDDPPDDDDPDPPCVVVVPPDDDDPDDDDDDDDDDDDDDDDDDDDDDDDDPPPPDDDPDDDDDDDDDDDPPDPPDDPDPDFDFAAPDDQAKEKEKEKEKEKEWEDAAPDPDIDIDMDIDMDMDIDTPLDDDFFEDELLDAQPGLHYAWDWAPRDRHGPPDPDGTDIDGDWDKDWDDDDVDTFIKTKDFLADHDHWHHWHKYKYWYWYWYWYFYDYPDTDIDIDTDTDMDMDTGDTDRDLPDDDRNDIAMDTPPDPQFDFDHFPPDDWDKDWDWVPPDVPDTDTDIDGPCSVRNDDDDRVRCVVPPRQWDADPQGFIWGADPQGKIWTLRAFWKWFFWWKKKAQDDPPWDQDLLWFTFDWQQQFLQRDRPCVVGVGMDTDTGGDIDGPGGHTFKIFGNQWDDPDDPDDDLPIDGKMKGWDKDWPADDPDPPTHFFKAKPPLAGFGWDDDDPVDSRRIIGIMTITTIIDIDTAWMDMSWKIKGFAWQCWFLVSVVDDDLLRVLRHHVVDFDFAPFGRDRGHRTGRQRRHPVQRQDTHPDGDIDGAWMFMDTPVCSNFTQKIKGWDWAFQAQFQDSRGNQHGPVDHGNDNRRHDTGTAKIWMDGRPDDDPDIDIDGDDQDDDPPPPDPDDDDPCQSGPHDDQLQQDPVGDHGDQPPPDPCSSVVVVCVVPPPPDPDDDPDPPPPDDDDD